Protein AF-A0A0F3MII6-F1 (afdb_monomer_lite)

Radius of gyration: 31.2 Å; chains: 1; bounding box: 93×90×58 Å

Sequence (380 aa):
MKAEYRNLSKLSLSIYSKTLLDTSRFITRAIFLGSNRSQTFLKNLERSIFLLAQEDLEQGLGSKAILEFLKLHGNQYSYILADPDINNLSAIKCYEKAGFKMISEQEDTGEVWMLKDLSLRHNPLPTIKKLIKERYIDAEAIFWAGSVAANQGTNASDLDLVIVYESLPHAYREAFVYDGWPIDSFIHDLDILRYFCGKLEASDGKPALINMIIQGKEILAQNSVSIEAKVIAGSALAKGPDSWTQAQIDKERFLITDILDDIKSPKNKEKQIISAVHLFEPLLQLYFRAQKKWTASGKSLIRLLKQENPELAEEWTAAFESLVQTGDTFSIESAVTKILAAHGGYLWMVLGLMCQRSGKNSMKTKFSMNLNQESQYSSS

Foldseek 3Di:
DDDDDDDPDDDDDDDDDDDDDDDDFFDKWKQFDAPDDDPPPRPPRGDDGDGDDPVRLPDLVLLVVVLVCCVVPVQRGQKIKMKTQLVPVSNVVSCVSNPWAFDDQDPPVRTTITMDGQLPADDVLVQVVVCCVVPVVQFPWKFWDDCVQVVNDDSPDATEMETEHQDDPAWDWDWTGGSNGTYTYTYYYLVNLLVVLVVCQAPLQALPVLCSLQVTDISDDDDPRSVSSPVSSVVSQVVFHDADDLLRLLVLLALLLVLLVCLVDPPDLVSNLVSLVVNVCSLLSSLARNVSHGAHDDPVRLVVCCVVPVPLSVLCVVQSVCCNPPSDNVSVVVSSQVSCVVSPGHDNDDVPDPDPPPDDDDDDDDPDDDDDDDDDDDDD

Organism: NCBI:txid1359168

InterPro domains:
  IPR016181 Acyl-CoA N-acyltransferase [SSF55729] (48-111)
  IPR043519 Nucleotidyltransferase superfamily [G3DSA:3.30.460.10] (121-230)
  IPR043519 Nucleotidyltransferase superfamily [SSF81301] (119-219)

pLDDT: mean 75.65, std 25.62, range [21.75, 98.56]

Structure (mmCIF, N/CA/C/O backbone):
data_AF-A0A0F3MII6-F1
#
_entry.id   AF-A0A0F3MII6-F1
#
loop_
_atom_site.group_PDB
_atom_site.id
_atom_site.type_symbol
_atom_site.label_atom_id
_atom_site.label_alt_id
_atom_site.label_comp_id
_atom_site.label_asym_id
_atom_site.label_entity_id
_atom_site.label_seq_id
_atom_site.pdbx_PDB_ins_code
_atom_site.Cartn_x
_atom_site.Cartn_y
_atom_site.Cartn_z
_atom_site.occupancy
_atom_site.B_iso_or_equiv
_atom_site.auth_seq_id
_atom_site.auth_comp_id
_atom_site.auth_asym_id
_atom_site.auth_atom_id
_atom_site.pdbx_PDB_model_num
ATOM 1 N N . MET A 1 1 ? -34.364 -14.375 -22.064 1.00 32.59 1 MET A N 1
ATOM 2 C CA . MET A 1 1 ? -32.924 -14.707 -22.031 1.00 32.59 1 MET A CA 1
ATOM 3 C C . MET A 1 1 ? -32.709 -16.089 -22.641 1.00 32.59 1 MET A C 1
ATOM 5 O O . MET A 1 1 ? -32.537 -17.065 -21.930 1.00 32.59 1 MET A O 1
ATOM 9 N N . LYS A 1 2 ? -32.822 -16.155 -23.972 1.00 22.22 2 LYS A N 1
ATOM 10 C CA . LYS A 1 2 ? -32.428 -17.261 -24.859 1.00 22.22 2 LYS A CA 1
ATOM 11 C C . LYS A 1 2 ? -31.277 -16.715 -25.723 1.00 22.22 2 LYS A C 1
ATOM 13 O O . LYS A 1 2 ? -31.343 -15.530 -26.043 1.00 22.22 2 LYS A O 1
ATOM 18 N N . ALA A 1 3 ? -30.333 -17.579 -26.115 1.00 23.23 3 ALA A N 1
ATOM 19 C CA . ALA A 1 3 ? -29.104 -17.319 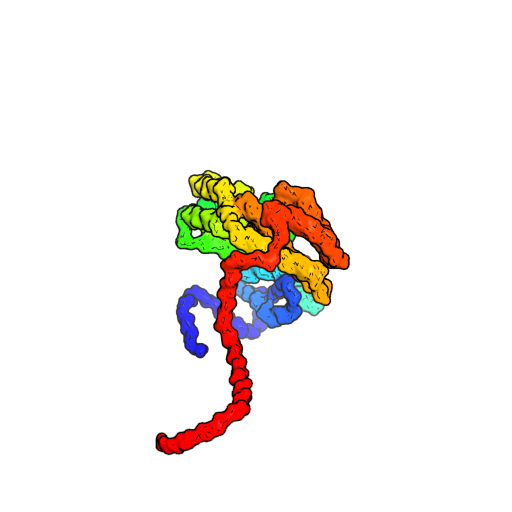-26.892 1.00 23.23 3 ALA A CA 1
ATOM 20 C C . ALA A 1 3 ? -27.985 -16.663 -26.053 1.00 23.23 3 ALA A C 1
ATOM 22 O O . ALA A 1 3 ? -28.019 -15.467 -25.799 1.00 23.23 3 ALA A O 1
ATOM 23 N N . GLU A 1 4 ? -27.052 -17.398 -25.436 1.00 24.30 4 GLU A N 1
ATOM 24 C CA . GLU A 1 4 ? -26.011 -18.260 -26.039 1.00 2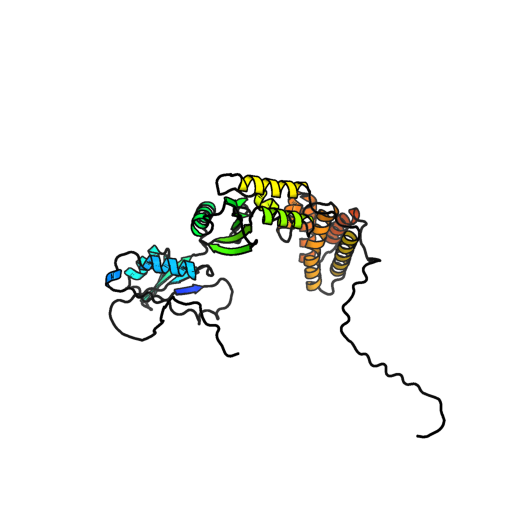4.30 4 GLU A CA 1
ATOM 25 C C . GLU A 1 4 ? -25.290 -17.594 -27.217 1.00 24.30 4 GLU A C 1
ATOM 27 O O . GLU A 1 4 ? -25.558 -17.850 -28.392 1.00 24.30 4 GLU A O 1
ATOM 32 N N . TYR A 1 5 ? -24.332 -16.732 -26.863 1.00 25.67 5 TYR A N 1
ATOM 33 C CA . TYR A 1 5 ? -23.210 -16.394 -27.724 1.00 25.67 5 TYR A CA 1
ATOM 34 C C . TYR A 1 5 ? -22.308 -17.620 -27.879 1.00 25.67 5 TYR A C 1
ATOM 36 O O . TYR A 1 5 ? -21.711 -18.126 -26.931 1.00 25.67 5 TYR A O 1
ATOM 44 N N . ARG A 1 6 ? -22.251 -18.074 -29.128 1.00 23.89 6 ARG A N 1
ATOM 45 C CA . ARG A 1 6 ? -21.285 -19.008 -29.691 1.00 23.89 6 ARG A CA 1
ATOM 46 C C . ARG A 1 6 ? -19.859 -18.442 -29.639 1.00 23.89 6 ARG A C 1
ATOM 48 O O . ARG A 1 6 ? -19.664 -17.238 -29.772 1.00 23.89 6 ARG A O 1
ATOM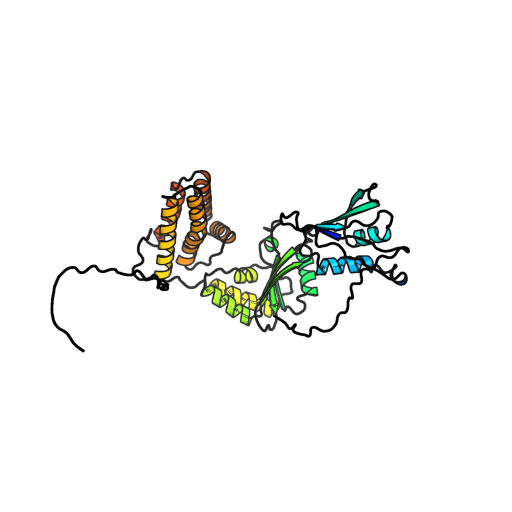 55 N N . ASN A 1 7 ? -18.910 -19.380 -29.649 1.00 24.89 7 ASN A N 1
ATOM 56 C CA . ASN A 1 7 ? -17.507 -19.265 -30.065 1.00 24.89 7 ASN A CA 1
ATOM 57 C C . ASN A 1 7 ? -16.488 -18.716 -29.056 1.00 24.89 7 ASN A C 1
ATOM 59 O O . ASN A 1 7 ? -15.890 -17.668 -29.264 1.00 24.89 7 ASN A O 1
ATOM 63 N N . LEU A 1 8 ? -16.117 -19.570 -28.098 1.00 24.19 8 LEU A N 1
ATOM 64 C CA . LEU A 1 8 ? -14.710 -19.962 -27.986 1.00 24.19 8 LEU A CA 1
ATOM 65 C C . LEU A 1 8 ? -14.611 -21.466 -28.239 1.00 24.19 8 LEU A C 1
ATOM 67 O O . LEU A 1 8 ? -15.024 -22.317 -27.457 1.00 24.19 8 LEU A O 1
ATOM 71 N N . SER A 1 9 ? -14.149 -21.753 -29.443 1.00 22.61 9 SER A N 1
ATOM 72 C CA . SER A 1 9 ? -13.880 -23.057 -30.010 1.00 22.61 9 SER A CA 1
ATOM 73 C C . SER A 1 9 ? -12.689 -23.747 -29.340 1.00 22.61 9 SER A C 1
ATOM 75 O O . SER A 1 9 ? -11.635 -23.138 -29.196 1.00 22.61 9 SER A O 1
ATOM 77 N N . LYS A 1 10 ? -12.850 -25.061 -29.129 1.00 26.12 10 LYS A N 1
ATOM 78 C CA . LYS A 1 10 ? -11.809 -26.104 -29.050 1.00 26.12 10 LYS A CA 1
ATOM 79 C C . LYS A 1 10 ? -10.918 -26.127 -27.800 1.00 26.12 10 LYS A C 1
ATOM 81 O O . LYS A 1 10 ? -9.748 -25.780 -27.850 1.00 26.12 10 LYS A O 1
ATOM 86 N N . LEU A 1 11 ? -11.429 -26.773 -26.758 1.00 23.53 11 LEU A N 1
ATOM 87 C CA . LEU A 1 11 ? -10.717 -27.878 -26.109 1.00 23.53 11 LEU A CA 1
ATOM 88 C C . LEU A 1 11 ? -11.769 -28.823 -25.528 1.00 23.53 11 LEU A C 1
ATOM 90 O O . LEU A 1 11 ? -12.455 -28.523 -24.556 1.00 23.53 11 LEU A O 1
ATOM 94 N N . SER A 1 12 ? -11.979 -29.933 -26.229 1.00 23.20 12 SER A N 1
ATOM 95 C CA . SER A 1 12 ? -12.885 -30.998 -25.829 1.00 23.20 12 SER A CA 1
ATOM 96 C C . SER A 1 12 ? -12.318 -31.726 -24.615 1.00 23.20 12 SER A C 1
ATOM 98 O O . SER A 1 12 ? -11.307 -32.412 -24.733 1.00 23.20 12 SER A O 1
ATOM 100 N N . LEU A 1 13 ? -13.008 -31.649 -23.485 1.00 22.72 13 LEU A N 1
ATOM 101 C CA . LEU A 1 13 ? -12.911 -32.645 -22.424 1.00 22.72 13 LEU A CA 1
ATOM 102 C C . LEU A 1 13 ? -14.340 -33.037 -22.058 1.00 22.72 13 LEU A C 1
ATOM 104 O O . LEU A 1 13 ? -15.021 -32.384 -21.273 1.00 22.72 13 LEU A O 1
ATOM 108 N N . SER A 1 14 ? -14.829 -34.080 -22.729 1.00 21.75 14 SER A N 1
ATOM 109 C CA . SER A 1 14 ? -16.086 -34.733 -22.388 1.00 21.75 14 SER A CA 1
ATOM 110 C C . SER A 1 14 ? -15.936 -35.417 -21.031 1.00 21.75 14 SER A C 1
ATOM 112 O O . SER A 1 14 ? -15.177 -36.376 -20.898 1.00 21.75 14 SER A O 1
ATOM 114 N N . ILE A 1 15 ? -16.681 -34.948 -20.036 1.00 23.64 15 ILE A N 1
ATOM 115 C CA . ILE A 1 15 ? -16.841 -35.627 -18.751 1.00 23.64 15 ILE A CA 1
ATOM 116 C C . ILE A 1 15 ? -17.941 -36.681 -18.931 1.00 23.64 15 ILE A C 1
ATOM 118 O O . ILE A 1 15 ? -19.109 -36.336 -19.095 1.00 23.64 15 ILE A O 1
ATOM 122 N N . TYR A 1 16 ? -17.574 -37.964 -18.910 1.00 22.62 16 TYR A N 1
ATOM 123 C CA . TYR A 1 16 ? -18.519 -39.079 -18.816 1.00 22.62 16 TYR A CA 1
ATOM 124 C C . TYR A 1 16 ? -18.420 -39.707 -17.424 1.00 22.62 16 TYR A C 1
ATOM 126 O O . TYR A 1 16 ? -17.390 -40.266 -17.057 1.00 22.62 16 TYR A O 1
ATOM 134 N N . SER A 1 17 ? -19.509 -39.652 -16.654 1.00 26.83 17 SER A N 1
ATOM 135 C CA . SER A 1 17 ? -19.693 -40.506 -15.482 1.00 26.83 17 SER A CA 1
ATOM 136 C C . SER A 1 17 ? -20.370 -41.804 -15.916 1.00 26.83 17 SER A C 1
ATOM 138 O O . SER A 1 17 ? -21.522 -41.779 -16.355 1.00 26.83 17 SER A O 1
ATOM 140 N N . LYS A 1 18 ? -19.699 -42.945 -15.765 1.00 22.84 18 LYS A N 1
ATOM 141 C CA . LYS A 1 18 ? -20.372 -44.245 -15.767 1.00 22.84 18 LYS A CA 1
ATOM 142 C C . LYS A 1 18 ? -19.625 -45.217 -14.861 1.00 22.84 18 LYS A C 1
ATOM 144 O O . LYS A 1 18 ? -18.428 -45.429 -15.011 1.00 22.84 18 LYS A O 1
ATOM 149 N N . THR A 1 19 ? -20.361 -45.764 -13.905 1.00 33.41 19 THR A N 1
ATOM 150 C CA . THR A 1 19 ? -19.997 -46.879 -13.032 1.00 33.41 19 THR A CA 1
ATOM 151 C C . THR A 1 19 ? -19.435 -48.032 -13.864 1.00 33.41 19 THR A C 1
ATOM 153 O O . THR A 1 19 ? -20.108 -48.456 -14.799 1.00 33.41 19 THR A O 1
ATOM 156 N N . LEU A 1 20 ? -18.244 -48.548 -13.538 1.00 23.53 20 LEU A N 1
ATOM 157 C CA . LEU A 1 20 ? -17.764 -49.849 -14.020 1.00 23.53 20 LEU A CA 1
ATOM 158 C C . LEU A 1 20 ? -16.633 -50.372 -13.133 1.00 23.53 20 LEU A C 1
ATOM 160 O O . LEU A 1 20 ? -15.646 -49.674 -12.902 1.00 23.53 20 LEU A O 1
ATOM 164 N N . LEU A 1 21 ? -16.828 -51.611 -12.688 1.00 25.91 21 LEU A N 1
ATOM 165 C CA . LEU A 1 21 ? -15.877 -52.493 -12.030 1.00 25.91 21 LEU A CA 1
ATOM 166 C C . LEU A 1 21 ? -14.536 -52.620 -12.774 1.00 25.91 21 LEU A C 1
ATOM 168 O O . LEU A 1 21 ? -14.455 -52.420 -13.987 1.00 25.91 21 LEU A O 1
ATOM 172 N N . ASP A 1 22 ? -13.560 -53.043 -11.973 1.00 28.25 22 ASP A N 1
ATOM 173 C CA . ASP A 1 22 ? -12.353 -53.808 -12.283 1.00 28.25 22 ASP A CA 1
ATOM 174 C C . ASP A 1 22 ? -11.263 -53.171 -13.157 1.00 28.25 22 ASP A C 1
ATOM 176 O O . ASP A 1 22 ? -11.526 -52.430 -14.106 1.00 28.25 22 ASP A O 1
ATOM 180 N N . THR A 1 23 ? -10.020 -53.529 -12.822 1.00 26.09 23 THR A N 1
ATOM 181 C CA . THR A 1 23 ? -8.710 -53.019 -13.285 1.00 26.09 23 THR A CA 1
ATOM 182 C C . THR A 1 23 ? -8.258 -51.683 -12.666 1.00 26.09 23 THR A C 1
ATOM 184 O O . THR A 1 23 ? -8.899 -50.650 -12.824 1.00 26.09 23 THR A O 1
ATOM 187 N N . SER A 1 24 ? -7.146 -51.751 -11.919 1.00 32.38 24 SER A N 1
ATOM 188 C CA . SER A 1 24 ? -6.276 -50.684 -11.379 1.00 32.38 24 SER A CA 1
ATOM 189 C C . SER A 1 24 ? -6.572 -49.254 -11.862 1.00 32.38 24 SER A C 1
ATOM 191 O O . SER A 1 24 ? -6.098 -48.832 -12.918 1.00 32.38 24 SER A O 1
ATOM 193 N N . ARG A 1 25 ? -7.326 -48.480 -11.074 1.00 34.56 25 ARG A N 1
ATOM 194 C CA . ARG A 1 25 ? -7.710 -47.099 -11.406 1.00 34.56 25 ARG A CA 1
ATOM 195 C C . ARG A 1 25 ? -7.253 -46.141 -10.312 1.00 34.56 25 ARG A C 1
ATOM 197 O O . ARG A 1 25 ? -7.531 -46.353 -9.138 1.00 34.56 25 ARG A O 1
ATOM 204 N N . PHE A 1 26 ? -6.561 -45.077 -10.719 1.00 36.12 26 PHE A N 1
ATOM 205 C CA . PHE A 1 26 ? -6.323 -43.879 -9.913 1.00 36.12 26 PHE A CA 1
ATOM 206 C C . PHE A 1 26 ? -7.682 -43.277 -9.523 1.00 36.12 26 PHE A C 1
ATOM 208 O O . PHE A 1 26 ? -8.309 -42.556 -10.299 1.00 36.12 26 PHE A O 1
ATOM 215 N N . ILE A 1 27 ? -8.166 -43.623 -8.335 1.00 34.41 27 ILE A N 1
ATOM 216 C CA . ILE A 1 27 ? -9.301 -42.966 -7.701 1.00 34.41 27 ILE A CA 1
ATOM 217 C C . ILE A 1 27 ? -8.703 -42.112 -6.592 1.00 34.41 27 ILE A C 1
ATOM 219 O O . ILE A 1 27 ? -8.149 -42.648 -5.638 1.00 34.41 27 ILE A O 1
ATOM 223 N N . THR A 1 28 ? -8.811 -40.796 -6.727 1.00 41.12 28 THR A N 1
ATOM 224 C CA . THR A 1 28 ? -8.592 -39.890 -5.602 1.00 41.12 28 THR A CA 1
ATOM 225 C C . THR A 1 28 ? -9.729 -38.891 -5.554 1.00 41.12 28 THR A C 1
ATOM 227 O O . THR A 1 28 ? -10.149 -38.371 -6.595 1.00 41.12 28 THR A O 1
ATOM 230 N N . ARG A 1 29 ? -10.222 -38.581 -4.356 1.00 45.44 29 ARG A N 1
ATOM 231 C CA . ARG A 1 29 ? -10.980 -37.358 -4.132 1.00 45.44 29 ARG A CA 1
ATOM 232 C C . ARG A 1 29 ? -9.977 -36.298 -3.656 1.00 45.44 29 ARG A C 1
ATOM 234 O O . ARG A 1 29 ? -9.010 -36.562 -2.951 1.00 45.44 29 ARG A O 1
ATOM 241 N N . ALA A 1 30 ? -10.146 -35.072 -4.135 1.00 42.34 30 ALA A N 1
ATOM 242 C CA . ALA A 1 30 ? -9.428 -33.922 -3.602 1.00 42.34 30 ALA A CA 1
ATOM 243 C C . ALA A 1 30 ? -10.467 -33.058 -2.896 1.00 42.34 30 ALA A C 1
ATOM 245 O O . ALA A 1 30 ? -11.375 -32.537 -3.545 1.00 42.34 30 ALA A O 1
ATOM 246 N N . ILE A 1 31 ? -10.367 -32.952 -1.573 1.00 42.44 31 ILE A N 1
ATOM 247 C CA . ILE A 1 31 ? -11.233 -32.090 -0.772 1.00 42.44 31 ILE A CA 1
ATOM 248 C C . ILE A 1 31 ? -10.495 -30.769 -0.573 1.00 42.44 31 ILE A C 1
ATOM 250 O O . ILE A 1 31 ? -9.405 -30.703 0.002 1.00 42.44 31 ILE A O 1
ATOM 254 N N . PHE A 1 32 ? -11.095 -29.696 -1.075 1.00 40.97 32 PHE A N 1
ATOM 255 C CA . PHE A 1 32 ? -10.526 -28.359 -1.013 1.00 40.97 32 PHE A CA 1
ATOM 256 C C . PHE A 1 32 ? -11.037 -27.602 0.212 1.00 40.97 32 PHE A C 1
ATOM 258 O O . PHE A 1 32 ? -12.245 -27.424 0.378 1.00 40.97 32 PHE A O 1
ATOM 265 N N . LEU A 1 33 ? -10.120 -27.132 1.062 1.00 33.56 33 LEU A N 1
ATOM 266 C CA . LEU A 1 33 ? -10.453 -26.401 2.285 1.00 33.56 33 LEU A CA 1
ATOM 267 C C . LEU A 1 33 ? -10.161 -24.904 2.095 1.00 33.56 33 LEU A C 1
ATOM 269 O O . LEU A 1 33 ? -9.015 -24.486 1.921 1.00 33.56 33 LEU A O 1
ATOM 273 N N . GLY A 1 34 ? -11.220 -24.088 2.098 1.00 30.14 34 GLY A N 1
ATOM 274 C CA . GLY A 1 34 ? -11.140 -22.625 2.012 1.00 30.14 34 GLY A CA 1
ATOM 275 C C . GLY A 1 34 ? -10.964 -21.953 3.379 1.00 30.14 34 GLY A C 1
ATOM 276 O O . GLY A 1 34 ? -11.376 -22.487 4.406 1.00 30.14 34 GLY A O 1
ATOM 277 N N . SER A 1 35 ? -10.391 -20.748 3.391 1.00 32.75 35 SER A N 1
ATOM 278 C CA . SER A 1 35 ? -10.100 -19.966 4.605 1.00 32.75 35 SER A CA 1
ATOM 279 C C . SER A 1 35 ? -11.302 -19.218 5.205 1.00 32.75 35 SER A C 1
ATOM 281 O O . SER A 1 35 ? -11.161 -18.581 6.247 1.00 32.75 35 SER A O 1
ATOM 283 N N . ASN A 1 36 ? -12.497 -19.311 4.612 1.00 33.22 36 ASN A N 1
ATOM 284 C CA . ASN A 1 36 ? -13.695 -18.649 5.130 1.00 33.22 36 ASN A CA 1
ATOM 285 C C . ASN A 1 36 ? -14.702 -19.647 5.702 1.00 33.22 36 ASN A C 1
ATOM 287 O O . ASN A 1 36 ? -15.159 -20.565 5.021 1.00 33.22 36 ASN A O 1
ATOM 291 N N . ARG A 1 37 ? -15.072 -19.410 6.968 1.00 36.97 37 ARG A N 1
ATOM 292 C CA . ARG A 1 37 ? -16.118 -20.111 7.723 1.00 36.97 37 ARG A CA 1
ATOM 293 C C . ARG A 1 37 ? -17.405 -20.237 6.902 1.00 36.97 37 ARG A C 1
ATOM 295 O O . ARG A 1 37 ? -18.249 -19.351 6.913 1.00 36.97 37 ARG A O 1
ATOM 302 N N . SER A 1 38 ? -17.586 -21.375 6.250 1.00 31.39 38 SER A N 1
ATOM 303 C CA . SER A 1 38 ? -18.901 -21.927 5.949 1.00 31.39 38 SER A CA 1
ATOM 304 C C . SER A 1 38 ? -18.742 -23.433 5.756 1.00 31.39 38 SER A C 1
ATOM 306 O O . SER A 1 38 ? -18.215 -23.908 4.755 1.00 31.39 38 SER A O 1
ATOM 308 N N . GLN A 1 39 ? -19.206 -24.203 6.741 1.00 33.50 39 GLN A N 1
ATOM 309 C CA . GLN A 1 39 ? -19.300 -25.670 6.680 1.00 33.50 39 GLN A CA 1
ATOM 310 C C . GLN A 1 39 ? -20.182 -26.164 5.511 1.00 33.50 39 GLN A C 1
ATOM 312 O O . GLN A 1 39 ? -20.275 -27.358 5.250 1.00 33.50 39 GLN A O 1
ATOM 317 N N . THR A 1 40 ? -20.818 -25.252 4.775 1.00 32.12 40 THR A N 1
ATOM 318 C CA . THR A 1 40 ? -21.774 -25.526 3.703 1.00 32.12 40 THR A CA 1
ATOM 319 C C . THR A 1 40 ? -21.152 -25.692 2.312 1.00 32.12 40 THR A C 1
ATOM 321 O O . THR A 1 40 ? -21.865 -26.097 1.397 1.00 32.12 40 THR A O 1
ATOM 324 N N . PHE A 1 41 ? -19.853 -25.430 2.119 1.00 31.28 41 PHE A N 1
ATOM 325 C CA . PHE A 1 41 ? -19.220 -25.508 0.788 1.00 31.28 41 PHE A CA 1
ATOM 326 C C . PHE A 1 41 ? -18.621 -26.881 0.431 1.00 31.28 41 PHE A C 1
ATOM 328 O O . PHE A 1 41 ? -18.249 -27.113 -0.717 1.00 31.28 41 PHE A O 1
ATOM 335 N N . LEU A 1 42 ? -18.592 -27.826 1.378 1.00 31.48 42 LEU A N 1
ATOM 336 C CA . LEU A 1 42 ? -18.062 -29.183 1.167 1.00 31.48 42 LEU A CA 1
ATOM 337 C C . LEU A 1 42 ? -18.923 -30.058 0.236 1.00 31.48 42 LEU A C 1
ATOM 339 O O . LEU A 1 42 ? -18.499 -31.141 -0.145 1.00 31.48 42 LEU A O 1
ATOM 343 N N . LYS A 1 43 ? -20.124 -29.612 -0.160 1.00 32.00 43 LYS A N 1
ATOM 344 C CA . LYS A 1 43 ? -21.054 -30.429 -0.960 1.00 32.00 43 LYS A CA 1
ATOM 345 C C . LYS A 1 43 ? -20.854 -30.374 -2.479 1.00 32.00 43 LYS A C 1
ATOM 347 O O . LYS A 1 43 ? -21.437 -31.208 -3.160 1.00 32.00 43 LYS A O 1
ATOM 352 N N . ASN A 1 44 ? -20.056 -29.444 -3.017 1.00 33.09 44 ASN A N 1
ATOM 353 C CA . ASN A 1 44 ? -20.036 -29.180 -4.468 1.00 33.09 44 ASN A CA 1
ATOM 354 C C . ASN A 1 44 ? -18.672 -29.326 -5.170 1.00 33.09 44 ASN A C 1
ATOM 356 O O . ASN A 1 44 ? -18.594 -29.056 -6.364 1.00 33.09 44 ASN A O 1
ATOM 360 N N . LEU A 1 45 ? -17.616 -29.784 -4.490 1.00 36.16 45 LEU A N 1
ATOM 361 C CA . LEU A 1 45 ? -16.340 -30.149 -5.131 1.00 36.16 45 LEU A CA 1
ATOM 362 C C . LEU A 1 45 ? -16.010 -31.627 -4.886 1.00 36.16 45 LEU A C 1
ATOM 364 O O . LEU A 1 45 ? -14.946 -31.987 -4.401 1.00 36.16 45 LEU A O 1
ATOM 368 N N . GLU A 1 46 ? -16.945 -32.512 -5.227 1.00 38.03 46 GLU A N 1
ATOM 369 C CA . GLU A 1 46 ? -16.602 -33.913 -5.448 1.00 38.03 46 GLU A CA 1
ATOM 370 C C . GLU A 1 46 ? -16.155 -34.099 -6.905 1.00 38.03 46 GLU A C 1
ATOM 372 O O . GLU A 1 46 ? -16.946 -33.877 -7.822 1.00 38.03 46 GLU A O 1
ATOM 377 N N . ARG A 1 47 ? -14.937 -34.638 -7.070 1.00 46.09 47 ARG A N 1
ATOM 378 C CA . ARG A 1 47 ? -14.393 -35.386 -8.228 1.00 46.09 47 ARG A CA 1
ATOM 379 C C . ARG A 1 47 ? -13.367 -34.637 -9.079 1.00 46.09 47 ARG A C 1
ATOM 381 O O . ARG A 1 47 ? -13.675 -33.745 -9.863 1.00 46.09 47 ARG A O 1
ATOM 388 N N . SER A 1 48 ? -12.139 -35.141 -9.033 1.00 46.00 48 SER A N 1
ATOM 389 C CA . SER A 1 48 ? -11.156 -34.994 -10.106 1.00 46.00 48 SER A CA 1
ATOM 390 C C . SER A 1 48 ? -10.518 -36.366 -10.310 1.00 46.00 48 SER A C 1
ATOM 392 O O . SER A 1 48 ? -9.650 -36.772 -9.548 1.00 46.00 48 SER A O 1
ATOM 394 N N . ILE A 1 49 ? -11.033 -37.123 -11.282 1.00 43.41 49 ILE A N 1
ATOM 395 C CA . ILE A 1 49 ? -10.521 -38.450 -11.640 1.00 43.41 49 ILE A CA 1
ATOM 396 C C . ILE A 1 49 ? -9.451 -38.244 -12.714 1.00 43.41 49 ILE A C 1
ATOM 398 O O . ILE A 1 49 ? -9.767 -37.771 -13.805 1.00 43.41 49 ILE A O 1
ATOM 402 N N . PHE A 1 50 ? -8.203 -38.610 -12.425 1.00 44.75 50 PHE A N 1
ATOM 403 C CA . PHE A 1 50 ? -7.146 -38.693 -13.433 1.00 44.75 50 PHE A CA 1
ATOM 404 C C . PHE A 1 50 ? -7.065 -40.142 -13.929 1.00 44.75 50 PHE A C 1
ATOM 406 O O . PHE A 1 50 ? -6.509 -41.001 -13.250 1.00 44.75 50 PHE A O 1
ATOM 413 N N . LEU A 1 51 ? -7.651 -40.433 -15.095 1.00 40.12 51 LEU A N 1
ATOM 414 C CA . LEU A 1 51 ? -7.476 -41.722 -15.773 1.00 40.12 51 LEU A CA 1
ATOM 415 C C . LEU A 1 51 ? -6.271 -41.613 -16.711 1.00 40.12 51 LEU A C 1
ATOM 417 O O . LEU A 1 51 ? -6.310 -40.845 -17.669 1.00 40.12 51 LEU A O 1
ATOM 421 N N . LEU A 1 52 ? -5.214 -42.370 -16.427 1.00 39.00 52 LEU A N 1
ATOM 422 C CA . LEU A 1 52 ? -4.092 -42.581 -17.344 1.00 39.00 52 LEU A CA 1
ATOM 423 C C . LEU A 1 52 ? -4.240 -43.971 -17.973 1.00 39.00 52 LEU A C 1
ATOM 425 O O . LEU A 1 52 ? -4.660 -44.907 -17.286 1.00 39.00 52 LEU A O 1
ATOM 429 N N . ALA A 1 53 ? -3.936 -44.104 -19.267 1.00 37.41 53 ALA A N 1
ATOM 430 C CA . ALA A 1 53 ? -3.911 -45.410 -19.918 1.00 37.41 53 ALA A CA 1
ATOM 431 C C . ALA A 1 53 ? -2.777 -46.262 -19.321 1.00 37.41 53 ALA A C 1
ATOM 433 O O . ALA A 1 53 ? -1.790 -45.730 -18.815 1.00 37.41 53 ALA A O 1
ATOM 434 N N . GLN A 1 54 ? -2.905 -47.591 -19.368 1.00 42.16 54 GLN A N 1
ATOM 435 C CA . GLN A 1 54 ? -1.920 -48.518 -18.783 1.00 42.16 54 GLN A CA 1
ATOM 436 C C . GLN A 1 54 ? -0.505 -48.327 -19.371 1.00 42.16 54 GLN A C 1
ATOM 438 O O . GLN A 1 54 ? 0.493 -48.602 -18.713 1.00 42.16 54 GLN A O 1
ATOM 443 N N . GLU A 1 55 ? -0.440 -47.791 -20.587 1.00 43.69 55 GLU A N 1
ATOM 444 C CA . GLU A 1 55 ? 0.760 -47.461 -21.359 1.00 43.69 55 GLU A CA 1
ATOM 445 C C . GLU A 1 55 ? 1.496 -46.211 -20.821 1.00 43.69 55 GLU A C 1
ATOM 447 O O . GLU A 1 55 ? 2.695 -46.057 -21.036 1.00 43.69 55 GLU A O 1
ATOM 452 N N . ASP A 1 56 ? 0.804 -45.354 -20.057 1.00 45.34 56 ASP A N 1
ATOM 453 C CA . ASP A 1 56 ? 1.297 -44.072 -19.521 1.00 45.34 56 ASP A CA 1
ATOM 454 C C . ASP A 1 56 ? 1.733 -44.150 -18.040 1.00 45.34 56 ASP A C 1
ATOM 456 O O . ASP A 1 56 ? 2.087 -43.137 -17.422 1.00 45.34 56 ASP A O 1
ATOM 460 N N . LEU A 1 57 ? 1.693 -45.345 -17.434 1.00 49.91 57 LEU A N 1
ATOM 461 C CA . LEU A 1 57 ? 1.961 -45.568 -16.002 1.00 49.91 57 LEU A CA 1
ATOM 462 C C . LEU A 1 57 ? 3.427 -45.329 -15.588 1.00 49.91 57 LEU A C 1
ATOM 464 O O . LEU A 1 57 ? 3.720 -45.204 -14.397 1.00 49.91 57 LEU A O 1
ATOM 468 N N . GLU A 1 58 ? 4.342 -45.163 -16.541 1.00 49.19 58 GLU A N 1
ATOM 469 C CA . GLU A 1 58 ? 5.759 -44.900 -16.291 1.00 49.19 58 GLU A CA 1
ATOM 470 C C . GLU A 1 58 ? 6.229 -43.633 -17.008 1.00 49.19 58 GLU A C 1
ATOM 472 O O . GLU A 1 58 ? 6.813 -43.719 -18.081 1.00 49.19 58 GLU A O 1
ATOM 477 N N . GLN A 1 59 ? 5.978 -42.442 -16.435 1.00 58.22 59 GLN A N 1
ATOM 478 C CA . GLN A 1 59 ? 6.592 -41.179 -16.916 1.00 58.22 59 GLN A CA 1
ATOM 479 C C . GLN A 1 59 ? 6.378 -39.933 -16.025 1.00 58.22 59 GLN A C 1
ATOM 481 O O . GLN A 1 59 ? 6.466 -38.792 -16.485 1.00 58.22 59 GLN A O 1
ATOM 486 N N . GLY A 1 60 ? 6.066 -40.090 -14.731 1.00 60.53 60 GLY A N 1
ATOM 487 C CA . GLY A 1 60 ? 5.835 -38.937 -13.834 1.00 60.53 60 GLY A CA 1
ATOM 488 C C . GLY A 1 60 ? 4.644 -38.044 -14.233 1.00 60.53 60 GLY A C 1
ATOM 489 O O . GLY A 1 60 ? 4.481 -36.949 -13.686 1.00 60.53 60 GLY A O 1
ATOM 490 N N . LEU A 1 61 ? 3.811 -38.509 -15.172 1.00 64.38 61 LEU A N 1
ATOM 491 C CA . LEU A 1 61 ? 2.645 -37.803 -15.701 1.00 64.38 61 LEU A CA 1
ATOM 492 C C . LEU A 1 61 ? 1.593 -37.563 -14.619 1.00 64.38 61 LEU A C 1
ATOM 494 O O . LEU A 1 61 ? 1.066 -36.461 -14.543 1.00 64.38 61 LEU A O 1
ATOM 498 N N . GLY A 1 62 ? 1.371 -38.528 -13.718 1.00 65.06 62 GLY A N 1
ATOM 499 C CA . GLY A 1 62 ? 0.439 -38.377 -12.593 1.00 65.06 62 GLY A CA 1
ATOM 500 C C . GLY A 1 62 ? 0.777 -37.181 -11.697 1.00 65.06 62 GLY A C 1
ATOM 501 O O . GLY A 1 62 ? -0.057 -36.306 -11.486 1.00 65.06 62 GLY A O 1
ATOM 502 N N . SER A 1 63 ? 2.030 -37.063 -11.245 1.00 68.00 63 SER A N 1
ATOM 503 C CA . SER A 1 63 ? 2.471 -35.897 -10.465 1.00 68.00 63 SER A CA 1
ATOM 504 C C . SER A 1 63 ? 2.406 -34.587 -11.258 1.00 68.00 63 SER A C 1
ATOM 506 O O . SER A 1 63 ? 2.039 -33.562 -10.694 1.00 68.00 63 SER A O 1
ATOM 508 N N . LYS A 1 64 ? 2.713 -34.600 -12.565 1.00 64.12 64 LYS A N 1
ATOM 509 C CA . LYS A 1 64 ? 2.601 -33.405 -13.423 1.00 64.12 64 LYS A CA 1
ATOM 510 C C . LYS A 1 64 ? 1.148 -32.959 -13.589 1.00 64.12 64 LYS A C 1
ATOM 512 O O . LYS A 1 64 ? 0.880 -31.768 -13.506 1.00 64.12 64 LYS A O 1
ATOM 517 N N . ALA A 1 65 ? 0.221 -33.898 -13.769 1.00 66.31 65 ALA A N 1
ATOM 518 C CA . ALA A 1 65 ? -1.207 -33.622 -13.871 1.00 66.31 65 ALA A CA 1
ATOM 519 C C . ALA A 1 65 ? -1.762 -33.041 -12.564 1.00 66.31 65 ALA A C 1
ATOM 521 O O . ALA A 1 65 ? -2.487 -32.050 -12.603 1.00 66.31 65 ALA A O 1
ATOM 522 N N . ILE A 1 66 ? -1.356 -33.589 -11.409 1.00 70.62 66 ILE A N 1
ATOM 523 C CA . ILE A 1 66 ? -1.689 -33.016 -10.096 1.00 70.62 66 ILE A CA 1
ATOM 524 C C . ILE A 1 66 ? -1.143 -31.587 -9.999 1.00 70.62 66 ILE A C 1
ATOM 526 O O . ILE A 1 66 ? -1.888 -30.679 -9.650 1.00 70.62 66 ILE A O 1
ATOM 530 N N . LEU A 1 67 ? 0.128 -31.355 -10.338 1.00 70.75 67 LEU A N 1
ATOM 531 C CA . LEU A 1 67 ? 0.732 -30.019 -10.277 1.00 70.75 67 LEU A CA 1
ATOM 532 C C . LEU A 1 67 ? 0.041 -29.008 -11.206 1.00 70.75 67 LEU A C 1
ATOM 534 O O . LEU A 1 67 ? -0.198 -27.879 -10.783 1.00 70.75 67 LEU A O 1
ATOM 538 N N . GLU A 1 68 ? -0.320 -29.397 -12.430 1.00 63.69 68 GLU A N 1
ATOM 539 C CA . GLU A 1 68 ? -1.021 -28.510 -13.368 1.00 63.69 68 GLU A CA 1
ATOM 540 C C . GLU A 1 68 ? -2.450 -28.212 -12.899 1.00 63.69 68 GLU A C 1
ATOM 542 O O . GLU A 1 68 ? -2.903 -27.071 -12.931 1.00 63.69 68 GLU A O 1
ATOM 547 N N . PHE A 1 69 ? -3.144 -29.210 -12.356 1.00 68.81 69 PHE A N 1
ATOM 548 C CA . PHE A 1 69 ? -4.447 -29.008 -11.734 1.00 68.81 69 PHE A CA 1
ATOM 549 C C . PHE A 1 69 ? -4.372 -28.057 -10.533 1.00 68.81 69 PHE A C 1
ATOM 551 O O . PHE A 1 69 ? -5.186 -27.142 -10.412 1.00 68.81 69 PHE A O 1
ATOM 558 N N . LEU A 1 70 ? -3.364 -28.215 -9.672 1.00 70.88 70 LEU A N 1
ATOM 559 C CA . LEU A 1 70 ? -3.108 -27.301 -8.560 1.00 70.88 70 LEU A CA 1
ATOM 560 C C . LEU A 1 70 ? -2.792 -25.882 -9.039 1.00 70.88 70 LEU A C 1
ATOM 562 O O . LEU A 1 70 ? -3.254 -24.919 -8.435 1.00 70.88 70 LEU A O 1
ATOM 566 N N . LYS A 1 71 ? -2.052 -25.739 -10.139 1.00 64.44 71 LYS A N 1
ATOM 567 C CA . LYS A 1 71 ? -1.767 -24.439 -10.752 1.00 64.44 71 LYS A CA 1
ATOM 568 C C . LYS A 1 71 ? -3.040 -23.753 -11.257 1.00 64.44 71 LYS A C 1
ATOM 570 O O . LYS A 1 71 ? -3.183 -22.546 -11.084 1.00 64.44 71 LYS A O 1
ATOM 575 N N . LEU A 1 72 ? -3.960 -24.509 -11.857 1.00 60.06 72 LEU A N 1
ATOM 576 C CA . LEU A 1 72 ? -5.205 -23.980 -12.421 1.00 60.06 72 LEU A CA 1
ATOM 577 C C . LEU A 1 72 ? -6.292 -23.727 -11.363 1.00 60.06 72 LEU A C 1
ATOM 579 O O . LEU A 1 72 ? -7.068 -22.783 -11.501 1.00 60.06 72 LEU A O 1
ATOM 583 N N . HIS A 1 73 ? -6.354 -24.546 -10.309 1.00 64.31 73 HIS A N 1
ATOM 584 C CA . HIS A 1 73 ? -7.491 -24.568 -9.376 1.00 64.31 73 HIS A CA 1
ATOM 585 C C . HIS A 1 73 ? -7.117 -24.459 -7.891 1.00 64.31 73 HIS A C 1
ATOM 587 O O . HIS A 1 73 ? -7.976 -24.156 -7.063 1.00 64.31 73 HIS A O 1
ATOM 593 N N . GLY A 1 74 ? -5.855 -24.700 -7.534 1.00 61.31 74 GLY A N 1
ATOM 594 C CA . GLY A 1 74 ? -5.378 -24.730 -6.148 1.00 61.31 74 GLY A CA 1
ATOM 595 C C . GLY A 1 74 ? -5.132 -23.351 -5.536 1.00 61.31 74 GLY A C 1
ATOM 596 O O . GLY A 1 74 ? -5.227 -23.209 -4.323 1.00 61.31 74 GLY A O 1
ATOM 597 N N . ASN A 1 75 ? -4.892 -22.325 -6.358 1.00 56.19 75 ASN A N 1
ATOM 598 C CA . ASN A 1 75 ? -4.498 -20.973 -5.927 1.00 56.19 75 ASN A CA 1
ATOM 599 C C . ASN A 1 75 ? -5.464 -20.285 -4.942 1.00 56.19 75 ASN A C 1
ATOM 601 O O . ASN A 1 75 ? -5.067 -19.362 -4.239 1.00 56.19 75 ASN A O 1
ATOM 605 N N . GLN A 1 76 ? -6.723 -20.715 -4.881 1.00 55.00 76 GLN A N 1
ATOM 606 C CA . GLN A 1 76 ? -7.734 -20.159 -3.972 1.00 55.00 76 GLN A CA 1
ATOM 607 C C . GLN A 1 76 ? -7.785 -20.849 -2.595 1.00 55.00 76 GLN A C 1
ATOM 609 O O . GLN A 1 76 ? -8.558 -20.433 -1.731 1.00 55.00 76 GLN A O 1
ATOM 614 N N . TYR A 1 77 ? -6.991 -21.901 -2.379 1.00 62.53 77 TYR A N 1
ATOM 615 C CA . TYR A 1 77 ? -7.031 -22.726 -1.174 1.00 62.53 77 TYR A CA 1
ATOM 616 C C . TYR A 1 77 ? -5.690 -22.701 -0.441 1.00 62.53 77 TYR A C 1
ATOM 618 O O . TYR A 1 77 ? -4.629 -22.780 -1.051 1.00 62.53 77 TYR A O 1
ATOM 626 N N . SER A 1 78 ? -5.737 -22.614 0.889 1.00 59.03 78 SER A N 1
ATOM 627 C CA . SER A 1 78 ? -4.535 -22.658 1.738 1.00 59.03 78 SER A CA 1
ATOM 628 C C . SER A 1 78 ? -4.072 -24.087 2.005 1.00 59.03 78 SER A C 1
ATOM 630 O O . SER A 1 78 ? -2.885 -24.327 2.204 1.00 59.03 78 SER A O 1
ATOM 632 N N . TYR A 1 79 ? -5.007 -25.033 1.980 1.00 67.38 79 TYR A N 1
ATOM 633 C CA . TYR A 1 79 ? -4.751 -26.446 2.196 1.00 67.38 79 TYR A CA 1
ATOM 634 C C . TYR A 1 79 ? -5.564 -27.275 1.216 1.00 67.38 79 TYR A C 1
ATOM 636 O O . TYR A 1 79 ? -6.718 -26.956 0.914 1.00 67.38 79 TYR A O 1
ATOM 644 N N . ILE A 1 80 ? -4.967 -28.365 0.752 1.00 71.75 80 ILE A N 1
ATOM 645 C CA . ILE A 1 80 ? -5.646 -29.347 -0.087 1.00 71.75 80 ILE A CA 1
ATOM 646 C C . ILE A 1 80 ? -5.457 -30.712 0.543 1.00 71.75 80 ILE A C 1
ATOM 648 O O . ILE A 1 80 ? -4.327 -31.124 0.807 1.00 71.75 80 ILE A O 1
ATOM 652 N N . LEU A 1 81 ? -6.576 -31.389 0.780 1.00 76.19 81 LEU A N 1
ATOM 653 C CA . LEU A 1 81 ? -6.615 -32.757 1.260 1.00 76.19 81 LEU A CA 1
ATOM 654 C C . LEU A 1 81 ? -6.782 -33.696 0.060 1.00 76.19 81 LEU A C 1
ATOM 656 O O . LEU A 1 81 ? -7.597 -33.440 -0.826 1.00 76.19 81 LEU A O 1
ATOM 660 N N . ALA A 1 82 ? -6.011 -34.772 0.047 1.00 78.06 82 ALA A N 1
ATOM 661 C CA . ALA A 1 82 ? -6.157 -35.905 -0.853 1.00 78.06 82 ALA A CA 1
ATOM 662 C C . ALA A 1 82 ? -6.309 -37.181 -0.016 1.00 78.06 82 ALA A C 1
ATOM 664 O O . ALA A 1 82 ? -5.698 -37.286 1.046 1.00 78.06 82 ALA A O 1
ATOM 665 N N . ASP A 1 83 ? -7.107 -38.127 -0.495 1.00 75.44 83 ASP A N 1
ATOM 666 C CA . ASP A 1 83 ? -7.463 -39.366 0.209 1.00 75.44 83 ASP A CA 1
ATOM 667 C C . ASP A 1 83 ? -7.251 -40.628 -0.660 1.00 75.44 83 ASP A C 1
ATOM 669 O O . ASP A 1 83 ? -8.189 -41.394 -0.879 1.00 75.44 83 ASP A O 1
ATOM 673 N N . PRO A 1 84 ? -6.050 -40.869 -1.232 1.00 76.94 84 PRO A N 1
ATOM 674 C CA . PRO A 1 84 ? -5.823 -42.079 -2.021 1.00 76.94 84 PRO A CA 1
ATOM 675 C C . PRO A 1 84 ? -6.088 -43.357 -1.210 1.00 76.94 84 PRO A C 1
ATOM 677 O O . PRO A 1 84 ? -5.805 -43.415 -0.014 1.00 76.94 84 PRO A O 1
ATOM 680 N N . ASP A 1 85 ? -6.563 -44.403 -1.893 1.00 75.69 85 ASP A N 1
ATOM 681 C CA . ASP A 1 85 ? -6.673 -45.759 -1.335 1.00 75.69 85 ASP A CA 1
ATOM 682 C C . ASP A 1 85 ? -5.309 -46.223 -0.796 1.00 75.69 85 ASP A C 1
ATOM 684 O O . ASP A 1 85 ? -4.286 -46.088 -1.479 1.00 75.69 85 ASP A O 1
ATOM 688 N N . ILE A 1 86 ? -5.297 -46.785 0.415 1.00 77.56 86 ILE A N 1
ATOM 689 C CA . ILE A 1 86 ? -4.093 -47.241 1.121 1.00 77.56 86 ILE A CA 1
ATOM 690 C C . ILE A 1 86 ? -3.299 -48.291 0.337 1.00 77.56 86 ILE A C 1
ATOM 692 O O . ILE A 1 86 ? -2.071 -48.336 0.411 1.00 77.56 86 ILE A O 1
ATOM 696 N N . ASN A 1 87 ? -3.973 -49.086 -0.494 1.00 77.75 87 ASN A N 1
ATOM 697 C CA . ASN A 1 87 ? -3.339 -50.094 -1.337 1.00 77.75 87 ASN A CA 1
ATOM 698 C C . ASN A 1 87 ? -2.810 -49.507 -2.658 1.00 77.75 87 ASN A C 1
ATOM 700 O O . ASN A 1 87 ? -2.052 -50.165 -3.377 1.00 77.75 87 ASN A O 1
ATOM 704 N N . ASN A 1 88 ? -3.162 -48.262 -2.999 1.00 74.75 88 ASN A N 1
ATOM 705 C CA . ASN A 1 88 ? -2.719 -47.591 -4.219 1.00 74.75 88 ASN A CA 1
ATOM 706 C C . ASN A 1 88 ? -1.406 -46.820 -4.004 1.00 74.75 88 ASN A C 1
ATOM 708 O O . ASN A 1 88 ? -1.334 -45.589 -4.083 1.00 74.75 88 ASN A O 1
ATOM 712 N N . LEU A 1 89 ? -0.322 -47.573 -3.800 1.00 78.62 89 LEU A N 1
ATOM 713 C CA . LEU A 1 89 ? 1.025 -47.035 -3.566 1.00 78.62 89 LEU A CA 1
ATOM 714 C C . LEU A 1 89 ? 1.508 -46.092 -4.683 1.00 78.62 89 LEU A C 1
ATOM 716 O O . LEU A 1 89 ? 2.279 -45.164 -4.434 1.00 78.62 89 LEU A O 1
ATOM 720 N N . SER A 1 90 ? 1.063 -46.311 -5.923 1.00 69.94 90 SER A N 1
ATOM 721 C CA . SER A 1 90 ? 1.395 -45.458 -7.069 1.00 69.94 90 SER A CA 1
ATOM 722 C C . SER A 1 90 ? 0.748 -44.077 -6.964 1.00 69.94 90 SER A C 1
ATOM 724 O O . SER A 1 90 ? 1.403 -43.073 -7.262 1.00 69.94 90 SER A O 1
ATOM 726 N N . ALA A 1 91 ? -0.506 -44.010 -6.510 1.00 70.25 91 ALA A N 1
ATOM 727 C CA . ALA A 1 91 ? -1.194 -42.750 -6.261 1.00 70.25 91 ALA A CA 1
ATOM 728 C C . ALA A 1 91 ? -0.562 -41.991 -5.094 1.00 70.25 91 ALA A C 1
ATOM 730 O O . ALA A 1 91 ? -0.227 -40.817 -5.260 1.00 70.25 91 ALA A O 1
ATOM 731 N N . ILE A 1 92 ? -0.294 -42.673 -3.975 1.00 76.44 92 ILE A N 1
ATOM 732 C CA . ILE A 1 92 ? 0.388 -42.091 -2.809 1.00 76.44 92 ILE A CA 1
ATOM 733 C C . ILE A 1 92 ? 1.721 -41.460 -3.238 1.00 76.44 92 ILE A C 1
ATOM 735 O O . ILE A 1 92 ? 1.928 -40.264 -3.039 1.00 76.44 92 ILE A O 1
ATOM 739 N N . LYS A 1 93 ? 2.571 -42.197 -3.968 1.00 80.12 93 LYS A N 1
ATOM 740 C CA . LYS A 1 93 ? 3.849 -41.671 -4.488 1.00 80.12 93 LYS A CA 1
ATOM 741 C C . LYS A 1 93 ? 3.682 -40.479 -5.435 1.00 80.12 93 LYS A C 1
ATOM 743 O O . LYS A 1 93 ? 4.555 -39.612 -5.489 1.00 80.12 93 LYS A O 1
ATOM 748 N N . CYS A 1 94 ? 2.602 -40.417 -6.218 1.00 77.56 94 CYS A N 1
ATOM 749 C CA . CYS A 1 94 ? 2.321 -39.256 -7.068 1.00 77.56 94 CYS A CA 1
ATOM 750 C C . CYS A 1 94 ? 1.957 -38.020 -6.239 1.00 77.56 94 CYS A C 1
ATOM 752 O O . CYS A 1 94 ? 2.450 -36.933 -6.547 1.00 77.56 94 CYS A O 1
ATOM 754 N N . TYR A 1 95 ? 1.157 -38.183 -5.182 1.00 78.19 95 TYR A N 1
ATOM 755 C CA . TYR A 1 95 ? 0.832 -37.113 -4.239 1.00 78.19 95 TYR A CA 1
ATOM 756 C C . TYR A 1 95 ? 2.060 -36.644 -3.459 1.00 78.19 95 TYR A C 1
ATOM 758 O O . TYR A 1 95 ? 2.299 -35.439 -3.383 1.00 78.19 95 TYR A O 1
ATOM 766 N N . GLU A 1 96 ? 2.897 -37.562 -2.973 1.00 84.31 96 GLU A N 1
ATOM 767 C CA . GLU A 1 96 ? 4.174 -37.227 -2.329 1.00 84.31 96 GLU A CA 1
ATOM 768 C C . GLU A 1 96 ? 5.081 -36.420 -3.266 1.00 84.31 96 GLU A C 1
ATOM 770 O O . GLU A 1 96 ? 5.574 -35.354 -2.894 1.00 84.31 96 GLU A O 1
ATOM 775 N N . LYS A 1 97 ? 5.240 -36.860 -4.525 1.00 81.00 97 LYS A N 1
ATOM 776 C CA . LYS A 1 97 ? 6.000 -36.120 -5.551 1.00 81.00 97 LYS A CA 1
ATOM 777 C C . LYS A 1 97 ? 5.389 -34.759 -5.876 1.00 81.00 97 LYS A C 1
ATOM 779 O O . LYS A 1 97 ? 6.119 -33.818 -6.173 1.00 81.00 97 LYS A O 1
ATOM 784 N N . ALA A 1 98 ? 4.066 -34.640 -5.810 1.00 76.19 98 ALA A N 1
ATOM 785 C CA . ALA A 1 98 ? 3.362 -33.369 -5.932 1.00 76.19 98 ALA A CA 1
ATOM 786 C C . ALA A 1 98 ? 3.419 -32.529 -4.640 1.00 76.19 98 ALA A C 1
ATOM 788 O O . ALA A 1 98 ? 2.873 -31.427 -4.608 1.00 76.19 98 ALA A O 1
ATOM 789 N N . GLY A 1 99 ? 4.097 -32.997 -3.588 1.00 80.56 99 GLY A N 1
ATOM 790 C CA . GLY A 1 99 ? 4.363 -32.281 -2.341 1.00 80.56 99 GLY A CA 1
ATOM 791 C C . GLY A 1 99 ? 3.244 -32.350 -1.301 1.00 80.56 99 GLY A C 1
ATOM 792 O O . GLY A 1 99 ? 3.148 -31.441 -0.479 1.00 80.56 99 GLY A O 1
ATOM 793 N N . PHE A 1 100 ? 2.385 -33.366 -1.355 1.00 84.88 100 PHE A N 1
ATOM 794 C CA . PHE A 1 100 ? 1.485 -33.717 -0.256 1.00 84.88 100 PHE A CA 1
ATOM 795 C C . PHE A 1 100 ? 2.247 -34.519 0.803 1.00 84.88 100 PHE A C 1
ATOM 797 O O . PHE A 1 100 ? 3.171 -35.264 0.482 1.00 84.88 100 PHE A O 1
ATOM 804 N N . LYS A 1 101 ? 1.844 -34.384 2.065 1.00 85.81 101 LYS A N 1
ATOM 805 C CA . LYS A 1 101 ? 2.381 -35.147 3.194 1.00 85.81 101 LYS A CA 1
ATOM 806 C C . LYS A 1 101 ? 1.288 -36.025 3.777 1.00 85.81 101 LYS A C 1
ATOM 808 O O . LYS A 1 101 ? 0.184 -35.538 3.994 1.00 85.81 101 LYS A O 1
ATOM 813 N N . MET A 1 102 ? 1.597 -37.285 4.050 1.00 87.00 102 MET A N 1
ATOM 814 C CA . MET A 1 102 ? 0.706 -38.165 4.802 1.00 87.00 102 MET A CA 1
ATOM 815 C C . MET A 1 102 ? 0.490 -37.602 6.214 1.00 87.00 102 MET A C 1
ATOM 817 O O . MET A 1 102 ? 1.449 -37.220 6.884 1.00 87.00 102 MET A O 1
ATOM 821 N N . ILE A 1 103 ? -0.770 -37.515 6.635 1.00 84.56 103 ILE A N 1
ATOM 822 C CA . ILE A 1 103 ? -1.187 -37.038 7.959 1.00 84.56 103 ILE A CA 1
ATOM 823 C C . ILE A 1 103 ? -1.757 -38.187 8.792 1.00 84.56 103 ILE A C 1
ATOM 825 O O . ILE A 1 103 ? -1.545 -38.215 10.002 1.00 84.56 103 ILE A O 1
ATOM 829 N N . SER A 1 104 ? -2.474 -39.124 8.166 1.00 79.88 104 SER A N 1
ATOM 830 C CA . SER A 1 104 ? -3.045 -40.284 8.851 1.00 79.88 104 SER A CA 1
ATOM 831 C C . SER A 1 104 ? -3.408 -41.399 7.869 1.00 79.88 104 SER A C 1
ATOM 833 O O . SER A 1 104 ? -3.729 -41.122 6.715 1.00 79.88 104 SER A O 1
ATOM 835 N N . GLU A 1 105 ? -3.392 -42.639 8.345 1.00 82.56 105 GLU A N 1
ATOM 836 C CA . GLU A 1 105 ? -3.976 -43.801 7.673 1.00 82.56 105 GLU A CA 1
ATOM 837 C C . GLU A 1 105 ? -5.306 -44.120 8.363 1.00 82.56 105 GLU A C 1
ATOM 839 O O . GLU A 1 105 ? -5.387 -44.112 9.592 1.00 82.56 105 GLU A O 1
ATOM 844 N N . GLN A 1 106 ? -6.361 -44.332 7.585 1.00 76.00 106 GLN A N 1
ATOM 845 C CA . GLN A 1 106 ? -7.690 -44.679 8.081 1.00 76.00 106 GLN A CA 1
ATOM 846 C C . GLN A 1 106 ? -7.939 -46.156 7.759 1.00 76.00 106 GLN A C 1
ATOM 848 O O . GLN A 1 106 ? -8.421 -46.500 6.680 1.00 76.00 106 GLN A O 1
ATOM 853 N N . GLU A 1 107 ? -7.539 -47.048 8.672 1.00 69.12 107 GLU A N 1
ATOM 854 C CA . GLU A 1 107 ? -7.666 -48.506 8.488 1.00 69.12 107 GLU A CA 1
ATOM 855 C C . GLU A 1 107 ? -9.125 -48.956 8.293 1.00 69.12 107 GLU A C 1
ATOM 857 O O . GLU A 1 107 ? -9.385 -49.970 7.649 1.00 69.12 107 GLU A O 1
ATOM 862 N N . ASP A 1 108 ? -10.081 -48.197 8.827 1.00 72.94 108 ASP A N 1
ATOM 863 C CA . ASP A 1 108 ? -11.516 -48.453 8.748 1.00 72.94 108 ASP A CA 1
ATOM 864 C C . ASP A 1 108 ? -12.132 -48.081 7.390 1.00 72.94 108 ASP A C 1
ATOM 866 O O . ASP A 1 108 ? -13.050 -48.768 6.935 1.00 72.94 108 ASP A O 1
ATOM 870 N N . THR A 1 109 ? -11.631 -47.033 6.726 1.00 70.31 109 THR A N 1
ATOM 871 C CA . THR A 1 109 ? -12.094 -46.620 5.386 1.00 70.31 109 THR A CA 1
ATOM 872 C C . THR A 1 109 ? -11.194 -47.102 4.249 1.00 70.31 109 THR A C 1
ATOM 874 O O . THR A 1 109 ? -11.622 -47.092 3.095 1.00 70.31 109 THR A O 1
ATOM 877 N N . GLY A 1 110 ? -9.980 -47.572 4.553 1.00 74.00 110 GLY A N 1
ATOM 878 C CA . GLY A 1 110 ? -8.988 -47.982 3.557 1.00 74.00 110 GLY A CA 1
ATOM 879 C C . GLY A 1 110 ? -8.324 -46.804 2.837 1.00 74.00 110 GLY A C 1
ATOM 880 O O . GLY A 1 110 ? -7.840 -46.965 1.719 1.00 74.00 110 GLY A O 1
ATOM 881 N N . GLU A 1 111 ? -8.307 -45.619 3.449 1.00 74.06 111 GLU A N 1
ATOM 882 C CA . GLU A 1 111 ? -7.805 -44.377 2.848 1.00 74.06 111 GLU A CA 1
ATOM 883 C C . GLU A 1 111 ? -6.547 -43.864 3.559 1.00 74.06 111 GLU A C 1
ATOM 885 O O . GLU A 1 111 ? -6.341 -44.066 4.756 1.00 74.06 111 GLU A O 1
ATOM 890 N N . VAL A 1 112 ? -5.721 -43.120 2.825 1.00 77.31 112 VAL A N 1
ATOM 891 C CA . VAL A 1 112 ? -4.589 -42.367 3.374 1.00 77.31 112 VAL A CA 1
ATOM 892 C C . VAL A 1 112 ? -4.889 -40.888 3.261 1.00 77.31 112 VAL A C 1
ATOM 894 O O . VAL A 1 112 ? -4.952 -40.341 2.166 1.00 77.31 112 VAL A O 1
ATOM 897 N N . TRP A 1 113 ? -5.012 -40.199 4.388 1.00 82.50 113 TRP A N 1
ATOM 898 C CA . TRP A 1 113 ? -5.197 -38.755 4.393 1.00 82.50 113 TRP A CA 1
ATOM 899 C C . TRP A 1 113 ? -3.863 -38.059 4.169 1.00 82.50 113 TRP A C 1
ATOM 901 O O . TRP A 1 113 ? -2.947 -38.127 4.993 1.00 82.50 113 TRP A O 1
ATOM 911 N N . MET A 1 114 ? -3.763 -37.346 3.054 1.00 83.88 114 MET A N 1
ATOM 912 C CA . MET A 1 114 ? -2.594 -36.577 2.664 1.00 83.88 114 MET A CA 1
ATOM 913 C C . MET A 1 114 ? -2.944 -35.098 2.545 1.00 83.88 114 MET A C 1
ATOM 915 O O . MET A 1 114 ? -3.926 -34.725 1.912 1.00 83.88 114 MET A O 1
ATOM 919 N N . LEU A 1 115 ? -2.113 -34.228 3.108 1.00 77.94 115 LEU A N 1
ATOM 920 C CA . LEU A 1 115 ? -2.319 -32.785 3.102 1.00 77.94 115 LEU A CA 1
ATOM 921 C C . LEU A 1 115 ? -1.189 -32.092 2.351 1.00 77.94 115 LEU A C 1
ATOM 923 O O . LEU A 1 115 ? -0.007 -32.310 2.627 1.00 77.94 115 LEU A O 1
ATOM 927 N N . LYS A 1 116 ? -1.549 -31.201 1.433 1.00 76.12 116 LYS A N 1
ATOM 928 C CA . LYS A 1 116 ? -0.630 -30.210 0.886 1.00 76.12 116 LYS A CA 1
ATOM 929 C C . LYS A 1 116 ? -0.952 -28.855 1.484 1.00 76.12 116 LYS A C 1
ATOM 931 O O . LYS A 1 116 ? -2.051 -28.331 1.311 1.00 76.12 116 LYS A O 1
ATOM 936 N N . ASP A 1 117 ? 0.034 -28.298 2.168 1.00 72.81 117 ASP A N 1
ATOM 937 C CA . ASP A 1 117 ? 0.005 -26.915 2.612 1.00 72.81 117 ASP A CA 1
ATOM 938 C C . ASP A 1 117 ? 0.426 -26.016 1.441 1.00 72.81 117 ASP A C 1
ATOM 940 O O . ASP A 1 117 ? 1.578 -26.044 1.001 1.00 72.81 117 ASP A O 1
ATOM 944 N N . LEU A 1 118 ? -0.534 -25.267 0.901 1.00 66.75 118 LEU A N 1
ATOM 945 C CA . LEU A 1 118 ? -0.311 -24.248 -0.126 1.00 66.75 118 LEU A CA 1
ATOM 946 C C . LEU A 1 118 ? -0.053 -22.861 0.477 1.00 66.75 118 LEU A C 1
ATOM 948 O O . LEU A 1 118 ? 0.292 -21.937 -0.254 1.00 66.75 118 LEU A O 1
ATOM 952 N N . SER A 1 119 ? -0.197 -22.704 1.796 1.00 61.62 119 SER A N 1
ATOM 953 C CA . SER A 1 119 ? 0.193 -21.491 2.521 1.00 61.62 119 SER A CA 1
ATOM 954 C C . SER A 1 119 ? 1.703 -21.404 2.759 1.00 61.62 119 SER A C 1
ATOM 956 O O . SER A 1 119 ? 2.207 -20.333 3.107 1.00 61.62 119 SER A O 1
ATOM 958 N N . LEU A 1 120 ? 2.436 -22.503 2.528 1.00 67.88 120 LEU A N 1
ATOM 959 C CA . LEU A 1 120 ? 3.895 -22.514 2.526 1.00 67.88 120 LEU A CA 1
ATOM 960 C C . LEU A 1 120 ? 4.425 -21.605 1.417 1.00 67.88 120 LEU A C 1
ATOM 962 O O . LEU A 1 120 ? 4.498 -21.958 0.242 1.00 67.88 120 LEU A O 1
ATOM 966 N N . ARG A 1 121 ? 4.821 -20.413 1.841 1.00 73.06 121 ARG A N 1
ATOM 967 C CA . ARG A 1 121 ? 5.478 -19.412 1.017 1.00 73.06 121 ARG A CA 1
ATOM 968 C C . ARG A 1 121 ? 6.932 -19.801 0.807 1.00 73.06 121 ARG A C 1
ATOM 970 O O . ARG A 1 121 ? 7.722 -19.808 1.753 1.00 73.06 121 ARG A O 1
ATOM 977 N N . HIS A 1 122 ? 7.297 -20.085 -0.437 1.00 76.62 122 HIS A N 1
ATOM 978 C CA . HIS A 1 122 ? 8.701 -20.228 -0.810 1.00 76.62 122 HIS A CA 1
ATOM 979 C C . HIS A 1 122 ? 9.440 -18.890 -0.661 1.00 76.62 122 HIS A C 1
ATOM 981 O O . HIS A 1 122 ? 8.831 -17.834 -0.467 1.00 76.62 122 HIS A O 1
ATOM 987 N N . ASN A 1 123 ? 10.775 -18.923 -0.715 1.00 84.44 123 ASN A N 1
ATOM 988 C CA . ASN A 1 123 ? 11.572 -17.705 -0.599 1.00 84.44 123 ASN A CA 1
ATOM 989 C C . ASN A 1 123 ? 11.116 -16.674 -1.663 1.00 84.44 123 ASN A C 1
ATOM 991 O O . ASN A 1 123 ? 11.104 -17.019 -2.848 1.00 84.44 123 ASN A O 1
ATOM 995 N N . PRO A 1 124 ? 10.777 -15.427 -1.271 1.00 91.31 124 PRO A N 1
ATOM 996 C CA . PRO A 1 124 ? 10.179 -14.450 -2.177 1.00 91.31 124 PRO A CA 1
ATOM 997 C C . PRO A 1 124 ? 10.984 -14.217 -3.453 1.00 91.31 124 PRO A C 1
ATOM 999 O O . PRO A 1 124 ? 10.424 -14.167 -4.542 1.00 91.31 124 PRO A O 1
ATOM 1002 N N . LEU A 1 125 ? 12.310 -14.087 -3.346 1.00 93.38 125 LEU A N 1
ATOM 1003 C CA . LEU A 1 125 ? 13.133 -13.680 -4.482 1.00 93.38 125 LEU A CA 1
ATOM 1004 C C . LEU A 1 125 ? 13.217 -14.774 -5.567 1.00 93.38 125 LEU A C 1
ATOM 1006 O O . LEU A 1 125 ? 12.981 -14.454 -6.733 1.00 93.38 125 LEU A O 1
ATOM 1010 N N . PRO A 1 126 ? 13.513 -16.051 -5.248 1.00 94.19 126 PRO A N 1
ATOM 1011 C CA . PRO A 1 126 ? 13.363 -17.151 -6.198 1.00 94.19 126 PRO A CA 1
ATOM 1012 C C . PRO A 1 126 ? 11.959 -17.250 -6.801 1.00 94.19 126 PRO A C 1
ATOM 1014 O O . PRO A 1 126 ? 11.845 -17.430 -8.013 1.00 94.19 126 PRO A O 1
ATOM 1017 N N . THR A 1 127 ? 10.907 -17.078 -5.994 1.00 93.62 127 THR A N 1
ATOM 1018 C CA . THR A 1 127 ? 9.519 -17.099 -6.473 1.00 93.62 127 THR A CA 1
ATOM 1019 C C . THR A 1 127 ? 9.259 -15.989 -7.492 1.00 93.62 127 THR A C 1
ATOM 1021 O O . THR A 1 127 ? 8.761 -16.273 -8.580 1.00 93.62 127 THR A O 1
ATOM 1024 N N . ILE A 1 128 ? 9.672 -14.750 -7.208 1.00 97.00 128 ILE A N 1
ATOM 1025 C CA . ILE A 1 128 ? 9.552 -13.618 -8.139 1.00 97.00 128 ILE A CA 1
ATOM 1026 C C . ILE A 1 128 ? 10.343 -13.898 -9.419 1.00 97.00 128 ILE A C 1
ATOM 1028 O O . ILE A 1 128 ? 9.807 -13.766 -10.514 1.00 97.00 128 ILE A O 1
ATOM 1032 N N . LYS A 1 129 ? 11.595 -14.362 -9.319 1.00 96.38 129 LYS A N 1
ATOM 1033 C CA . LYS A 1 129 ? 12.409 -14.697 -10.502 1.00 96.38 129 LYS A CA 1
ATOM 1034 C C . LYS A 1 129 ? 11.762 -15.772 -11.375 1.00 96.38 129 LYS A C 1
ATOM 1036 O O . LYS A 1 129 ? 11.884 -15.715 -12.596 1.00 96.38 129 LYS A O 1
ATOM 1041 N N . LYS A 1 130 ? 11.090 -16.750 -10.766 1.00 95.19 130 LYS A N 1
ATOM 1042 C CA . LYS A 1 130 ? 10.326 -17.772 -11.486 1.00 95.19 130 LYS A CA 1
ATOM 1043 C C . LYS A 1 130 ? 9.095 -17.158 -12.162 1.00 95.19 130 LYS A C 1
ATOM 1045 O O . LYS A 1 130 ? 8.902 -17.371 -13.352 1.00 95.19 130 LYS A O 1
ATOM 1050 N N . LEU A 1 131 ? 8.319 -16.356 -11.428 1.00 95.75 131 LEU A N 1
ATOM 1051 C CA . LEU A 1 131 ? 7.128 -15.663 -11.935 1.00 95.75 131 LEU A CA 1
ATOM 1052 C C . LEU A 1 131 ? 7.438 -14.818 -13.175 1.00 95.75 131 LEU A C 1
ATOM 1054 O O . LEU A 1 131 ? 6.713 -14.886 -14.162 1.00 95.75 131 LEU A O 1
ATOM 1058 N N . ILE A 1 132 ? 8.536 -14.061 -13.137 1.00 96.56 132 ILE A N 1
ATOM 1059 C CA . ILE A 1 132 ? 8.960 -13.202 -14.247 1.00 96.56 132 ILE A CA 1
ATOM 1060 C C . ILE A 1 132 ? 9.178 -14.022 -15.518 1.00 96.56 132 ILE A C 1
ATOM 1062 O O . ILE A 1 132 ? 8.644 -13.676 -16.565 1.00 96.56 132 ILE A O 1
ATOM 1066 N N . LYS A 1 133 ? 9.885 -15.152 -15.419 1.00 95.62 133 LYS A N 1
ATOM 1067 C CA . LYS A 1 133 ? 10.146 -16.033 -16.568 1.00 95.62 133 LYS A CA 1
ATOM 1068 C C . LYS A 1 133 ? 8.880 -16.662 -17.152 1.00 95.62 133 LYS A C 1
ATOM 1070 O O . LYS A 1 133 ? 8.862 -16.971 -18.335 1.00 95.62 133 LYS A O 1
ATOM 1075 N N . GLU A 1 134 ? 7.861 -16.895 -16.328 1.00 93.62 134 GLU A N 1
ATOM 1076 C CA . GLU A 1 134 ? 6.627 -17.566 -16.753 1.00 93.62 134 GLU A CA 1
ATOM 1077 C C . GLU A 1 134 ? 5.551 -16.602 -17.267 1.00 93.62 134 GLU A C 1
ATOM 1079 O O . GLU A 1 134 ? 4.749 -16.998 -18.110 1.00 93.62 134 GLU A O 1
ATOM 1084 N N . ARG A 1 135 ? 5.494 -15.363 -16.755 1.00 95.06 135 ARG A N 1
ATOM 1085 C CA . ARG A 1 135 ? 4.388 -14.426 -17.037 1.00 95.06 135 ARG A CA 1
ATOM 1086 C C . ARG A 1 135 ? 4.807 -13.055 -17.558 1.00 95.06 135 ARG A C 1
ATOM 1088 O O . ARG A 1 135 ? 3.996 -12.404 -18.205 1.00 95.06 135 ARG A O 1
ATOM 1095 N N . TYR A 1 136 ? 6.036 -12.619 -17.294 1.00 96.31 136 TYR A N 1
ATOM 1096 C CA . TYR A 1 136 ? 6.504 -11.258 -17.579 1.00 96.31 136 TYR A CA 1
ATOM 1097 C C . TYR A 1 136 ? 7.824 -11.276 -18.359 1.00 96.31 136 TYR A C 1
ATOM 1099 O O . TYR A 1 136 ? 8.751 -10.538 -18.039 1.00 96.31 136 TYR A O 1
ATOM 1107 N N . ILE A 1 137 ? 7.926 -12.172 -19.348 1.00 95.00 137 ILE A N 1
ATOM 1108 C CA . ILE A 1 137 ? 9.183 -12.456 -20.054 1.00 95.00 137 ILE A CA 1
ATOM 1109 C C . ILE A 1 137 ? 9.708 -11.264 -20.864 1.00 95.00 137 ILE A C 1
ATOM 1111 O O . ILE A 1 137 ? 10.917 -11.073 -20.920 1.00 95.00 137 ILE A O 1
ATOM 1115 N N . ASP A 1 138 ? 8.802 -10.442 -21.398 1.00 95.69 138 ASP A N 1
ATOM 1116 C CA . ASP A 1 138 ? 9.127 -9.252 -22.197 1.00 95.69 138 ASP A CA 1
ATOM 1117 C C . ASP A 1 138 ? 9.160 -7.959 -21.356 1.00 95.69 138 ASP A C 1
ATOM 1119 O O . ASP A 1 138 ? 9.139 -6.856 -21.896 1.00 95.69 138 ASP A O 1
ATOM 1123 N N . ALA A 1 139 ? 9.139 -8.068 -20.022 1.00 97.56 139 ALA A N 1
ATOM 1124 C CA . ALA A 1 139 ? 9.243 -6.899 -19.157 1.00 97.56 139 ALA A CA 1
ATOM 1125 C C . ALA A 1 139 ? 10.676 -6.352 -19.162 1.00 97.56 139 ALA A C 1
ATOM 1127 O O . ALA A 1 139 ? 11.638 -7.091 -18.957 1.00 97.56 139 ALA A O 1
ATOM 1128 N N . GLU A 1 140 ? 10.802 -5.038 -19.308 1.00 97.88 140 GLU A N 1
ATOM 1129 C CA . GLU A 1 140 ? 12.085 -4.336 -19.363 1.00 97.88 140 GLU A CA 1
ATOM 1130 C C . GLU A 1 140 ? 12.573 -3.917 -17.974 1.00 97.88 140 GLU A C 1
ATOM 1132 O O . GLU A 1 140 ? 1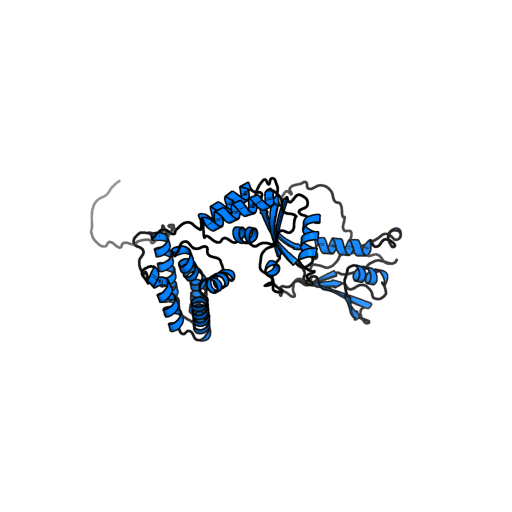3.773 -3.895 -17.709 1.00 97.88 140 GLU A O 1
ATOM 1137 N N . ALA A 1 141 ? 11.660 -3.607 -17.052 1.00 98.31 141 ALA A N 1
ATOM 1138 C CA . ALA A 1 141 ? 12.013 -3.310 -15.668 1.00 98.31 141 ALA A CA 1
ATOM 1139 C C . ALA A 1 141 ? 10.993 -3.890 -14.693 1.00 98.31 141 ALA A C 1
ATOM 1141 O O . ALA A 1 141 ? 9.786 -3.849 -14.931 1.00 98.31 141 ALA A O 1
ATOM 1142 N N . ILE A 1 142 ? 11.481 -4.416 -13.566 1.00 98.44 142 ILE A N 1
ATOM 1143 C CA . ILE A 1 142 ? 10.632 -4.933 -12.492 1.00 98.44 142 ILE A CA 1
ATOM 1144 C C . ILE A 1 142 ? 11.163 -4.466 -11.143 1.00 98.44 142 ILE A C 1
ATOM 1146 O O . ILE A 1 142 ? 12.299 -4.777 -10.774 1.00 98.44 142 ILE A O 1
ATOM 1150 N N . PHE A 1 143 ? 10.310 -3.764 -10.399 1.00 98.56 143 PHE A N 1
ATOM 1151 C CA . PHE A 1 143 ? 10.584 -3.277 -9.050 1.00 98.56 143 PHE A CA 1
ATOM 1152 C C . PHE A 1 143 ? 9.770 -4.083 -8.040 1.00 98.56 143 PHE A C 1
ATOM 1154 O O . PHE A 1 143 ? 8.540 -4.070 -8.070 1.00 98.56 143 PHE A O 1
ATOM 1161 N N . TRP A 1 144 ? 10.455 -4.776 -7.133 1.00 98.25 144 TRP A N 1
ATOM 1162 C CA . TRP A 1 144 ? 9.835 -5.465 -6.006 1.00 98.25 144 TRP A CA 1
ATOM 1163 C C . TRP A 1 144 ? 9.825 -4.566 -4.776 1.00 98.25 144 TRP A C 1
ATOM 1165 O O . TRP A 1 144 ? 10.878 -4.202 -4.245 1.00 98.25 144 TRP A O 1
ATOM 1175 N N . ALA A 1 145 ? 8.629 -4.219 -4.318 1.00 95.94 145 ALA A N 1
ATOM 1176 C CA . ALA A 1 145 ? 8.415 -3.261 -3.250 1.00 95.94 145 ALA A CA 1
ATOM 1177 C C . ALA A 1 145 ? 7.568 -3.859 -2.115 1.00 95.94 145 ALA A C 1
ATOM 1179 O O . ALA A 1 145 ? 7.443 -5.077 -1.960 1.00 95.94 145 ALA A O 1
ATOM 1180 N N . GLY A 1 146 ? 7.041 -2.975 -1.272 1.00 91.19 146 GLY A N 1
ATOM 1181 C CA . GLY A 1 146 ? 6.140 -3.356 -0.200 1.00 91.19 146 GLY A CA 1
ATOM 1182 C C . GLY A 1 146 ? 6.828 -3.931 1.030 1.00 91.19 146 GLY A C 1
ATOM 1183 O O . GLY A 1 146 ? 8.054 -3.936 1.181 1.00 91.19 146 GLY A O 1
ATOM 1184 N N . SER A 1 147 ? 5.993 -4.410 1.951 1.00 90.75 147 SER A N 1
ATOM 1185 C CA . SER A 1 147 ? 6.437 -4.834 3.283 1.00 90.75 147 SER A CA 1
ATOM 1186 C C . SER A 1 147 ? 7.453 -5.979 3.233 1.00 90.75 147 SER A C 1
ATOM 1188 O O . SER A 1 147 ? 8.416 -5.972 3.996 1.00 90.75 147 SER A O 1
ATOM 1190 N N . VAL A 1 148 ? 7.295 -6.931 2.309 1.00 93.00 148 VAL A N 1
ATOM 1191 C CA . VAL A 1 148 ? 8.208 -8.077 2.186 1.00 93.00 148 VAL A CA 1
ATOM 1192 C C . VAL A 1 148 ? 9.570 -7.640 1.644 1.00 93.00 148 VAL A C 1
ATOM 1194 O O . VAL A 1 148 ? 10.593 -8.045 2.194 1.00 93.00 148 VAL A O 1
ATOM 1197 N N . ALA A 1 149 ? 9.614 -6.760 0.636 1.00 92.94 149 ALA A N 1
ATOM 1198 C CA . ALA A 1 149 ? 10.877 -6.223 0.126 1.00 92.94 149 ALA A CA 1
ATOM 1199 C C . ALA A 1 149 ? 11.642 -5.429 1.201 1.00 92.94 149 ALA A C 1
ATOM 1201 O O . ALA A 1 149 ? 12.873 -5.498 1.258 1.00 92.94 149 ALA A O 1
ATOM 1202 N N . ALA A 1 150 ? 10.915 -4.733 2.081 1.00 88.44 150 ALA A N 1
ATOM 1203 C CA . ALA A 1 150 ? 11.456 -3.966 3.202 1.00 88.44 150 ALA A CA 1
ATOM 1204 C C . ALA A 1 150 ? 11.795 -4.807 4.454 1.00 88.44 150 ALA A C 1
ATOM 1206 O O . ALA A 1 150 ? 12.144 -4.236 5.483 1.00 88.44 150 ALA A O 1
ATOM 1207 N N . ASN A 1 151 ? 11.692 -6.144 4.400 1.00 86.62 151 ASN A N 1
ATOM 1208 C CA . ASN A 1 151 ? 11.869 -7.051 5.549 1.00 86.62 151 ASN A CA 1
ATOM 1209 C C . ASN A 1 151 ? 10.908 -6.781 6.731 1.00 86.62 151 ASN A C 1
ATOM 1211 O O . ASN A 1 151 ? 11.202 -7.117 7.873 1.00 86.62 151 ASN A O 1
ATOM 1215 N N . GLN A 1 152 ? 9.747 -6.187 6.456 1.00 84.94 152 GLN A N 1
ATOM 1216 C CA . GLN A 1 152 ? 8.666 -5.904 7.412 1.00 84.94 152 GLN A CA 1
ATOM 1217 C C . GLN A 1 152 ? 7.399 -6.721 7.098 1.00 84.94 152 GLN A C 1
ATOM 1219 O O . GLN A 1 152 ? 6.296 -6.384 7.534 1.00 84.94 152 GLN A O 1
ATOM 1224 N N . GLY A 1 153 ? 7.541 -7.760 6.272 1.00 81.12 153 GLY A N 1
ATOM 1225 C CA . GLY A 1 153 ? 6.450 -8.633 5.867 1.00 81.12 153 GLY A CA 1
ATOM 1226 C C . GLY A 1 153 ? 5.907 -9.460 7.032 1.00 81.12 153 GLY A C 1
ATOM 1227 O O . GLY A 1 153 ? 6.616 -9.788 7.978 1.00 81.12 153 GLY A O 1
ATOM 1228 N N . THR A 1 154 ? 4.635 -9.826 6.933 1.00 80.25 154 THR A N 1
ATOM 1229 C CA . THR A 1 154 ? 3.946 -10.748 7.842 1.00 80.25 154 THR A CA 1
ATOM 1230 C C . THR A 1 154 ? 3.412 -11.940 7.052 1.00 80.25 154 THR A C 1
ATOM 1232 O O . THR A 1 154 ? 3.401 -11.923 5.820 1.00 80.25 154 THR A O 1
ATOM 1235 N N . ASN A 1 155 ? 2.868 -12.943 7.742 1.00 75.88 155 ASN A N 1
ATOM 1236 C CA . ASN A 1 155 ? 2.196 -14.078 7.097 1.00 75.88 155 ASN A CA 1
ATOM 1237 C C . ASN A 1 155 ? 0.959 -13.671 6.275 1.00 75.88 155 ASN A C 1
ATOM 1239 O O . ASN A 1 155 ? 0.469 -14.471 5.488 1.00 75.88 155 ASN A O 1
ATOM 1243 N N . ALA A 1 156 ? 0.456 -12.443 6.444 1.00 80.62 156 ALA A N 1
ATOM 1244 C CA . ALA A 1 156 ? -0.641 -11.884 5.658 1.00 80.62 156 ALA A CA 1
ATOM 1245 C C . ALA A 1 156 ? -0.168 -10.937 4.539 1.00 80.62 156 ALA A C 1
ATOM 1247 O O . ALA A 1 156 ? -1.001 -10.436 3.792 1.00 80.62 156 ALA A O 1
ATOM 1248 N N . SER A 1 157 ? 1.139 -10.673 4.417 1.00 87.75 157 SER A N 1
ATOM 1249 C CA . SER A 1 157 ? 1.676 -9.780 3.381 1.00 87.75 157 SER A CA 1
ATOM 1250 C C . SER A 1 157 ? 1.630 -10.416 1.994 1.00 87.75 157 SER A C 1
ATOM 1252 O O . SER A 1 157 ? 1.769 -11.632 1.861 1.00 87.75 157 SER A O 1
ATOM 1254 N N . ASP A 1 158 ? 1.483 -9.576 0.986 1.00 93.06 158 ASP A N 1
ATOM 1255 C CA . ASP A 1 158 ? 1.591 -9.828 -0.446 1.00 93.06 158 ASP A CA 1
ATOM 1256 C C . ASP A 1 158 ? 2.992 -9.479 -0.984 1.00 93.06 158 ASP A C 1
ATOM 1258 O O . ASP A 1 158 ? 3.839 -8.922 -0.276 1.00 93.06 158 ASP A O 1
ATOM 1262 N N . LEU A 1 159 ? 3.263 -9.868 -2.233 1.00 95.69 159 LEU A N 1
ATOM 1263 C CA . LEU A 1 159 ? 4.406 -9.393 -3.010 1.00 95.69 159 LEU A CA 1
ATOM 1264 C C . LEU A 1 159 ? 3.942 -8.308 -3.982 1.00 95.69 159 LEU A C 1
ATOM 1266 O O . LEU A 1 159 ? 3.270 -8.604 -4.970 1.00 95.69 159 LEU A O 1
ATOM 1270 N N . ASP A 1 160 ? 4.351 -7.075 -3.701 1.00 97.62 160 ASP A N 1
ATOM 1271 C CA . ASP A 1 160 ? 4.063 -5.900 -4.518 1.00 97.62 160 ASP A CA 1
ATOM 1272 C C . ASP A 1 160 ? 5.097 -5.748 -5.645 1.00 97.62 160 ASP A C 1
ATOM 1274 O O . ASP A 1 160 ? 6.297 -5.599 -5.381 1.00 97.62 160 ASP A O 1
ATOM 1278 N N . LEU A 1 161 ? 4.647 -5.760 -6.901 1.00 98.44 161 LEU A N 1
ATOM 1279 C CA . LEU A 1 161 ? 5.505 -5.663 -8.086 1.00 98.44 161 LEU A CA 1
ATOM 1280 C C . LEU A 1 161 ? 5.063 -4.517 -9.001 1.00 98.44 161 LEU A C 1
ATOM 1282 O O . LEU A 1 161 ? 3.905 -4.455 -9.400 1.00 98.44 161 LEU A O 1
ATOM 1286 N N . VAL A 1 162 ? 5.993 -3.653 -9.407 1.00 98.56 162 VAL A N 1
ATOM 1287 C CA . VAL A 1 162 ? 5.795 -2.749 -10.554 1.00 98.56 162 VAL A CA 1
ATOM 1288 C C . VAL A 1 162 ? 6.515 -3.343 -11.751 1.00 98.56 162 VAL A C 1
ATOM 1290 O O . VAL A 1 162 ? 7.701 -3.652 -11.654 1.00 98.56 162 VAL A O 1
ATOM 1293 N N . ILE A 1 163 ? 5.803 -3.501 -12.860 1.00 98.50 163 ILE A N 1
ATOM 1294 C CA . ILE A 1 163 ? 6.289 -4.138 -14.083 1.00 98.50 163 ILE A CA 1
ATOM 1295 C C . ILE A 1 163 ? 6.194 -3.113 -15.203 1.00 98.50 163 ILE A C 1
ATOM 1297 O O . ILE A 1 163 ? 5.128 -2.538 -15.427 1.00 98.50 163 ILE A O 1
ATOM 1301 N N . VAL A 1 164 ? 7.311 -2.877 -15.883 1.00 98.50 164 VAL A N 1
ATOM 1302 C CA . VAL A 1 164 ? 7.422 -1.881 -16.947 1.00 98.50 164 VAL A CA 1
ATOM 1303 C C . VAL A 1 164 ? 7.811 -2.575 -18.243 1.00 98.50 164 VAL A C 1
ATOM 1305 O O . VAL A 1 164 ? 8.854 -3.225 -18.309 1.00 98.50 164 VAL A O 1
ATOM 1308 N N . TYR A 1 165 ? 6.965 -2.433 -19.255 1.00 98.06 165 TYR A N 1
ATOM 1309 C CA . TYR A 1 165 ? 7.214 -2.876 -20.624 1.00 98.06 165 TYR A CA 1
ATOM 1310 C C . TYR A 1 165 ? 7.739 -1.720 -21.480 1.00 98.06 165 TYR A C 1
ATOM 1312 O O . TYR A 1 165 ? 7.561 -0.553 -21.126 1.00 98.06 165 TYR A O 1
ATOM 1320 N N . GLU A 1 166 ? 8.351 -2.045 -22.621 1.00 94.69 166 GLU A N 1
ATOM 1321 C CA . GLU A 1 166 ? 8.750 -1.046 -23.622 1.00 94.69 166 GLU A CA 1
ATOM 1322 C C . GLU A 1 166 ? 7.538 -0.252 -24.137 1.00 94.69 166 GLU A C 1
ATOM 1324 O O . GLU A 1 166 ? 7.571 0.975 -24.198 1.00 94.69 166 GLU A O 1
ATOM 1329 N N . SER A 1 167 ? 6.445 -0.949 -24.463 1.00 95.44 167 SER A N 1
ATOM 1330 C CA . SER A 1 167 ? 5.189 -0.342 -24.898 1.00 95.44 167 SER A CA 1
ATOM 1331 C C . SER A 1 167 ? 4.003 -1.160 -24.412 1.00 95.44 167 SER A C 1
ATOM 1333 O O . SER A 1 167 ? 4.007 -2.391 -24.496 1.00 95.44 167 SER A O 1
ATOM 1335 N N . LEU A 1 168 ? 2.973 -0.475 -23.914 1.00 95.44 168 LEU A N 1
ATOM 1336 C CA . LEU A 1 168 ? 1.775 -1.113 -23.401 1.00 95.44 168 LEU A CA 1
ATOM 1337 C C . LEU A 1 168 ? 0.515 -0.334 -23.814 1.00 95.44 168 LEU A C 1
ATOM 1339 O O . LEU A 1 168 ? 0.436 0.869 -23.592 1.00 95.44 168 LEU A O 1
ATOM 1343 N N . PRO A 1 169 ? -0.535 -0.990 -24.348 1.00 93.75 169 PRO A N 1
ATOM 1344 C CA . PRO A 1 169 ? -1.732 -0.272 -24.795 1.00 93.75 169 PRO A CA 1
ATOM 1345 C C . PRO A 1 169 ? -2.477 0.484 -23.684 1.00 93.75 169 PRO A C 1
ATOM 1347 O O . PRO A 1 169 ? -3.102 1.510 -23.942 1.00 93.75 169 PRO A O 1
ATOM 1350 N N . HIS A 1 170 ? -2.487 -0.055 -22.462 1.00 94.94 170 HIS A N 1
ATOM 1351 C CA . HIS A 1 170 ? -3.110 0.560 -21.291 1.00 94.94 170 HIS A CA 1
ATOM 1352 C C . HIS A 1 170 ? -2.561 -0.046 -19.999 1.00 94.94 170 HIS A C 1
ATOM 1354 O O . HIS A 1 170 ? -2.178 -1.213 -19.967 1.00 94.94 170 HIS A O 1
ATOM 1360 N N . ALA A 1 171 ? -2.579 0.735 -18.917 1.00 96.31 171 ALA A N 1
ATOM 1361 C CA . ALA A 1 171 ? -2.207 0.242 -17.596 1.00 96.31 171 ALA A CA 1
ATOM 1362 C C . ALA A 1 171 ? -3.241 -0.760 -17.088 1.00 96.31 171 ALA A C 1
ATOM 1364 O O . ALA A 1 171 ? -4.447 -0.563 -17.267 1.00 96.31 171 ALA A O 1
ATOM 1365 N N . TYR A 1 172 ? -2.776 -1.771 -16.367 1.00 96.50 172 TYR A N 1
ATOM 1366 C CA . TYR A 1 172 ? -3.651 -2.685 -15.649 1.00 96.50 172 TYR A CA 1
ATOM 1367 C C . TYR A 1 172 ? -2.988 -3.174 -14.363 1.00 96.50 172 TYR A C 1
ATOM 1369 O O . TYR A 1 172 ? -1.786 -3.013 -14.146 1.00 96.50 172 TYR A O 1
ATOM 1377 N N . ARG A 1 173 ? -3.812 -3.730 -13.477 1.00 96.38 173 ARG A N 1
ATOM 1378 C CA . ARG A 1 173 ? -3.389 -4.303 -12.203 1.00 96.38 173 ARG A CA 1
ATOM 1379 C C . ARG A 1 173 ? -3.921 -5.719 -12.113 1.00 96.38 173 ARG A C 1
ATOM 1381 O O . ARG A 1 173 ? -5.102 -5.942 -12.376 1.00 96.38 173 ARG A O 1
ATOM 1388 N N . GLU A 1 174 ? -3.075 -6.650 -11.701 1.00 93.62 174 GLU A N 1
ATOM 1389 C CA . GLU A 1 174 ? -3.482 -8.027 -11.445 1.00 93.62 174 GLU A CA 1
ATOM 1390 C C . GLU A 1 174 ? -3.180 -8.411 -10.003 1.00 93.62 174 GLU A C 1
ATOM 1392 O O . GLU A 1 174 ? -2.089 -8.140 -9.497 1.00 93.62 174 GLU A O 1
ATOM 1397 N N . ALA A 1 175 ? -4.140 -9.099 -9.385 1.00 91.69 175 ALA A N 1
ATOM 1398 C CA . ALA A 1 175 ? -3.988 -9.728 -8.085 1.00 91.69 175 ALA A CA 1
ATOM 1399 C C . ALA A 1 175 ? -4.277 -11.228 -8.215 1.00 91.69 175 ALA A C 1
ATOM 1401 O O . ALA A 1 175 ? -5.350 -11.623 -8.674 1.00 91.69 175 ALA A O 1
ATOM 1402 N N . PHE A 1 176 ? -3.315 -12.070 -7.846 1.00 86.88 176 PHE A N 1
ATOM 1403 C CA . PHE A 1 176 ? -3.418 -13.529 -7.963 1.00 86.88 176 PHE A CA 1
ATOM 1404 C C . PHE A 1 176 ? -2.506 -14.220 -6.952 1.00 86.88 176 PHE A C 1
ATOM 1406 O O . PHE A 1 176 ? -1.612 -13.598 -6.394 1.00 86.88 176 PHE A O 1
ATOM 1413 N N . VAL A 1 177 ? -2.705 -15.517 -6.722 1.00 82.88 177 VAL A N 1
ATOM 1414 C CA . VAL A 1 177 ? -1.771 -16.316 -5.918 1.00 82.88 177 VAL A CA 1
ATOM 1415 C C . VAL A 1 177 ? -0.786 -17.026 -6.840 1.00 82.88 177 VAL A C 1
ATOM 1417 O O . VAL A 1 177 ? -1.182 -17.610 -7.847 1.00 82.88 177 VAL A O 1
ATOM 1420 N N . TYR A 1 178 ? 0.496 -16.978 -6.494 1.00 85.06 178 TYR A N 1
ATOM 1421 C CA . TYR A 1 178 ? 1.561 -17.686 -7.190 1.00 85.06 178 TYR A CA 1
ATOM 1422 C C . TYR A 1 178 ? 2.549 -18.259 -6.184 1.00 85.06 178 TYR A C 1
ATOM 1424 O O . TYR A 1 178 ? 3.131 -17.527 -5.388 1.00 85.06 178 TYR A O 1
ATOM 1432 N N . ASP A 1 179 ? 2.735 -19.580 -6.225 1.00 82.94 179 ASP A N 1
ATOM 1433 C CA . ASP A 1 179 ? 3.696 -20.285 -5.368 1.00 82.94 179 ASP A CA 1
ATOM 1434 C C . ASP A 1 179 ? 3.508 -19.981 -3.860 1.00 82.94 179 ASP A C 1
ATOM 1436 O O . ASP A 1 179 ? 4.462 -19.742 -3.118 1.00 82.94 179 ASP A O 1
ATOM 1440 N N . GLY A 1 180 ? 2.239 -19.919 -3.433 1.00 77.31 180 GLY A N 1
ATOM 1441 C CA . GLY A 1 180 ? 1.820 -19.614 -2.057 1.00 77.31 180 GLY A CA 1
ATOM 1442 C C . GLY A 1 180 ? 1.792 -18.122 -1.695 1.00 77.31 180 GLY A C 1
ATOM 1443 O O . GLY A 1 180 ? 1.326 -17.755 -0.613 1.00 77.31 180 GLY A O 1
ATOM 1444 N N . TRP A 1 181 ? 2.248 -17.240 -2.586 1.00 88.31 181 TRP A N 1
ATOM 1445 C CA . TRP A 1 181 ? 2.234 -15.794 -2.374 1.00 88.31 181 TRP A CA 1
ATOM 1446 C C . TRP A 1 181 ? 1.030 -15.133 -3.037 1.00 88.31 181 TRP A C 1
ATOM 1448 O O . TRP A 1 181 ? 0.853 -15.295 -4.243 1.00 88.31 181 TRP A O 1
ATOM 1458 N N . PRO A 1 182 ? 0.242 -14.325 -2.308 1.00 90.62 182 PRO A N 1
ATOM 1459 C CA . PRO A 1 182 ? -0.558 -13.287 -2.938 1.00 90.62 182 PRO A CA 1
ATOM 1460 C C . PRO A 1 182 ? 0.389 -12.310 -3.646 1.00 90.62 182 PRO A C 1
ATOM 1462 O O . PRO A 1 182 ? 1.328 -11.798 -3.035 1.00 90.62 182 PRO A O 1
ATOM 1465 N N . ILE A 1 183 ? 0.166 -12.096 -4.933 1.00 94.81 183 ILE A N 1
ATOM 1466 C CA . ILE A 1 183 ? 0.890 -11.158 -5.783 1.00 94.81 183 ILE A CA 1
ATOM 1467 C C . ILE A 1 183 ? -0.043 -9.995 -6.073 1.00 94.81 183 ILE A C 1
ATOM 1469 O O . ILE A 1 183 ? -1.191 -10.220 -6.457 1.00 94.81 183 ILE A O 1
ATOM 1473 N N . ASP A 1 184 ? 0.476 -8.781 -5.940 1.00 96.94 184 ASP A N 1
ATOM 1474 C CA . ASP A 1 184 ? -0.170 -7.563 -6.402 1.00 96.94 184 ASP A CA 1
ATOM 1475 C C . ASP A 1 184 ? 0.761 -6.874 -7.401 1.00 96.94 184 ASP A C 1
ATOM 1477 O O . ASP A 1 184 ? 1.872 -6.463 -7.065 1.00 96.94 184 ASP A O 1
ATOM 1481 N N . SER A 1 185 ? 0.349 -6.824 -8.664 1.00 97.69 185 SER A N 1
ATOM 1482 C CA . SER A 1 185 ? 1.201 -6.358 -9.761 1.00 97.69 185 SER A CA 1
ATOM 1483 C C . SER A 1 185 ? 0.591 -5.167 -10.483 1.00 97.69 185 SER A C 1
ATOM 1485 O O . SER A 1 185 ? -0.586 -5.190 -10.841 1.00 97.69 185 SER A O 1
ATOM 1487 N N . PHE A 1 186 ? 1.408 -4.139 -10.707 1.00 97.94 186 PHE A N 1
ATOM 1488 C CA . PHE A 1 186 ? 1.063 -2.882 -11.368 1.00 97.94 186 PHE A CA 1
ATOM 1489 C C . PHE A 1 186 ? 1.829 -2.799 -12.686 1.00 97.94 186 PHE A C 1
ATOM 1491 O O . PHE A 1 186 ? 3.057 -2.692 -12.677 1.00 97.94 186 PHE A O 1
ATOM 1498 N N . ILE A 1 187 ? 1.116 -2.894 -13.808 1.00 98.25 187 ILE A N 1
ATOM 1499 C CA . ILE A 1 187 ? 1.717 -3.043 -15.130 1.00 98.25 187 ILE A CA 1
ATOM 1500 C C . ILE A 1 187 ? 1.587 -1.734 -15.908 1.00 98.25 187 ILE A C 1
ATOM 1502 O O . ILE A 1 187 ? 0.490 -1.184 -16.056 1.00 98.25 187 ILE A O 1
ATOM 1506 N N . HIS A 1 188 ? 2.720 -1.250 -16.410 1.00 98.38 188 HIS A N 1
ATOM 1507 C CA . HIS A 1 188 ? 2.839 0.028 -17.097 1.00 98.38 188 HIS A CA 1
ATOM 1508 C C . HIS A 1 188 ? 3.834 -0.037 -18.266 1.00 98.38 188 HIS A C 1
ATOM 1510 O O . HIS A 1 188 ? 4.626 -0.968 -18.376 1.00 98.38 188 HIS A O 1
ATOM 1516 N N . ASP A 1 189 ? 3.825 0.997 -19.100 1.00 98.25 189 ASP A N 1
ATOM 1517 C CA . ASP A 1 189 ? 5.009 1.471 -19.818 1.00 98.25 189 ASP A CA 1
ATOM 1518 C C . ASP A 1 189 ? 5.422 2.852 -19.269 1.00 98.25 189 ASP A C 1
ATOM 1520 O O . ASP A 1 189 ? 4.820 3.367 -18.318 1.00 98.25 189 ASP A O 1
ATOM 1524 N N . LEU A 1 190 ? 6.456 3.466 -19.844 1.00 98.25 190 LEU A N 1
ATOM 1525 C CA . LEU A 1 190 ? 6.985 4.744 -19.358 1.00 98.25 190 LEU A CA 1
ATOM 1526 C C . LEU A 1 190 ? 6.010 5.921 -19.529 1.00 98.25 190 LEU A C 1
ATOM 1528 O O . LEU A 1 190 ? 5.940 6.784 -18.650 1.00 98.25 190 LEU A O 1
ATOM 1532 N N . ASP A 1 191 ? 5.231 5.964 -20.610 1.00 97.69 191 ASP A N 1
ATOM 1533 C CA . ASP A 1 191 ? 4.282 7.056 -20.860 1.00 97.69 191 ASP A CA 1
ATOM 1534 C C . ASP A 1 191 ? 3.082 6.981 -19.920 1.00 97.69 191 ASP A C 1
ATOM 1536 O O . ASP A 1 191 ? 2.655 7.985 -19.335 1.00 97.69 191 ASP A O 1
ATOM 1540 N N . ILE A 1 192 ? 2.597 5.768 -19.682 1.00 97.00 192 ILE A N 1
ATOM 1541 C CA . ILE A 1 192 ? 1.587 5.495 -18.674 1.00 97.00 192 ILE A CA 1
ATOM 1542 C C . ILE A 1 192 ? 2.133 5.849 -17.284 1.00 97.00 192 ILE A C 1
ATOM 1544 O O . ILE A 1 192 ? 1.432 6.509 -16.513 1.00 97.00 192 ILE A O 1
ATOM 1548 N N . LEU A 1 193 ? 3.370 5.469 -16.942 1.00 96.25 193 LEU A N 1
ATOM 1549 C CA . LEU A 1 193 ? 3.972 5.839 -15.655 1.00 96.25 193 LEU A CA 1
ATOM 1550 C C . LEU A 1 193 ? 4.008 7.356 -15.458 1.00 96.25 193 LEU A C 1
ATOM 1552 O O . LEU A 1 193 ? 3.585 7.832 -14.405 1.00 96.25 193 LEU A O 1
ATOM 1556 N N . ARG A 1 194 ? 4.441 8.130 -16.464 1.00 95.81 194 ARG A N 1
ATOM 1557 C CA . ARG A 1 194 ? 4.419 9.606 -16.409 1.00 95.81 194 ARG A CA 1
ATOM 1558 C C . ARG A 1 194 ? 3.032 10.135 -16.098 1.00 95.81 194 ARG A C 1
ATOM 1560 O O . ARG A 1 194 ? 2.875 10.981 -15.218 1.00 95.81 194 ARG A O 1
ATOM 1567 N N . TYR A 1 195 ? 2.029 9.622 -16.803 1.00 94.62 195 TYR A N 1
ATOM 1568 C CA . TYR A 1 195 ? 0.646 10.027 -16.612 1.00 94.62 195 TYR A CA 1
ATOM 1569 C C . TYR A 1 195 ? 0.151 9.748 -15.188 1.00 94.62 195 TYR A C 1
ATOM 1571 O O . TYR A 1 195 ? -0.431 10.631 -14.555 1.00 94.62 195 TYR A O 1
ATOM 1579 N N . PHE A 1 196 ? 0.392 8.544 -14.661 1.00 93.12 196 PHE A N 1
ATOM 1580 C CA . PHE A 1 196 ? -0.046 8.185 -13.312 1.00 93.12 196 PHE A CA 1
ATOM 1581 C C . PHE A 1 196 ? 0.722 8.952 -12.234 1.00 93.12 196 PHE A C 1
ATOM 1583 O O . PHE A 1 196 ? 0.089 9.470 -11.318 1.00 93.12 196 PHE A O 1
ATOM 1590 N N . CYS A 1 197 ? 2.042 9.109 -12.361 1.00 91.62 197 CYS A N 1
ATOM 1591 C CA . CYS A 1 197 ? 2.836 9.930 -11.446 1.00 91.62 197 CYS A CA 1
ATOM 1592 C C . CYS A 1 197 ? 2.340 11.386 -11.421 1.00 91.62 197 CYS A C 1
ATOM 1594 O O . CYS A 1 197 ? 2.067 11.908 -10.343 1.00 91.62 197 CYS A O 1
ATOM 1596 N N . GLY A 1 198 ? 2.102 12.001 -12.586 1.00 86.81 198 GLY A N 1
ATOM 1597 C CA . GLY A 1 198 ? 1.548 13.357 -12.670 1.00 86.81 198 GLY A CA 1
ATOM 1598 C C . GLY A 1 198 ? 0.127 13.471 -12.103 1.00 86.81 198 GLY A C 1
ATOM 1599 O O . GLY A 1 198 ? -0.217 14.449 -11.446 1.00 86.81 198 GLY A O 1
ATOM 1600 N N . LYS A 1 199 ? -0.713 12.444 -12.275 1.00 86.94 199 LYS A N 1
ATOM 1601 C CA . LYS A 1 199 ? -2.041 12.396 -11.641 1.00 86.94 199 LYS A CA 1
ATOM 1602 C C . LYS A 1 199 ? -1.985 12.298 -10.120 1.00 86.94 199 LYS A C 1
ATOM 1604 O O . LYS A 1 199 ? -2.886 12.806 -9.452 1.00 86.94 199 LYS A O 1
ATOM 1609 N N . LEU A 1 200 ? -0.985 11.622 -9.557 1.00 81.69 200 LEU A N 1
ATOM 1610 C CA . LEU A 1 200 ? -0.829 11.519 -8.104 1.00 81.69 200 LEU A CA 1
ATOM 1611 C C . LEU A 1 200 ? -0.516 12.881 -7.479 1.00 81.69 200 LEU A C 1
ATOM 1613 O O . LEU A 1 200 ? -1.014 13.162 -6.390 1.00 81.69 200 LEU A O 1
ATOM 1617 N N . GLU A 1 201 ? 0.220 13.739 -8.187 1.00 76.00 201 GLU A N 1
ATOM 1618 C CA . GLU A 1 201 ? 0.452 15.132 -7.787 1.00 76.00 201 GLU A CA 1
ATOM 1619 C C . GLU A 1 201 ? -0.879 15.898 -7.673 1.00 76.00 201 GLU A C 1
ATOM 1621 O O . GLU A 1 201 ? -1.145 16.530 -6.651 1.00 76.00 201 GLU A O 1
ATOM 1626 N N . ALA A 1 202 ? -1.754 15.748 -8.674 1.00 69.81 202 ALA A N 1
ATOM 1627 C CA . ALA A 1 202 ? -3.028 16.466 -8.792 1.00 69.81 202 ALA A CA 1
ATOM 1628 C C . ALA A 1 202 ? -4.216 15.856 -8.015 1.00 69.81 202 ALA A C 1
ATOM 1630 O O . ALA A 1 202 ? -5.335 16.366 -8.085 1.00 69.81 202 ALA A O 1
ATOM 1631 N N . SER A 1 203 ? -4.014 14.746 -7.301 1.00 78.75 203 SER A N 1
ATOM 1632 C CA . SER A 1 203 ? -5.076 14.018 -6.584 1.00 78.75 203 SER A CA 1
ATOM 1633 C C . SER A 1 203 ? -4.800 13.956 -5.075 1.00 78.75 203 SER A C 1
ATOM 1635 O O . SER A 1 203 ? -4.204 14.871 -4.498 1.00 78.75 203 SER A O 1
ATOM 1637 N N . ASP A 1 204 ? -5.221 12.877 -4.406 1.00 73.88 204 ASP A N 1
ATOM 1638 C CA . ASP A 1 204 ? -5.075 12.664 -2.962 1.00 73.88 204 ASP A CA 1
ATOM 1639 C C . ASP A 1 204 ? -3.611 12.678 -2.480 1.00 73.88 204 ASP A C 1
ATOM 1641 O O . ASP A 1 204 ? -3.362 12.768 -1.282 1.00 73.88 204 ASP A O 1
ATOM 1645 N N . GLY A 1 205 ? -2.618 12.653 -3.382 1.00 84.06 205 GLY A N 1
ATOM 1646 C CA . GLY A 1 205 ? -1.187 12.763 -3.058 1.00 84.06 205 GLY A CA 1
ATOM 1647 C C . GLY A 1 205 ? -0.676 11.597 -2.242 1.00 84.06 205 GLY A C 1
ATOM 1648 O O . GLY A 1 205 ? 0.044 11.780 -1.264 1.00 84.06 205 GLY A O 1
ATOM 1649 N N . LYS A 1 206 ? -1.065 10.396 -2.656 1.00 90.00 206 LYS A N 1
ATOM 1650 C CA . LYS A 1 206 ? -0.619 9.128 -2.087 1.00 90.00 206 LYS A CA 1
ATOM 1651 C C . LYS A 1 206 ? 0.448 8.542 -3.024 1.00 90.00 206 LYS A C 1
ATOM 1653 O O . LYS A 1 206 ? 0.081 7.972 -4.050 1.00 90.00 206 LYS A O 1
ATOM 1658 N N . PRO A 1 207 ? 1.757 8.653 -2.730 1.00 91.81 207 PRO A N 1
ATOM 1659 C CA . PRO A 1 207 ? 2.825 8.334 -3.678 1.00 91.81 207 PRO A CA 1
ATOM 1660 C C . PRO A 1 207 ? 3.175 6.836 -3.674 1.00 91.81 207 PRO A C 1
ATOM 1662 O O . PRO A 1 207 ? 4.345 6.479 -3.743 1.00 91.81 207 PRO A O 1
ATOM 1665 N N . ALA A 1 208 ? 2.191 5.936 -3.548 1.00 91.00 208 ALA A N 1
ATOM 1666 C CA . ALA A 1 208 ? 2.456 4.500 -3.404 1.00 91.00 208 ALA A CA 1
ATOM 1667 C C . ALA A 1 208 ? 3.252 3.949 -4.599 1.00 91.00 208 ALA A C 1
ATOM 1669 O O . ALA A 1 208 ? 4.339 3.414 -4.405 1.00 91.00 208 ALA A O 1
ATOM 1670 N N . LEU A 1 209 ? 2.773 4.185 -5.827 1.00 94.31 209 LEU A N 1
ATOM 1671 C CA . LEU A 1 209 ? 3.463 3.782 -7.059 1.00 94.31 209 LEU A CA 1
ATOM 1672 C C . LEU A 1 209 ? 4.867 4.403 -7.168 1.00 94.31 209 LEU A C 1
ATOM 1674 O O . LEU A 1 209 ? 5.833 3.708 -7.469 1.00 94.31 209 LEU A O 1
ATOM 1678 N N . ILE A 1 210 ? 4.988 5.699 -6.861 1.00 95.06 210 ILE A N 1
ATOM 1679 C CA . ILE A 1 210 ? 6.258 6.441 -6.883 1.00 95.06 210 ILE A CA 1
ATOM 1680 C C . ILE A 1 210 ? 7.271 5.801 -5.918 1.00 95.06 210 ILE A C 1
ATOM 1682 O O . ILE A 1 210 ? 8.396 5.488 -6.306 1.00 95.06 210 ILE A O 1
ATOM 1686 N N . ASN A 1 211 ? 6.862 5.544 -4.674 1.00 93.81 211 ASN A N 1
ATOM 1687 C CA . ASN A 1 211 ? 7.714 4.926 -3.662 1.00 93.81 211 ASN A CA 1
ATOM 1688 C C . ASN A 1 211 ? 8.078 3.482 -4.019 1.00 93.81 211 ASN A C 1
ATOM 1690 O O . ASN A 1 211 ? 9.208 3.074 -3.762 1.00 93.81 211 ASN A O 1
ATOM 1694 N N . MET A 1 212 ? 7.168 2.723 -4.638 1.00 95.94 212 MET A N 1
ATOM 1695 C CA . MET A 1 212 ? 7.459 1.364 -5.102 1.00 95.94 212 MET A CA 1
ATOM 1696 C C . MET A 1 212 ? 8.570 1.340 -6.157 1.00 95.94 212 MET A C 1
ATOM 1698 O O . MET A 1 212 ? 9.406 0.444 -6.122 1.00 95.94 212 MET A O 1
ATOM 1702 N N . ILE A 1 213 ? 8.631 2.331 -7.049 1.00 97.44 213 ILE A N 1
ATOM 1703 C CA . ILE A 1 213 ? 9.689 2.437 -8.068 1.00 97.44 213 ILE A CA 1
ATOM 1704 C C . ILE A 1 213 ? 11.011 2.921 -7.451 1.00 97.44 213 ILE A C 1
ATOM 1706 O O . ILE A 1 213 ? 12.074 2.373 -7.736 1.00 97.44 213 ILE A O 1
ATOM 1710 N N . ILE A 1 214 ? 10.961 3.941 -6.587 1.00 95.81 214 ILE A N 1
ATOM 1711 C CA . ILE A 1 214 ? 12.169 4.554 -6.007 1.00 95.81 214 ILE A CA 1
ATOM 1712 C C . ILE A 1 214 ? 12.840 3.630 -4.987 1.00 95.81 214 ILE A C 1
ATOM 1714 O O . ILE A 1 214 ? 14.060 3.470 -5.008 1.00 95.81 214 ILE A O 1
ATOM 1718 N N . GLN A 1 215 ? 12.053 3.047 -4.082 1.00 93.75 215 GLN A N 1
ATOM 1719 C CA . GLN A 1 215 ? 12.546 2.242 -2.960 1.00 93.75 215 GLN A CA 1
ATOM 1720 C C . GLN A 1 215 ? 12.546 0.740 -3.272 1.00 93.75 215 GLN A C 1
ATOM 1722 O O . GLN A 1 215 ? 13.157 -0.041 -2.541 1.00 93.75 215 GLN A O 1
ATOM 1727 N N . GLY A 1 216 ? 11.844 0.323 -4.329 1.00 96.00 216 GLY A N 1
ATOM 1728 C CA . GLY A 1 216 ? 11.759 -1.074 -4.731 1.00 96.00 216 GLY A CA 1
ATOM 1729 C C . GLY A 1 216 ? 13.103 -1.638 -5.178 1.00 96.00 216 GLY A C 1
ATOM 1730 O O . GLY A 1 216 ? 13.935 -0.961 -5.786 1.00 96.00 216 GLY A O 1
ATOM 1731 N N . LYS A 1 217 ? 13.304 -2.923 -4.893 1.00 96.75 217 LYS A N 1
ATOM 1732 C CA . LYS A 1 217 ? 14.461 -3.685 -5.361 1.00 96.75 217 LYS A CA 1
ATOM 1733 C C . LYS A 1 217 ? 14.271 -4.002 -6.842 1.00 96.75 217 LYS A C 1
ATOM 1735 O O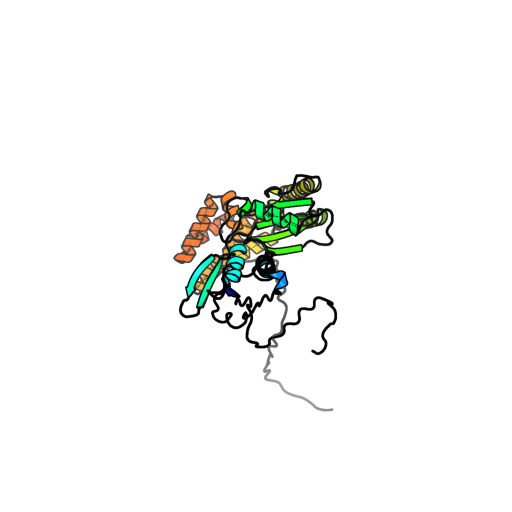 . LYS A 1 217 ? 13.304 -4.671 -7.201 1.00 96.75 217 LYS A O 1
ATOM 1740 N N . GLU A 1 218 ? 15.194 -3.553 -7.687 1.00 97.25 218 GLU A N 1
ATOM 1741 C CA . GLU A 1 218 ? 15.236 -3.968 -9.094 1.00 97.25 218 GLU A CA 1
ATOM 1742 C C . GLU A 1 218 ? 15.549 -5.468 -9.172 1.00 97.25 218 GLU A C 1
ATOM 1744 O O . GLU A 1 218 ? 16.522 -5.945 -8.583 1.00 97.25 218 GLU A O 1
ATOM 1749 N N . ILE A 1 219 ? 14.688 -6.224 -9.854 1.00 97.81 219 ILE A N 1
ATOM 1750 C CA . ILE A 1 219 ? 14.860 -7.674 -10.020 1.00 97.81 219 ILE A CA 1
ATOM 1751 C C . ILE A 1 219 ? 15.637 -8.006 -11.295 1.00 97.81 219 ILE A C 1
ATOM 1753 O O . ILE A 1 219 ? 16.415 -8.965 -11.311 1.00 97.81 219 ILE A O 1
ATOM 1757 N N . LEU A 1 220 ? 15.408 -7.225 -12.351 1.00 96.38 220 LEU A N 1
ATOM 1758 C CA . LEU A 1 220 ? 16.142 -7.298 -13.610 1.00 96.38 220 LEU A CA 1
ATOM 1759 C C . LEU A 1 220 ? 17.407 -6.437 -13.540 1.00 96.38 220 LEU A C 1
ATOM 1761 O O . LEU A 1 220 ? 17.551 -5.594 -12.653 1.00 96.38 220 LEU A O 1
ATOM 1765 N N . ALA A 1 221 ? 18.341 -6.677 -14.461 1.00 95.12 221 ALA A N 1
ATOM 1766 C CA . ALA A 1 221 ? 19.508 -5.817 -14.599 1.00 95.12 221 ALA A CA 1
ATOM 1767 C C . ALA A 1 221 ? 19.066 -4.412 -15.026 1.00 95.12 221 ALA A C 1
ATOM 1769 O O . ALA A 1 221 ? 18.165 -4.268 -15.849 1.00 95.12 221 ALA A O 1
ATOM 1770 N N . GLN A 1 222 ? 19.714 -3.393 -14.469 1.00 96.25 222 GLN A N 1
ATOM 1771 C CA . GLN A 1 222 ? 19.411 -2.007 -14.796 1.00 96.25 222 GLN A CA 1
ATOM 1772 C C . GLN A 1 222 ? 19.648 -1.730 -16.289 1.00 96.25 222 GLN A C 1
ATOM 1774 O O . GLN A 1 222 ? 20.687 -2.101 -16.839 1.00 96.25 222 GLN A O 1
ATOM 1779 N N . ASN A 1 223 ? 18.695 -1.051 -16.922 1.00 96.38 223 ASN A N 1
ATOM 1780 C CA . ASN A 1 223 ? 18.724 -0.646 -18.327 1.00 96.38 223 ASN A CA 1
ATOM 1781 C C . ASN A 1 223 ? 18.134 0.768 -18.483 1.00 96.38 223 ASN A C 1
ATOM 1783 O O . ASN A 1 223 ? 17.808 1.433 -17.497 1.00 96.38 223 ASN A O 1
ATOM 1787 N N . SER A 1 224 ? 18.010 1.252 -19.721 1.00 97.44 224 SER A N 1
ATOM 1788 C CA . SER A 1 224 ? 17.441 2.577 -20.000 1.00 97.44 224 SER A CA 1
ATOM 1789 C C . SER A 1 224 ? 16.026 2.736 -19.438 1.00 97.44 224 SER A C 1
ATOM 1791 O O . SER A 1 224 ? 15.741 3.759 -18.821 1.00 97.44 224 SER A O 1
ATOM 1793 N N . VAL A 1 225 ? 15.174 1.714 -19.573 1.00 97.81 225 VAL A N 1
ATOM 1794 C CA . VAL A 1 225 ? 13.785 1.742 -19.089 1.00 97.81 225 VAL A CA 1
ATOM 1795 C C . VAL A 1 225 ? 13.726 1.832 -17.565 1.00 97.81 225 VAL A C 1
ATOM 1797 O O . VAL A 1 225 ? 12.981 2.651 -17.026 1.00 97.81 225 VAL A O 1
ATOM 1800 N N . SER A 1 226 ? 14.524 1.041 -16.842 1.00 97.44 226 SER A N 1
ATOM 1801 C CA . SER A 1 226 ? 14.512 1.068 -15.376 1.00 97.44 226 SER A CA 1
ATOM 1802 C C . SER A 1 226 ? 15.058 2.389 -14.819 1.00 97.44 226 SER A C 1
ATOM 1804 O O . SER A 1 226 ? 14.503 2.932 -13.857 1.00 97.44 226 SER A O 1
ATOM 1806 N N . ILE A 1 227 ? 16.083 2.957 -15.465 1.00 98.06 227 ILE A N 1
ATOM 1807 C CA . ILE A 1 227 ? 16.619 4.287 -15.145 1.00 98.06 227 ILE A CA 1
ATOM 1808 C C . ILE A 1 227 ? 15.551 5.357 -15.379 1.00 98.06 227 ILE A C 1
ATOM 1810 O O . ILE A 1 227 ? 15.299 6.182 -14.501 1.00 98.06 227 ILE A O 1
ATOM 1814 N N . GLU A 1 228 ? 14.895 5.338 -16.536 1.00 98.19 228 GLU A N 1
ATOM 1815 C CA . GLU A 1 228 ? 13.897 6.337 -16.904 1.00 98.19 228 GLU A CA 1
ATOM 1816 C C . GLU A 1 228 ? 12.656 6.272 -16.006 1.00 98.19 228 GLU A C 1
ATOM 1818 O O . GLU A 1 228 ? 12.175 7.311 -15.553 1.00 98.19 228 GLU A O 1
ATOM 1823 N N . ALA A 1 229 ? 12.199 5.071 -15.636 1.00 98.25 229 ALA A N 1
ATOM 1824 C CA . ALA A 1 229 ? 11.131 4.888 -14.655 1.00 98.25 229 ALA A CA 1
ATOM 1825 C C . ALA A 1 229 ? 11.482 5.538 -13.303 1.00 98.25 229 ALA A C 1
ATOM 1827 O O . ALA A 1 229 ? 10.658 6.248 -12.717 1.00 98.25 229 ALA A O 1
ATOM 1828 N N . LYS A 1 230 ? 12.723 5.361 -12.826 1.00 98.12 230 LYS A N 1
ATOM 1829 C CA . LYS A 1 230 ? 13.216 6.016 -11.604 1.00 98.12 230 LYS A CA 1
ATOM 1830 C C . LYS A 1 230 ? 13.327 7.531 -11.745 1.00 98.12 230 LYS A C 1
ATOM 1832 O O . LYS A 1 230 ? 13.016 8.232 -10.785 1.00 98.12 230 LYS A O 1
ATOM 1837 N N . VAL A 1 231 ? 13.719 8.044 -12.912 1.00 98.12 231 VAL A N 1
ATOM 1838 C CA . VAL A 1 231 ? 13.731 9.491 -13.191 1.00 98.12 231 VAL A CA 1
ATOM 1839 C C . VAL A 1 231 ? 12.314 10.058 -13.126 1.00 98.12 231 VAL A C 1
ATOM 1841 O O . VAL A 1 231 ? 12.089 11.022 -12.402 1.00 98.12 231 VAL A O 1
ATOM 1844 N N . ILE A 1 232 ? 11.345 9.429 -13.799 1.00 97.56 232 ILE A N 1
ATOM 1845 C CA . ILE A 1 232 ? 9.934 9.844 -13.782 1.00 97.56 232 ILE A CA 1
ATOM 1846 C C . ILE A 1 232 ? 9.402 9.885 -12.345 1.00 97.56 232 ILE A C 1
ATOM 1848 O O . ILE A 1 232 ? 8.853 10.900 -11.911 1.00 97.56 232 ILE A O 1
ATOM 1852 N N . ALA A 1 233 ? 9.588 8.798 -11.591 1.00 96.75 233 ALA A N 1
ATOM 1853 C CA . ALA A 1 233 ? 9.135 8.711 -10.208 1.00 96.75 233 ALA A CA 1
ATOM 1854 C C . ALA A 1 233 ? 9.848 9.737 -9.310 1.00 96.75 233 ALA A C 1
ATOM 1856 O O . ALA A 1 233 ? 9.200 10.408 -8.509 1.00 96.75 233 ALA A O 1
ATOM 1857 N N . GLY A 1 234 ? 11.165 9.896 -9.458 1.00 96.56 234 GLY A N 1
ATOM 1858 C CA . GLY A 1 234 ? 11.971 10.834 -8.678 1.00 96.56 234 GLY A CA 1
ATOM 1859 C C . GLY A 1 234 ? 11.596 12.294 -8.927 1.00 96.56 234 GLY A C 1
ATOM 1860 O O . GLY A 1 234 ? 11.451 13.059 -7.973 1.00 96.56 234 GLY A O 1
ATOM 1861 N N . SER A 1 235 ? 11.372 12.676 -10.187 1.00 95.25 235 SER A N 1
ATOM 1862 C CA . SER A 1 235 ? 10.894 14.015 -10.541 1.00 95.25 235 SER A CA 1
ATOM 1863 C C . SER A 1 235 ? 9.521 14.302 -9.937 1.00 95.25 235 SER A C 1
ATOM 1865 O O . SER A 1 235 ? 9.331 15.374 -9.362 1.00 95.25 235 SER A O 1
ATOM 1867 N N . ALA A 1 236 ? 8.594 13.340 -10.001 1.00 93.44 236 ALA A N 1
ATOM 1868 C CA . ALA A 1 236 ? 7.281 13.487 -9.382 1.00 93.44 236 ALA A CA 1
ATOM 1869 C C . ALA A 1 236 ? 7.389 13.616 -7.856 1.00 93.44 236 ALA A C 1
ATOM 1871 O O . ALA A 1 236 ? 6.835 14.545 -7.270 1.00 93.44 236 ALA A O 1
ATOM 1872 N N . LEU A 1 237 ? 8.179 12.750 -7.204 1.00 93.38 237 LEU A N 1
ATOM 1873 C CA . LEU A 1 237 ? 8.392 12.800 -5.755 1.00 93.38 237 LEU A CA 1
ATOM 1874 C C . LEU A 1 237 ? 8.917 14.171 -5.305 1.00 93.38 237 LEU A C 1
ATOM 1876 O O . LEU A 1 237 ? 8.401 14.725 -4.333 1.00 93.38 237 LEU A O 1
ATOM 1880 N N . ALA A 1 238 ? 9.910 14.710 -6.021 1.00 93.19 238 ALA A N 1
ATOM 1881 C CA . ALA A 1 238 ? 10.530 15.999 -5.725 1.00 93.19 238 ALA A CA 1
ATOM 1882 C C . ALA A 1 238 ? 9.577 17.186 -5.934 1.00 93.19 238 ALA A C 1
ATOM 1884 O O . ALA A 1 238 ? 9.656 18.172 -5.202 1.00 93.19 238 ALA A O 1
ATOM 1885 N N . LYS A 1 239 ? 8.667 17.100 -6.911 1.00 91.81 239 LYS A N 1
ATOM 1886 C CA . LYS A 1 239 ? 7.665 18.142 -7.172 1.00 91.81 239 LYS A CA 1
ATOM 1887 C C . LYS A 1 239 ? 6.634 18.255 -6.042 1.00 91.81 239 LYS A C 1
ATOM 1889 O O . LYS A 1 239 ? 6.186 19.363 -5.729 1.00 91.81 239 LYS A O 1
ATOM 1894 N N . GLY A 1 240 ? 6.304 17.131 -5.406 1.00 91.50 240 GLY A N 1
ATOM 1895 C CA . GLY A 1 240 ? 5.312 17.075 -4.336 1.00 91.50 240 GLY A CA 1
ATOM 1896 C C . GLY A 1 240 ? 3.870 17.100 -4.855 1.00 91.50 240 GLY A C 1
ATOM 1897 O O . GLY A 1 240 ? 3.635 17.316 -6.045 1.00 91.50 240 GLY A O 1
ATOM 1898 N N . PRO A 1 241 ? 2.883 16.890 -3.970 1.00 92.69 241 PRO A N 1
ATOM 1899 C CA . PRO A 1 241 ? 1.485 17.016 -4.341 1.00 92.69 241 PRO A CA 1
ATOM 1900 C C . PRO A 1 241 ? 1.088 18.482 -4.554 1.00 92.69 241 PRO A C 1
ATOM 1902 O O . PRO A 1 241 ? 1.728 19.403 -4.038 1.00 92.69 241 PRO A O 1
ATOM 1905 N N . ASP A 1 242 ? -0.020 18.709 -5.251 1.00 91.06 242 ASP A N 1
ATOM 1906 C CA . ASP A 1 242 ? -0.599 20.040 -5.390 1.00 91.06 242 ASP A CA 1
ATOM 1907 C C . ASP A 1 242 ? -1.044 20.594 -4.030 1.00 91.06 242 ASP A C 1
ATOM 1909 O O . ASP A 1 242 ? -1.533 19.876 -3.149 1.00 91.06 242 ASP A O 1
ATOM 1913 N N . SER A 1 243 ? -0.883 21.903 -3.844 1.00 90.88 243 SER A N 1
ATOM 1914 C CA . SER A 1 243 ? -1.341 22.568 -2.626 1.00 90.88 243 SER A CA 1
ATOM 1915 C C . SER A 1 243 ? -2.864 22.510 -2.538 1.00 90.88 243 SER A C 1
ATOM 1917 O O . SER A 1 243 ? -3.560 22.791 -3.514 1.00 90.88 243 SER A O 1
ATOM 1919 N N . TRP A 1 244 ? -3.396 22.204 -1.355 1.00 92.56 244 TRP A N 1
ATOM 1920 C CA . TRP A 1 244 ? -4.819 22.409 -1.111 1.00 92.56 244 TRP A CA 1
ATOM 1921 C C . TRP A 1 244 ? -5.160 23.897 -1.148 1.00 92.56 244 TRP A C 1
ATOM 1923 O O . TRP A 1 244 ? -4.455 24.739 -0.595 1.00 92.56 244 TRP A O 1
ATOM 1933 N N . THR A 1 245 ? -6.279 24.209 -1.791 1.00 92.69 245 THR A N 1
ATOM 1934 C CA . THR A 1 245 ? -6.921 25.518 -1.675 1.00 92.69 245 THR A CA 1
ATOM 1935 C C . THR A 1 245 ? -7.443 25.719 -0.254 1.00 92.69 245 THR A C 1
ATOM 1937 O O . THR A 1 245 ? -7.752 24.754 0.450 1.00 9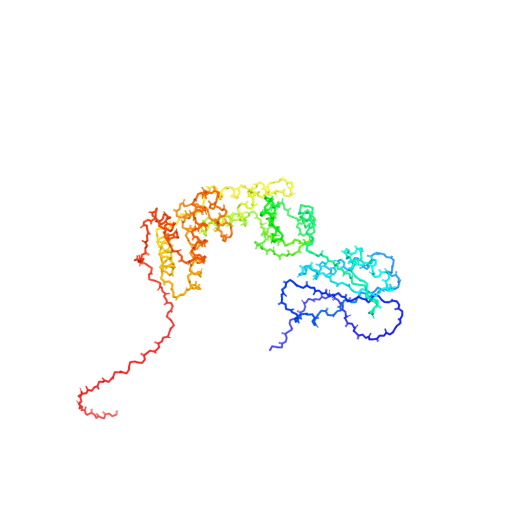2.69 245 THR A O 1
ATOM 1940 N N . GLN A 1 246 ? -7.631 26.976 0.153 1.00 93.25 246 GLN A N 1
ATOM 1941 C CA . GLN A 1 246 ? -8.223 27.283 1.458 1.00 93.25 246 GLN A CA 1
ATOM 1942 C C . GLN A 1 246 ? -9.595 26.611 1.638 1.00 93.25 246 GLN A C 1
ATOM 1944 O O . GLN A 1 246 ? -9.876 26.066 2.696 1.00 93.25 246 GLN A O 1
ATOM 1949 N N . ALA A 1 247 ? -10.408 26.548 0.578 1.00 93.25 247 ALA A N 1
ATOM 1950 C CA . ALA A 1 247 ? -11.703 25.873 0.610 1.00 93.25 247 ALA A CA 1
ATOM 1951 C C . ALA A 1 247 ? -11.593 24.359 0.885 1.00 93.25 247 ALA A C 1
ATOM 1953 O O . ALA A 1 247 ? -12.460 23.795 1.551 1.00 93.25 247 ALA A O 1
ATOM 1954 N N . GLN A 1 248 ? -10.542 23.692 0.393 1.00 93.94 248 GLN A N 1
ATOM 1955 C CA . GLN A 1 248 ? -10.283 22.280 0.705 1.00 93.94 248 GLN A CA 1
ATOM 1956 C C . GLN A 1 248 ? -9.838 22.103 2.160 1.00 93.94 248 GLN A C 1
ATOM 1958 O O . GLN A 1 248 ? -10.350 21.212 2.832 1.00 93.94 248 GLN A O 1
ATOM 1963 N N . ILE A 1 249 ? -8.954 22.974 2.658 1.00 94.75 249 ILE A N 1
ATOM 1964 C CA . ILE A 1 249 ? -8.531 22.974 4.067 1.00 94.75 249 ILE A CA 1
ATOM 1965 C C . ILE A 1 249 ? -9.741 23.189 4.983 1.00 94.75 249 ILE A C 1
ATOM 1967 O O . ILE A 1 249 ? -9.944 22.425 5.921 1.00 94.75 249 ILE A O 1
ATOM 1971 N N . ASP A 1 250 ? -10.582 24.180 4.692 1.00 95.50 250 ASP A N 1
ATOM 1972 C CA . ASP A 1 250 ? -11.771 24.488 5.489 1.00 95.50 250 ASP A CA 1
ATOM 1973 C C . ASP A 1 250 ? -12.798 23.353 5.454 1.00 95.50 250 ASP A C 1
ATOM 1975 O O . ASP A 1 250 ? -13.373 23.012 6.485 1.00 95.50 250 ASP A O 1
ATOM 1979 N N . LYS A 1 251 ? -12.989 22.705 4.299 1.00 94.56 251 LYS A N 1
ATOM 1980 C CA . LYS A 1 251 ? -13.836 21.510 4.199 1.00 94.56 251 LYS A CA 1
ATOM 1981 C C . LYS A 1 251 ? -13.337 20.390 5.116 1.00 94.56 251 LYS A C 1
ATOM 1983 O O . LYS A 1 251 ? -14.148 19.775 5.806 1.00 94.56 251 LYS A O 1
ATOM 1988 N N . GLU A 1 252 ? -12.032 20.134 5.131 1.00 95.38 252 GLU A N 1
ATOM 1989 C CA . GLU A 1 252 ? -11.447 19.081 5.962 1.00 95.38 252 GLU A CA 1
ATOM 1990 C C . GLU A 1 252 ? -11.526 19.437 7.453 1.00 95.38 252 GLU A C 1
ATOM 1992 O O . GLU A 1 252 ? -11.936 18.615 8.268 1.00 95.38 252 GLU A O 1
ATOM 1997 N N . ARG A 1 253 ? -11.237 20.694 7.817 1.00 96.69 253 ARG A N 1
ATOM 1998 C CA . ARG A 1 253 ? -11.399 21.209 9.188 1.00 96.69 253 ARG A CA 1
ATOM 1999 C C . ARG A 1 253 ? -12.833 21.085 9.688 1.00 96.69 253 ARG A C 1
ATOM 2001 O O . ARG A 1 253 ? -13.039 20.710 10.840 1.00 96.69 253 ARG A O 1
ATOM 2008 N N . PHE A 1 254 ? -13.811 21.400 8.838 1.00 96.38 254 PHE A N 1
ATOM 2009 C CA . PHE A 1 254 ? -15.226 21.241 9.160 1.00 96.38 254 PHE A CA 1
ATOM 2010 C C . PHE A 1 254 ? -15.566 19.770 9.415 1.00 96.38 254 PHE A C 1
ATOM 2012 O O . PHE A 1 254 ? -16.147 19.461 10.448 1.00 96.38 254 PHE A O 1
ATOM 2019 N N . LEU A 1 255 ? -15.138 18.862 8.529 1.00 96.50 255 LEU A N 1
ATOM 2020 C CA . LEU A 1 255 ? -15.335 17.420 8.703 1.00 96.50 255 LEU A CA 1
ATOM 2021 C C . LEU A 1 255 ? -14.736 16.915 10.024 1.00 96.50 255 LEU A C 1
ATOM 2023 O O . LEU A 1 255 ? -15.395 16.198 10.767 1.00 96.50 255 LEU A O 1
ATOM 2027 N N . ILE A 1 256 ? -13.499 17.305 10.332 1.00 97.69 256 ILE A N 1
ATOM 2028 C CA . ILE A 1 256 ? -12.815 16.922 11.575 1.00 97.69 256 ILE A CA 1
ATOM 2029 C C . ILE A 1 256 ? -13.556 17.466 12.803 1.00 97.69 256 ILE A C 1
ATOM 2031 O O . ILE A 1 256 ? -13.683 16.752 13.796 1.00 97.69 256 ILE A O 1
ATOM 2035 N N . THR A 1 257 ? -14.036 18.712 12.740 1.00 97.44 257 THR A N 1
ATOM 2036 C CA . THR A 1 257 ? -14.792 19.342 13.836 1.00 97.44 257 THR A CA 1
ATOM 2037 C C . THR A 1 257 ? -16.098 18.583 14.085 1.00 97.44 257 THR A C 1
ATOM 2039 O O . THR A 1 257 ? -16.325 18.138 15.203 1.00 97.44 257 THR A O 1
ATOM 2042 N N . ASP A 1 258 ? -16.875 18.327 13.028 1.00 96.69 258 ASP A N 1
ATOM 2043 C CA . ASP A 1 258 ? -18.149 17.592 13.080 1.00 96.69 258 ASP A CA 1
ATOM 2044 C C . ASP A 1 258 ? -17.977 16.175 13.660 1.00 96.69 258 ASP A C 1
ATOM 2046 O O . ASP A 1 258 ? -18.702 15.762 14.566 1.00 96.69 258 ASP A O 1
ATOM 2050 N N . ILE A 1 259 ? -16.945 15.445 13.216 1.00 97.38 259 ILE A N 1
ATOM 2051 C CA . ILE A 1 259 ? -16.635 14.116 13.760 1.00 97.38 259 ILE A CA 1
ATOM 2052 C C . ILE A 1 259 ? -16.247 14.197 15.243 1.00 97.38 259 ILE A C 1
ATOM 2054 O O . ILE A 1 259 ? -16.634 13.327 16.029 1.00 97.38 259 ILE A O 1
ATOM 2058 N N . LEU A 1 260 ? -15.470 15.209 15.643 1.00 97.06 260 LEU A N 1
ATOM 2059 C CA . LEU A 1 260 ? -15.069 15.369 17.039 1.00 97.06 260 LEU A CA 1
ATOM 2060 C C . LEU A 1 260 ? -16.280 15.636 17.944 1.00 97.06 260 LEU A C 1
ATOM 2062 O O . LEU A 1 260 ? -16.326 15.107 19.054 1.00 97.06 260 LEU A O 1
ATOM 2066 N N . ASP A 1 261 ? -17.283 16.379 17.489 1.00 95.75 261 ASP A N 1
ATOM 2067 C CA . ASP A 1 261 ? -18.496 16.599 18.282 1.00 95.75 261 ASP A CA 1
ATOM 2068 C C . ASP A 1 261 ? -19.298 15.323 18.498 1.00 95.75 261 ASP A C 1
ATOM 2070 O O . ASP A 1 261 ? -19.766 15.067 19.612 1.00 95.75 261 ASP A O 1
ATOM 2074 N N . ASP A 1 262 ? -19.382 14.477 17.472 1.00 96.12 262 ASP A N 1
ATOM 2075 C CA . ASP A 1 262 ? -19.984 13.151 17.591 1.00 96.12 262 ASP A CA 1
ATOM 2076 C C . ASP A 1 262 ? -19.214 12.253 18.579 1.00 96.12 262 ASP A C 1
ATOM 2078 O O . ASP A 1 262 ? -19.820 11.434 19.276 1.00 96.12 262 ASP A O 1
ATOM 2082 N N . ILE A 1 263 ? -17.887 12.410 18.679 1.00 97.12 263 ILE A N 1
ATOM 2083 C CA . ILE A 1 263 ? -17.049 11.713 19.671 1.00 97.12 263 ILE A CA 1
ATOM 2084 C C . ILE A 1 263 ? -17.307 12.236 21.090 1.00 97.12 263 ILE A C 1
ATOM 2086 O O . ILE A 1 263 ? -17.322 11.442 22.037 1.00 97.12 263 ILE A O 1
ATOM 2090 N N . LYS A 1 264 ? -17.506 13.551 21.236 1.00 96.06 264 LYS A N 1
ATOM 2091 C CA . LYS A 1 264 ? -17.736 14.241 22.516 1.00 96.06 264 LYS A CA 1
ATOM 2092 C C . LYS A 1 264 ? -19.135 14.024 23.072 1.00 96.06 264 LYS A C 1
ATOM 2094 O O . LYS A 1 264 ? -19.310 13.948 24.283 1.00 96.06 264 LYS A O 1
ATOM 2099 N N . SER A 1 265 ? -20.129 13.923 22.195 1.00 94.69 265 SER A N 1
ATOM 2100 C CA . SER A 1 265 ? -21.540 13.769 22.561 1.00 94.69 265 SER A CA 1
ATOM 2101 C C . SER A 1 265 ? -22.182 12.544 21.891 1.00 94.69 265 SER A C 1
ATOM 2103 O O . SER A 1 265 ? -23.198 12.672 21.198 1.00 94.69 265 SER A O 1
ATOM 2105 N N . PRO A 1 266 ? -21.630 11.329 22.081 1.00 95.19 266 PRO A N 1
ATOM 2106 C CA . PRO A 1 266 ? -22.111 10.148 21.386 1.00 95.19 266 PRO A CA 1
ATOM 2107 C C . PRO A 1 266 ? -23.447 9.676 21.971 1.00 95.19 266 PRO A C 1
ATOM 2109 O O . PRO A 1 266 ? -23.660 9.684 23.182 1.00 95.19 266 PRO A O 1
ATOM 2112 N N . LYS A 1 267 ? -24.351 9.157 21.127 1.00 93.56 267 LYS A N 1
ATOM 2113 C CA . LYS A 1 267 ? -25.608 8.550 21.626 1.00 93.56 267 LYS A CA 1
ATOM 2114 C C . LYS A 1 267 ? -25.372 7.253 22.408 1.00 93.56 267 LYS A C 1
ATOM 2116 O O . LYS A 1 267 ? -26.197 6.882 23.235 1.00 93.56 267 LYS A O 1
ATOM 2121 N N . ASN A 1 268 ? -24.309 6.522 22.072 1.00 94.94 268 ASN A N 1
ATOM 2122 C CA . ASN A 1 268 ? -23.874 5.285 22.718 1.00 94.94 268 ASN A CA 1
ATOM 2123 C C . ASN A 1 268 ? -22.405 4.985 22.348 1.00 94.94 268 ASN A C 1
ATOM 2125 O O . ASN A 1 268 ? -21.840 5.616 21.451 1.00 94.94 268 ASN A O 1
ATOM 2129 N N . LYS A 1 269 ? -21.793 3.998 23.018 1.00 93.44 269 LYS A N 1
ATOM 2130 C CA . LYS A 1 269 ? -20.381 3.630 22.815 1.00 93.44 269 LYS A CA 1
ATOM 2131 C C . LYS A 1 269 ? -20.066 3.185 21.384 1.00 93.44 269 LYS A C 1
ATOM 2133 O O . LYS A 1 269 ? -19.018 3.536 20.856 1.00 93.44 269 LYS A O 1
ATOM 2138 N N . GLU A 1 270 ? -20.978 2.452 20.748 1.00 95.56 270 GLU A N 1
ATOM 2139 C CA . GLU A 1 270 ? -20.829 2.002 19.359 1.00 95.56 270 GLU A CA 1
ATOM 2140 C C . GLU A 1 270 ? -20.638 3.188 18.407 1.00 95.56 270 GLU A C 1
ATOM 2142 O O . GLU A 1 270 ? -19.687 3.210 17.628 1.00 95.56 270 GLU A O 1
ATOM 2147 N N . LYS A 1 271 ? -21.480 4.223 18.523 1.00 95.56 271 LYS A N 1
ATOM 2148 C CA . LYS A 1 271 ? -21.339 5.439 17.715 1.00 95.56 271 LYS A CA 1
ATOM 2149 C C . LYS A 1 271 ? -20.051 6.191 18.009 1.00 95.56 271 LYS A C 1
ATOM 2151 O O . LYS A 1 271 ? -19.419 6.646 17.066 1.00 95.56 271 LYS A O 1
ATOM 2156 N N . GLN A 1 272 ? -19.635 6.266 19.274 1.00 96.81 272 GLN A N 1
ATOM 2157 C CA . GLN A 1 272 ? -18.359 6.890 19.631 1.00 96.81 272 GLN A CA 1
ATOM 2158 C C . GLN A 1 272 ? -17.178 6.190 18.939 1.00 96.81 272 GLN A C 1
ATOM 2160 O O . GLN A 1 272 ? -16.298 6.854 18.398 1.00 96.81 272 GLN A O 1
ATOM 2165 N N . ILE A 1 273 ? -17.176 4.851 18.914 1.00 95.50 273 ILE A N 1
ATOM 2166 C CA . ILE A 1 273 ? -16.138 4.054 18.243 1.00 95.50 273 ILE A CA 1
ATOM 2167 C C . ILE A 1 273 ? -16.167 4.284 16.728 1.00 95.50 273 ILE A C 1
ATOM 2169 O O . ILE A 1 273 ? -15.113 4.463 16.124 1.00 95.50 273 ILE A O 1
ATOM 2173 N N . ILE A 1 274 ? -17.350 4.310 16.106 1.00 95.69 274 ILE A N 1
ATOM 2174 C CA . ILE A 1 274 ? -17.482 4.576 14.664 1.00 95.69 274 ILE A CA 1
ATOM 2175 C C . ILE A 1 274 ? -16.942 5.970 14.321 1.00 95.69 274 ILE A C 1
ATOM 2177 O O . ILE A 1 274 ? -16.149 6.100 13.389 1.00 95.69 274 ILE A O 1
ATOM 2181 N N . SER A 1 275 ? -17.304 6.996 15.094 1.00 96.94 275 SER A N 1
ATOM 2182 C CA . SER A 1 275 ? -16.794 8.356 14.891 1.00 96.94 275 SER A CA 1
ATOM 2183 C C . SER A 1 275 ? -15.282 8.436 15.110 1.00 96.94 275 SER A C 1
ATOM 2185 O O . SER A 1 275 ? -14.593 9.072 14.318 1.00 96.94 275 SER A O 1
ATOM 2187 N N . ALA A 1 276 ? -14.733 7.715 16.095 1.00 95.38 276 ALA A N 1
ATOM 2188 C CA . ALA A 1 276 ? -13.285 7.587 16.258 1.00 95.38 276 ALA A CA 1
ATOM 2189 C C . ALA A 1 276 ? -12.630 7.003 14.994 1.00 95.38 276 ALA A C 1
ATOM 2191 O O . ALA A 1 276 ? -11.715 7.607 14.441 1.00 95.38 276 ALA A O 1
ATOM 2192 N N . VAL A 1 277 ? -13.134 5.881 14.467 1.00 93.81 277 VAL A N 1
ATOM 2193 C CA . VAL A 1 277 ? -12.622 5.278 13.220 1.00 93.81 277 VAL A CA 1
ATOM 2194 C C . VAL A 1 277 ? -12.681 6.269 12.051 1.00 93.81 277 VAL A C 1
ATOM 2196 O O . VAL A 1 277 ? -11.731 6.347 11.272 1.00 93.81 277 VAL A O 1
ATOM 2199 N N . HIS A 1 278 ? -13.755 7.054 11.945 1.00 94.94 278 HIS A N 1
ATOM 2200 C CA . HIS A 1 278 ? -13.913 8.064 10.897 1.00 94.94 278 HIS A CA 1
ATOM 2201 C C . HIS A 1 278 ? -12.970 9.264 11.050 1.00 94.94 278 HIS A C 1
ATOM 2203 O O . HIS A 1 278 ? -12.600 9.849 10.038 1.00 94.94 278 HIS A O 1
ATOM 2209 N N . LEU A 1 279 ? -12.557 9.623 12.270 1.00 95.50 279 LEU A N 1
ATOM 2210 C CA . LEU A 1 279 ? -11.641 10.740 12.528 1.00 95.50 279 LEU A CA 1
ATOM 2211 C C . LEU A 1 279 ? -10.219 10.461 12.027 1.00 95.50 279 LEU A C 1
ATOM 2213 O O . LEU A 1 279 ? -9.500 11.386 11.645 1.00 95.50 279 LEU A O 1
ATOM 2217 N N . PHE A 1 280 ? -9.809 9.189 12.057 1.00 90.25 280 PHE A N 1
ATOM 2218 C CA . PHE A 1 280 ? -8.408 8.803 11.926 1.00 90.25 280 PHE A CA 1
ATOM 2219 C C . PHE A 1 280 ? -7.754 9.310 10.634 1.00 90.25 280 PHE A C 1
ATOM 2221 O O . PHE A 1 280 ? -6.687 9.923 10.668 1.00 90.25 280 PHE A O 1
ATOM 2228 N N . GLU A 1 281 ? -8.382 9.037 9.491 1.00 92.19 281 GLU A N 1
ATOM 2229 C CA . GLU A 1 281 ? -7.815 9.393 8.193 1.00 92.19 281 GLU A CA 1
ATOM 2230 C C . GLU A 1 281 ? -7.913 10.902 7.915 1.00 92.19 281 GLU A C 1
ATOM 2232 O O . GLU A 1 281 ? -6.855 11.487 7.691 1.00 92.19 281 GLU A O 1
ATOM 2237 N N . PRO A 1 282 ? -9.081 11.572 8.018 1.00 94.31 282 PRO A N 1
ATOM 2238 C CA . PRO A 1 282 ? -9.209 13.014 7.783 1.00 94.31 282 PRO A CA 1
ATOM 2239 C C . PRO A 1 282 ? -8.186 13.872 8.529 1.00 94.31 282 PRO A C 1
ATOM 2241 O O . PRO A 1 282 ? -7.549 14.751 7.946 1.00 94.31 282 PRO A O 1
ATOM 2244 N N . LEU A 1 283 ? -7.960 13.591 9.816 1.00 93.94 283 LEU A N 1
ATOM 2245 C CA . LEU A 1 283 ? -7.068 14.422 10.615 1.00 93.94 283 LEU A CA 1
ATOM 2246 C C . LEU A 1 283 ? -5.598 14.283 10.196 1.00 93.94 283 LEU A C 1
ATOM 2248 O O . LEU A 1 283 ? -4.884 15.280 10.071 1.00 93.94 283 LEU A O 1
ATOM 2252 N N . LEU A 1 284 ? -5.143 13.061 9.910 1.00 93.38 284 LEU A N 1
ATOM 2253 C CA . LEU A 1 284 ? -3.782 12.847 9.419 1.00 93.38 284 LEU A CA 1
ATOM 2254 C C . LEU A 1 284 ? -3.623 13.275 7.952 1.00 93.38 284 LEU A C 1
ATOM 2256 O O . LEU A 1 284 ? -2.554 13.753 7.575 1.00 93.38 284 LEU A O 1
ATOM 2260 N N . GLN A 1 285 ? -4.677 13.181 7.136 1.00 92.75 285 GLN A N 1
ATOM 2261 C CA . GLN A 1 285 ? -4.686 13.768 5.795 1.00 92.75 285 GLN A CA 1
ATOM 2262 C C . GLN A 1 285 ? -4.478 15.279 5.870 1.00 92.75 285 GLN A C 1
ATOM 2264 O O . GLN A 1 285 ? -3.591 15.788 5.186 1.00 92.75 285 GLN A O 1
ATOM 2269 N N . LEU A 1 286 ? -5.219 15.983 6.735 1.00 94.50 286 LEU A N 1
ATOM 2270 C CA . LEU A 1 286 ? -5.033 17.416 6.961 1.00 94.50 286 LEU A CA 1
ATOM 2271 C C . LEU A 1 286 ? -3.593 17.730 7.381 1.00 94.50 286 LEU A C 1
ATOM 2273 O O . LEU A 1 286 ? -2.974 18.605 6.776 1.00 94.50 286 LEU A O 1
ATOM 2277 N N . TYR A 1 287 ? -3.049 16.983 8.350 1.00 94.44 287 TYR A N 1
ATOM 2278 C CA . TYR A 1 287 ? -1.680 17.165 8.839 1.00 94.44 287 TYR A CA 1
ATOM 2279 C C . TYR A 1 287 ? -0.652 17.184 7.697 1.00 94.44 287 TYR A C 1
ATOM 2281 O O . TYR A 1 287 ? 0.151 18.112 7.614 1.00 94.44 287 TYR A O 1
ATOM 2289 N N . PHE A 1 288 ? -0.690 16.211 6.780 1.00 94.88 288 PHE A N 1
ATOM 2290 C CA . PHE A 1 288 ? 0.254 16.163 5.658 1.00 94.88 288 PHE A CA 1
ATOM 2291 C C . PHE A 1 288 ? -0.114 17.136 4.532 1.00 94.88 288 PHE A C 1
ATOM 2293 O O . PHE A 1 288 ? 0.714 17.933 4.077 1.00 94.88 288 PHE A O 1
ATOM 2300 N N . ARG A 1 289 ? -1.361 17.093 4.062 1.00 94.00 289 ARG A N 1
ATOM 2301 C CA . ARG A 1 289 ? -1.770 17.769 2.827 1.00 94.00 289 ARG A CA 1
ATOM 2302 C C . ARG A 1 289 ? -1.839 19.279 2.953 1.00 94.00 289 ARG A C 1
ATOM 2304 O O . ARG A 1 289 ? -1.469 19.959 1.995 1.00 94.00 289 ARG A O 1
ATOM 2311 N N . ALA A 1 290 ? -2.225 19.813 4.111 1.00 93.06 290 ALA A N 1
ATOM 2312 C CA . ALA A 1 290 ? -2.214 21.258 4.334 1.00 93.06 290 ALA A CA 1
ATOM 2313 C C . ALA A 1 290 ? -0.790 21.847 4.320 1.00 93.06 290 ALA A C 1
ATOM 2315 O O . ALA A 1 290 ? -0.620 23.039 4.083 1.00 93.06 290 ALA A O 1
ATOM 2316 N N . GLN A 1 291 ? 0.237 21.009 4.501 1.00 91.69 291 GLN A N 1
ATOM 2317 C CA . GLN A 1 291 ? 1.653 21.378 4.412 1.00 91.69 291 GLN A CA 1
ATOM 2318 C C . GLN A 1 291 ? 2.280 21.035 3.048 1.00 91.69 291 GLN A C 1
ATOM 2320 O O . GLN A 1 291 ? 3.503 21.053 2.918 1.00 91.69 291 GLN A O 1
ATOM 2325 N N . LYS A 1 292 ? 1.472 20.686 2.033 1.00 91.81 292 LYS A N 1
ATOM 2326 C CA . LYS A 1 292 ? 1.941 20.214 0.716 1.00 91.81 292 LYS A CA 1
ATOM 2327 C C . LYS A 1 292 ? 2.858 18.978 0.810 1.00 91.81 292 LYS A C 1
ATOM 2329 O O . LYS A 1 292 ? 3.739 18.776 -0.022 1.00 91.81 292 LYS A O 1
ATOM 2334 N N . LYS A 1 293 ? 2.662 18.134 1.827 1.00 93.06 293 LYS A N 1
ATOM 2335 C CA . LYS A 1 293 ? 3.396 16.872 1.981 1.00 93.06 293 LYS A CA 1
ATOM 2336 C C . LYS A 1 293 ? 2.604 15.724 1.373 1.00 93.06 293 LYS A C 1
ATOM 2338 O O . LYS A 1 293 ? 1.372 15.714 1.398 1.00 93.06 293 LYS A O 1
ATOM 2343 N N . TRP A 1 294 ? 3.327 14.745 0.838 1.00 93.88 294 TRP A N 1
ATOM 2344 C CA . TRP A 1 294 ? 2.748 13.461 0.460 1.00 93.88 294 TRP A CA 1
ATOM 2345 C C . TRP A 1 294 ? 2.088 12.793 1.672 1.00 93.88 294 TRP A C 1
ATOM 2347 O O . TRP A 1 294 ? 2.553 12.937 2.800 1.00 93.88 294 TRP A O 1
ATOM 2357 N N . THR A 1 295 ? 1.018 12.044 1.427 1.00 93.38 295 THR A N 1
ATOM 2358 C CA . THR A 1 295 ? 0.254 11.321 2.450 1.00 93.38 295 THR A CA 1
ATOM 2359 C C . THR A 1 295 ? 0.186 9.829 2.120 1.00 93.38 295 THR A C 1
ATOM 2361 O O . THR A 1 295 ? 0.725 9.365 1.116 1.00 93.38 295 THR A O 1
ATOM 2364 N N . ALA A 1 296 ? -0.490 9.047 2.952 1.00 91.75 296 ALA A N 1
ATOM 2365 C CA . ALA A 1 296 ? -0.772 7.639 2.699 1.00 91.75 296 ALA A CA 1
ATOM 2366 C C . ALA A 1 296 ? -2.243 7.324 3.011 1.00 91.75 296 ALA A C 1
ATOM 2368 O O . ALA A 1 296 ? -3.069 8.227 3.115 1.00 91.75 296 ALA A O 1
ATOM 2369 N N . SER A 1 297 ? -2.591 6.045 3.124 1.00 87.56 297 SER A N 1
ATOM 2370 C CA . SER A 1 297 ? -3.926 5.596 3.523 1.00 87.56 297 SER A CA 1
ATOM 2371 C C . SER A 1 297 ? -3.840 4.405 4.472 1.00 87.56 297 SER A C 1
ATOM 2373 O O . SER A 1 297 ? -2.831 3.685 4.516 1.00 87.56 297 SER A O 1
ATOM 2375 N N . GLY A 1 298 ? -4.907 4.201 5.247 1.00 87.69 298 GLY A N 1
ATOM 2376 C CA . GLY A 1 298 ? -5.031 3.093 6.194 1.00 87.69 298 GLY A CA 1
ATOM 2377 C C . GLY A 1 298 ? -3.785 2.905 7.070 1.00 87.69 298 GLY A C 1
ATOM 2378 O O . GLY A 1 298 ? -3.249 3.851 7.645 1.00 87.69 298 GLY A O 1
ATOM 2379 N N . LYS A 1 299 ? -3.276 1.667 7.132 1.00 85.88 299 LYS A N 1
ATOM 2380 C CA . LYS A 1 299 ? -2.119 1.284 7.969 1.00 85.88 299 LYS A CA 1
ATOM 2381 C C . LYS A 1 299 ? -0.829 2.041 7.635 1.00 85.88 299 LYS A C 1
ATOM 2383 O O . LYS A 1 299 ? 0.046 2.154 8.488 1.00 85.88 299 LYS A O 1
ATOM 2388 N N . SER A 1 300 ? -0.663 2.510 6.402 1.00 89.00 300 SER A N 1
ATOM 2389 C CA . SER A 1 300 ? 0.561 3.211 5.997 1.00 89.00 300 SER A CA 1
ATOM 2390 C C . SER A 1 300 ? 0.584 4.660 6.478 1.00 89.00 300 SER A C 1
ATOM 2392 O O . SER A 1 300 ? 1.665 5.213 6.640 1.00 89.00 300 SER A O 1
ATOM 2394 N N . LEU A 1 301 ? -0.576 5.247 6.789 1.00 91.00 301 LEU A N 1
ATOM 2395 C CA . LEU A 1 301 ? -0.677 6.623 7.276 1.00 91.00 301 LEU A CA 1
ATOM 2396 C C . LEU A 1 301 ? -0.035 6.797 8.658 1.00 91.00 301 LEU A C 1
ATOM 2398 O O . LEU A 1 301 ? 0.765 7.709 8.844 1.00 91.00 301 LEU A O 1
ATOM 2402 N N . ILE A 1 302 ? -0.271 5.865 9.591 1.00 90.69 302 ILE A N 1
ATOM 2403 C CA . ILE A 1 302 ? 0.410 5.898 10.897 1.00 90.69 302 ILE A CA 1
ATOM 2404 C C . ILE A 1 302 ? 1.909 5.606 10.781 1.00 90.69 302 ILE A C 1
ATOM 2406 O O . ILE A 1 302 ? 2.697 6.149 11.546 1.00 90.69 302 ILE A O 1
ATOM 2410 N N . ARG A 1 303 ? 2.337 4.773 9.821 1.00 90.12 303 ARG A N 1
ATOM 2411 C CA . ARG A 1 303 ? 3.771 4.530 9.584 1.00 90.12 303 ARG A CA 1
ATOM 2412 C C . ARG A 1 303 ? 4.465 5.790 9.083 1.00 90.12 303 ARG A C 1
ATOM 2414 O O . ARG A 1 303 ? 5.547 6.098 9.564 1.00 90.12 303 ARG A O 1
ATOM 2421 N N . LEU A 1 304 ? 3.818 6.509 8.167 1.00 92.56 304 LEU A N 1
ATOM 2422 C CA . LEU A 1 304 ? 4.306 7.787 7.667 1.00 92.56 304 LEU A CA 1
ATOM 2423 C C . LEU A 1 304 ? 4.393 8.819 8.799 1.00 92.56 304 LEU A C 1
ATOM 2425 O O . LEU A 1 304 ? 5.425 9.459 8.958 1.00 92.56 304 LEU A O 1
ATOM 2429 N N . LEU A 1 305 ? 3.363 8.916 9.649 1.00 93.75 305 LEU A N 1
ATOM 2430 C CA . LEU A 1 305 ? 3.396 9.807 10.811 1.00 93.75 305 LEU A CA 1
ATOM 2431 C C . LEU A 1 305 ? 4.516 9.446 11.791 1.00 93.75 305 LEU A C 1
ATOM 2433 O O . LEU A 1 305 ? 5.220 10.336 12.240 1.00 93.75 305 LEU A O 1
ATOM 2437 N N . LYS A 1 306 ? 4.743 8.156 12.069 1.00 94.69 306 LYS A N 1
ATOM 2438 C CA . LYS A 1 306 ? 5.854 7.707 12.927 1.00 94.69 306 LYS A CA 1
ATOM 2439 C C . LYS A 1 306 ? 7.232 8.062 12.371 1.00 94.69 306 LYS A C 1
ATOM 2441 O O . LYS A 1 306 ? 8.159 8.216 13.153 1.00 94.69 306 LYS A O 1
ATOM 2446 N N . GLN A 1 307 ? 7.382 8.147 11.050 1.00 92.50 307 GLN A N 1
ATOM 2447 C CA . GLN A 1 307 ? 8.638 8.560 10.416 1.00 92.50 307 GLN A CA 1
ATOM 2448 C C . GLN A 1 307 ? 8.837 10.078 10.486 1.00 92.50 307 GLN A C 1
ATOM 2450 O O . GLN A 1 307 ? 9.952 10.527 10.723 1.00 92.50 307 GLN A O 1
ATOM 2455 N N . GLU A 1 308 ? 7.766 10.848 10.295 1.00 94.00 308 GLU A N 1
ATOM 2456 C CA . GLU A 1 308 ? 7.805 12.315 10.265 1.00 94.00 308 GLU A CA 1
ATOM 2457 C C . GLU A 1 308 ? 7.846 12.937 11.670 1.00 94.00 308 GLU A C 1
ATOM 2459 O O . GLU A 1 308 ? 8.607 13.864 11.933 1.00 94.00 308 GLU A O 1
ATOM 2464 N N . ASN A 1 309 ? 6.999 12.445 12.573 1.00 94.44 309 ASN A N 1
ATOM 2465 C CA . ASN A 1 309 ? 6.839 12.949 13.930 1.00 94.44 309 ASN A CA 1
ATOM 2466 C C . ASN A 1 309 ? 6.484 11.792 14.890 1.00 94.44 309 ASN A C 1
ATOM 2468 O O . ASN A 1 309 ? 5.301 11.527 15.140 1.00 94.44 309 ASN A O 1
ATOM 2472 N N . PRO A 1 310 ? 7.501 11.085 15.420 1.00 95.31 310 PRO A N 1
ATOM 2473 C CA . PRO A 1 310 ? 7.305 9.946 16.315 1.00 95.31 310 PRO A CA 1
ATOM 2474 C C . PRO A 1 310 ? 6.499 10.288 17.574 1.00 95.31 310 PRO A C 1
ATOM 2476 O O . PRO A 1 310 ? 5.632 9.508 17.963 1.00 95.31 310 PRO A O 1
ATOM 2479 N N . GLU A 1 311 ? 6.745 11.459 18.170 1.00 94.25 311 GLU A N 1
ATOM 2480 C CA . GLU A 1 311 ? 6.085 11.907 19.404 1.00 94.25 311 GLU A CA 1
ATOM 2481 C C . GLU A 1 311 ? 4.585 12.129 19.184 1.00 94.25 311 GLU A C 1
ATOM 2483 O O . GLU A 1 311 ? 3.757 11.597 19.923 1.00 94.25 311 GLU A O 1
ATOM 2488 N N . LEU A 1 312 ? 4.217 12.845 18.114 1.00 91.88 312 LEU A N 1
ATOM 2489 C CA . LEU A 1 312 ? 2.813 13.049 17.758 1.00 91.88 312 LEU A CA 1
ATOM 2490 C C . LEU A 1 312 ? 2.131 11.723 17.403 1.00 91.88 312 LEU A C 1
ATOM 2492 O O . LEU A 1 312 ? 0.960 11.532 17.722 1.00 91.88 312 LEU A O 1
ATOM 2496 N N . ALA A 1 313 ? 2.844 10.796 16.758 1.00 94.25 313 ALA A N 1
ATOM 2497 C CA . ALA A 1 313 ? 2.302 9.481 16.439 1.00 94.25 313 ALA A CA 1
ATOM 2498 C C . ALA A 1 313 ? 2.006 8.642 17.692 1.00 94.25 313 ALA A C 1
ATOM 2500 O O . ALA A 1 313 ? 1.003 7.923 17.720 1.00 94.25 313 ALA A O 1
ATOM 2501 N N . GLU A 1 314 ? 2.866 8.713 18.707 1.00 94.38 314 GLU A N 1
ATOM 2502 C CA . GLU A 1 314 ? 2.667 8.047 19.994 1.00 94.38 314 GLU A CA 1
ATOM 2503 C C . GLU A 1 314 ? 1.503 8.674 20.767 1.00 94.38 314 GLU A C 1
ATOM 2505 O O . GLU A 1 314 ? 0.582 7.953 21.154 1.00 94.38 314 GLU A O 1
ATOM 2510 N N . GLU A 1 315 ? 1.478 10.006 20.886 1.00 93.00 315 GLU A N 1
ATOM 2511 C CA . GLU A 1 315 ? 0.377 10.745 21.515 1.00 93.00 315 GLU A CA 1
ATOM 2512 C C . GLU A 1 315 ? -0.970 10.395 20.865 1.00 93.00 315 GLU A C 1
ATOM 2514 O O . GLU A 1 315 ? -1.943 10.067 21.546 1.00 93.00 315 GLU A O 1
ATOM 2519 N N . TRP A 1 316 ? -1.012 10.407 19.533 1.00 91.38 316 TRP A N 1
ATOM 2520 C CA . TRP A 1 316 ? -2.193 10.061 18.752 1.00 91.38 316 TRP A CA 1
ATOM 2521 C C . TRP A 1 316 ? -2.649 8.620 18.984 1.00 91.38 316 TRP A C 1
ATOM 2523 O O . TRP A 1 316 ? -3.837 8.365 19.183 1.00 91.38 316 TRP A O 1
ATOM 2533 N N . THR A 1 317 ? -1.713 7.669 18.985 1.00 93.75 317 THR A N 1
ATOM 2534 C CA . THR A 1 317 ? -2.030 6.252 19.208 1.00 93.75 317 THR A CA 1
ATOM 2535 C C . THR A 1 317 ? -2.621 6.050 20.605 1.00 93.75 317 THR A C 1
ATOM 2537 O O . THR A 1 317 ? -3.688 5.452 20.732 1.00 93.75 317 THR A O 1
ATOM 2540 N N . ALA A 1 318 ? -1.994 6.628 21.634 1.00 94.88 318 ALA A N 1
ATOM 2541 C CA . ALA A 1 318 ? -2.470 6.547 23.012 1.00 94.88 318 ALA A CA 1
ATOM 2542 C C . ALA A 1 318 ? -3.848 7.210 23.197 1.00 94.88 318 ALA A C 1
ATOM 2544 O O . ALA A 1 318 ? -4.710 6.671 23.894 1.00 94.88 318 ALA A O 1
ATOM 2545 N N . ALA A 1 319 ? -4.095 8.347 22.536 1.00 95.12 319 ALA A N 1
ATOM 2546 C CA . ALA A 1 319 ? -5.386 9.030 22.578 1.00 95.12 319 ALA A CA 1
ATOM 2547 C C . ALA A 1 319 ? -6.522 8.170 21.998 1.00 95.12 319 ALA A C 1
ATOM 2549 O O . ALA A 1 319 ? -7.592 8.072 22.601 1.00 95.12 319 ALA A O 1
ATOM 2550 N N . PHE A 1 320 ? -6.288 7.509 20.859 1.00 94.81 320 PHE A N 1
ATOM 2551 C CA . PHE A 1 320 ? -7.258 6.588 20.260 1.00 94.81 320 PHE A CA 1
ATOM 2552 C C . PHE A 1 320 ? -7.502 5.353 21.122 1.00 94.81 320 PHE A C 1
ATOM 2554 O O . PHE A 1 320 ? -8.650 4.944 21.290 1.00 94.81 320 PHE A O 1
ATOM 2561 N N . GLU A 1 321 ? -6.443 4.760 21.674 1.00 94.88 321 GLU A N 1
ATOM 2562 C CA . GLU A 1 321 ? -6.563 3.603 22.562 1.00 94.88 321 GLU A CA 1
ATOM 2563 C C . GLU A 1 321 ? -7.386 3.943 23.808 1.00 94.88 321 GLU A C 1
ATOM 2565 O O . GLU A 1 321 ? -8.341 3.225 24.116 1.00 94.88 321 GLU A O 1
ATOM 2570 N N . SER A 1 322 ? -7.092 5.072 24.462 1.00 95.69 322 SER A N 1
ATOM 2571 C CA . SER A 1 322 ? -7.856 5.553 25.619 1.00 95.69 322 SER A CA 1
ATOM 2572 C C . SER A 1 322 ? -9.325 5.789 25.265 1.00 95.69 322 SER A C 1
ATOM 2574 O O . SER A 1 322 ? -10.216 5.268 25.945 1.00 95.69 322 SER A O 1
ATOM 2576 N N . LEU A 1 323 ? -9.597 6.489 24.157 1.00 96.38 323 LEU A N 1
ATOM 2577 C CA . LEU A 1 323 ? -10.958 6.756 23.694 1.00 96.38 323 LEU A CA 1
ATOM 2578 C C . LEU A 1 323 ? -11.733 5.459 23.439 1.00 96.38 323 LEU A C 1
ATOM 2580 O O . LEU A 1 323 ? -12.875 5.306 23.879 1.00 96.38 323 LEU A O 1
ATOM 2584 N N . VAL A 1 324 ? -11.132 4.497 22.740 1.00 94.50 324 VAL A N 1
ATOM 2585 C CA . VAL A 1 324 ? -11.799 3.230 22.416 1.00 94.50 324 VAL A CA 1
ATOM 2586 C C . VAL A 1 324 ? -12.059 2.419 23.684 1.00 94.50 324 VAL A C 1
ATOM 2588 O O . VAL A 1 324 ? -13.184 1.954 23.871 1.00 94.50 324 VAL A O 1
ATOM 2591 N N . GLN A 1 325 ? -11.081 2.308 24.584 1.00 95.12 325 GLN A N 1
ATOM 2592 C CA . GLN A 1 325 ? -11.193 1.498 25.800 1.00 95.12 325 GLN A CA 1
ATOM 2593 C C . GLN A 1 325 ? -12.139 2.105 26.840 1.00 95.12 325 GLN A C 1
ATOM 2595 O O . GLN A 1 325 ? -12.996 1.408 27.377 1.00 95.12 325 GLN A O 1
ATOM 2600 N N . THR A 1 326 ? -12.003 3.401 27.117 1.00 95.31 326 THR A N 1
ATOM 2601 C CA . THR A 1 326 ? -12.653 4.053 28.267 1.00 95.31 326 THR A CA 1
ATOM 2602 C C . THR A 1 326 ? -13.799 4.970 27.853 1.00 95.31 326 THR A C 1
ATOM 2604 O O . THR A 1 326 ? -14.785 5.099 28.570 1.00 95.31 326 THR A O 1
ATOM 2607 N N . GLY A 1 327 ? -13.718 5.554 26.655 1.00 94.88 327 GLY A N 1
ATOM 2608 C CA . GLY A 1 327 ? -14.630 6.604 26.197 1.00 94.88 327 GLY A CA 1
ATOM 2609 C C . GLY A 1 327 ? -14.222 8.011 26.614 1.00 94.88 327 GLY A C 1
ATOM 2610 O O . GLY A 1 327 ? -14.940 8.942 26.256 1.00 94.88 327 GLY A O 1
ATOM 2611 N N . ASP A 1 328 ? -13.096 8.166 27.318 1.00 95.62 328 ASP A N 1
ATOM 2612 C CA . ASP A 1 328 ? -12.516 9.468 27.634 1.00 95.62 328 ASP A CA 1
ATOM 2613 C C . ASP A 1 328 ? -12.092 10.202 26.357 1.00 95.62 328 ASP A C 1
ATOM 2615 O O . ASP A 1 328 ? -11.388 9.659 25.500 1.00 95.62 328 ASP A O 1
ATOM 2619 N N . THR A 1 329 ? -12.543 11.446 26.227 1.00 96.75 329 THR A N 1
ATOM 2620 C CA . THR A 1 329 ? -12.320 12.278 25.043 1.00 96.75 329 THR A CA 1
ATOM 2621 C C . THR A 1 329 ? -11.173 13.265 25.226 1.00 96.75 329 THR A C 1
ATOM 2623 O O . THR A 1 329 ? -10.713 13.845 24.245 1.00 96.75 329 THR A O 1
ATOM 2626 N N . PHE A 1 330 ? -10.655 13.439 26.446 1.00 96.25 330 PHE A N 1
ATOM 2627 C CA . PHE A 1 330 ? -9.698 14.501 26.750 1.00 96.25 330 PHE A CA 1
ATOM 2628 C C . PHE A 1 330 ? -8.438 14.442 25.871 1.00 96.25 330 PHE A C 1
ATOM 2630 O O . PHE A 1 330 ? -8.055 15.431 25.238 1.00 96.25 330 PHE A O 1
ATOM 2637 N N . SER A 1 331 ? -7.807 13.269 25.777 1.00 95.31 331 SER A N 1
ATOM 2638 C CA . SER A 1 331 ? -6.582 13.096 24.989 1.00 95.31 331 SER A CA 1
ATOM 2639 C C . SER A 1 331 ? -6.815 13.279 23.489 1.00 95.31 331 SER A C 1
ATOM 2641 O O . SER A 1 331 ? -5.983 13.888 22.816 1.00 95.31 331 SER A O 1
ATOM 2643 N N . ILE A 1 332 ? -7.946 12.797 22.956 1.00 96.00 332 ILE A N 1
ATOM 2644 C CA . ILE A 1 332 ? -8.241 12.942 21.525 1.00 96.00 332 ILE A CA 1
ATOM 2645 C C . ILE A 1 332 ? -8.577 14.394 21.169 1.00 96.00 332 ILE A C 1
ATOM 2647 O O . ILE A 1 332 ? -8.104 14.895 20.152 1.00 96.00 332 ILE A O 1
ATOM 2651 N N . GLU A 1 333 ? -9.306 15.105 22.034 1.00 95.88 333 GLU A N 1
ATOM 2652 C CA . GLU A 1 333 ? -9.595 16.532 21.870 1.00 95.88 333 GLU A CA 1
ATOM 2653 C C . GLU A 1 333 ? -8.307 17.363 21.848 1.00 95.88 333 GLU A C 1
ATOM 2655 O O . GLU A 1 333 ? -8.147 18.242 20.998 1.00 95.88 333 GLU A O 1
ATOM 2660 N N . SER A 1 334 ? -7.358 17.059 22.738 1.00 94.75 334 SER A N 1
ATOM 2661 C CA . SER A 1 334 ? -6.048 17.717 22.769 1.00 94.75 334 SER A CA 1
ATOM 2662 C C . SER A 1 334 ? -5.274 17.506 21.462 1.00 94.75 334 SER A C 1
ATOM 2664 O O . SER A 1 334 ? -4.820 18.475 20.844 1.00 94.75 334 SER A O 1
ATOM 2666 N N . ALA A 1 335 ? -5.189 16.260 20.983 1.00 93.25 335 ALA A N 1
ATOM 2667 C CA . ALA A 1 335 ? -4.481 15.933 19.748 1.00 93.25 335 ALA A CA 1
ATOM 2668 C C . ALA A 1 335 ? -5.115 16.606 18.515 1.00 93.25 335 ALA A C 1
ATOM 2670 O O . ALA A 1 335 ? -4.407 17.190 17.688 1.00 93.25 335 ALA A O 1
ATOM 2671 N N . VAL A 1 336 ? -6.451 16.602 18.420 1.00 95.38 336 VAL A N 1
ATOM 2672 C CA . VAL A 1 336 ? -7.187 17.294 17.349 1.00 95.38 336 VAL A CA 1
ATOM 2673 C C . VAL A 1 336 ? -6.939 18.801 17.402 1.00 95.38 336 VAL A C 1
ATOM 2675 O O . VAL A 1 336 ? -6.643 19.411 16.373 1.00 95.38 336 VAL A O 1
ATOM 2678 N N . THR A 1 337 ? -6.992 19.400 18.597 1.00 94.56 337 THR A N 1
ATOM 2679 C CA . THR A 1 337 ? -6.739 20.836 18.793 1.00 94.56 337 THR A CA 1
ATOM 2680 C C . THR A 1 337 ? -5.355 21.226 18.282 1.00 94.56 337 THR A C 1
ATOM 2682 O O . THR A 1 337 ? -5.231 22.207 17.549 1.00 94.56 337 THR A O 1
ATOM 2685 N N . LYS A 1 338 ? -4.317 20.452 18.627 1.00 92.19 338 LYS A N 1
ATOM 2686 C CA . LYS A 1 338 ? -2.931 20.713 18.207 1.00 92.19 338 LYS A CA 1
ATOM 2687 C C . LYS A 1 338 ? -2.785 20.747 16.688 1.00 92.19 338 LYS A C 1
ATOM 2689 O O . LYS A 1 338 ? -2.173 21.672 16.160 1.00 92.19 338 LYS A O 1
ATOM 2694 N N . ILE A 1 339 ? -3.361 19.769 15.986 1.00 92.62 339 ILE A N 1
ATOM 2695 C CA . ILE A 1 339 ? -3.262 19.689 14.522 1.00 92.62 339 ILE A CA 1
ATOM 2696 C C . ILE A 1 339 ? -4.089 20.801 13.859 1.00 92.62 339 ILE A C 1
ATOM 2698 O O . ILE A 1 339 ? -3.610 21.455 12.933 1.00 92.62 339 ILE A O 1
ATOM 2702 N N . LEU A 1 340 ? -5.302 21.079 14.348 1.00 95.06 340 LEU A N 1
ATOM 2703 C CA . LEU A 1 340 ? -6.148 22.140 13.792 1.00 95.06 340 LEU A CA 1
ATOM 2704 C C . LEU A 1 340 ? -5.601 23.550 14.052 1.00 95.06 340 LEU A C 1
ATOM 2706 O O . LEU A 1 340 ? -5.858 24.447 13.247 1.00 95.06 340 LEU A O 1
ATOM 2710 N N . ALA A 1 341 ? -4.854 23.774 15.139 1.00 93.69 341 ALA A N 1
ATOM 2711 C CA . ALA A 1 341 ? -4.346 25.095 15.519 1.00 93.69 341 ALA A CA 1
ATOM 2712 C C . ALA A 1 341 ? -3.512 25.756 14.408 1.00 93.69 341 ALA A C 1
ATOM 2714 O O . ALA A 1 341 ? -3.673 26.948 14.151 1.00 93.69 341 ALA A O 1
ATOM 2715 N N . ALA A 1 342 ? -2.699 24.976 13.686 1.00 91.56 342 ALA A N 1
ATOM 2716 C CA . ALA A 1 342 ? -1.893 25.460 12.561 1.00 91.56 342 ALA A CA 1
ATOM 2717 C C . ALA A 1 342 ? -2.727 25.903 11.341 1.00 91.56 342 ALA A C 1
ATOM 2719 O O . ALA A 1 342 ? -2.209 26.549 10.431 1.00 91.56 342 ALA A O 1
ATOM 2720 N N . HIS A 1 343 ? -4.019 25.570 11.320 1.00 93.62 343 HIS A N 1
ATOM 2721 C CA . HIS A 1 343 ? -4.924 25.796 10.195 1.00 93.62 343 HIS A CA 1
ATOM 2722 C C . HIS A 1 343 ? -6.154 26.630 10.584 1.00 93.62 343 HIS A C 1
ATOM 2724 O O . HIS A 1 343 ? -7.143 26.639 9.860 1.00 93.62 343 HIS A O 1
ATOM 2730 N N . GLY A 1 344 ? -6.099 27.350 11.712 1.00 91.75 344 GLY A N 1
ATOM 2731 C CA . GLY A 1 344 ? -7.170 28.242 12.175 1.00 91.75 344 GLY A CA 1
ATOM 2732 C C . GLY A 1 344 ? -8.133 27.626 13.195 1.00 91.75 344 GLY A C 1
ATOM 2733 O O . GLY A 1 344 ? -9.154 28.235 13.505 1.00 91.75 344 GLY A O 1
ATOM 2734 N N . GLY A 1 345 ? -7.833 26.434 13.720 1.00 94.06 345 GLY A N 1
ATOM 2735 C CA . GLY A 1 345 ? -8.618 25.763 14.759 1.00 94.06 345 GLY A CA 1
ATOM 2736 C C . GLY A 1 345 ? -9.895 25.097 14.239 1.00 94.06 345 GLY A C 1
ATOM 2737 O O . GLY A 1 345 ? -10.011 24.784 13.050 1.00 94.06 345 GLY A O 1
ATOM 2738 N N . TYR A 1 346 ? -10.859 24.885 15.135 1.00 94.00 346 TYR A N 1
ATOM 2739 C CA . TYR A 1 346 ? -12.180 24.329 14.821 1.00 94.00 346 TYR A CA 1
ATOM 2740 C C . TYR A 1 346 ? -12.952 25.175 13.804 1.00 94.00 346 TYR A C 1
ATOM 2742 O O . TYR A 1 346 ? -12.780 26.395 13.744 1.00 94.00 346 TYR A O 1
ATOM 2750 N N . LEU A 1 347 ? -13.824 24.538 13.018 1.00 92.56 347 LEU A N 1
ATOM 2751 C CA . LEU A 1 347 ? -14.659 25.229 12.038 1.00 92.56 347 LEU A CA 1
ATOM 2752 C C . LEU A 1 347 ? -16.085 24.671 12.007 1.00 92.56 347 LEU A C 1
ATOM 2754 O O . LEU A 1 347 ? -16.292 23.497 11.734 1.00 92.56 347 LEU A O 1
ATOM 2758 N N . TRP A 1 348 ? -17.061 25.559 12.207 1.00 77.44 348 TRP A N 1
ATOM 2759 C CA . TRP A 1 348 ? -18.489 25.229 12.338 1.00 77.44 348 TRP A CA 1
ATOM 2760 C C . TRP A 1 348 ? -19.352 25.718 11.170 1.00 77.44 348 TRP A C 1
ATOM 2762 O O . TRP A 1 348 ? -20.549 25.445 11.108 1.00 77.44 348 TRP A O 1
ATOM 2772 N N . MET A 1 349 ? -18.765 26.477 10.241 1.00 65.12 349 MET A N 1
ATOM 2773 C CA . MET A 1 349 ? -19.474 27.052 9.103 1.00 65.12 349 MET A CA 1
ATOM 2774 C C . MET A 1 349 ? -18.519 27.243 7.929 1.00 65.12 349 MET A C 1
ATOM 2776 O O . MET A 1 349 ? -17.507 27.926 8.057 1.00 65.12 349 MET A O 1
ATOM 2780 N N . VAL A 1 350 ? -18.873 26.691 6.769 1.00 59.34 350 VAL A N 1
ATOM 2781 C CA . VAL A 1 350 ? -18.215 27.008 5.496 1.00 59.34 350 VAL A CA 1
ATOM 2782 C C . VAL A 1 350 ? -19.152 27.927 4.715 1.00 59.34 350 VAL A C 1
ATOM 2784 O O . VAL A 1 350 ? -20.074 27.467 4.041 1.00 59.34 350 VAL A O 1
ATOM 2787 N N . LEU A 1 351 ? -18.960 29.244 4.826 1.00 44.81 351 LEU A N 1
ATOM 2788 C CA . LEU A 1 351 ? -19.644 30.208 3.960 1.00 44.81 351 LEU A CA 1
ATOM 2789 C C . LEU A 1 351 ? -19.128 30.013 2.524 1.00 44.81 351 LEU A C 1
ATOM 2791 O O . LEU A 1 351 ? -18.071 30.525 2.175 1.00 44.81 351 LEU A O 1
ATOM 2795 N N . GLY A 1 352 ? -19.845 29.239 1.701 1.00 48.34 352 GLY A N 1
ATOM 2796 C CA . GLY A 1 352 ? -19.543 29.127 0.265 1.00 48.34 352 GLY A CA 1
ATOM 2797 C C . GLY A 1 352 ? -19.772 27.771 -0.405 1.00 48.34 352 GLY A C 1
ATOM 2798 O O . GLY A 1 352 ? -19.783 27.715 -1.630 1.00 48.34 352 GLY A O 1
ATOM 2799 N N . LEU A 1 353 ? -20.022 26.687 0.335 1.00 45.19 353 LEU A N 1
ATOM 2800 C CA . LEU A 1 353 ? -20.406 25.398 -0.257 1.00 45.19 353 LEU A CA 1
ATOM 2801 C C . LEU A 1 353 ? -21.880 25.109 0.033 1.00 45.19 353 LEU A C 1
ATOM 2803 O O . LEU A 1 353 ? -22.222 24.263 0.858 1.00 45.19 353 LEU A O 1
ATOM 2807 N N . MET A 1 354 ? -22.778 25.798 -0.680 1.00 36.69 354 MET A N 1
ATOM 2808 C CA . MET A 1 354 ? -24.126 25.268 -0.882 1.00 36.69 354 MET A CA 1
ATOM 2809 C C . MET A 1 354 ? -23.997 23.971 -1.679 1.00 36.69 354 MET A C 1
ATOM 2811 O O . MET A 1 354 ? -23.910 23.962 -2.904 1.00 36.69 354 MET A O 1
ATOM 2815 N N . CYS A 1 355 ? -23.945 22.864 -0.946 1.00 33.25 355 CYS A N 1
ATOM 2816 C CA . CYS A 1 355 ? -24.157 21.532 -1.472 1.00 33.25 355 CYS A CA 1
ATOM 2817 C C . CYS A 1 355 ? -25.468 21.547 -2.271 1.00 33.25 355 CYS A C 1
ATOM 2819 O O . CYS A 1 355 ? -26.547 21.714 -1.695 1.00 33.25 355 CYS A O 1
ATOM 2821 N N . GLN A 1 356 ? -25.389 21.379 -3.596 1.00 34.22 356 GLN A N 1
ATOM 2822 C CA . GLN A 1 356 ? -26.537 20.970 -4.396 1.00 34.22 356 GLN A CA 1
ATOM 2823 C C . GLN A 1 356 ? -26.944 19.572 -3.919 1.00 34.22 356 GLN A C 1
ATOM 2825 O O . GLN A 1 356 ? -26.533 18.552 -4.467 1.00 34.22 356 GLN A O 1
ATOM 2830 N N . ARG A 1 357 ? -27.762 19.512 -2.865 1.00 31.94 357 ARG A N 1
ATOM 2831 C CA . ARG A 1 357 ? -28.555 18.324 -2.574 1.00 31.94 357 ARG A CA 1
ATOM 2832 C C . ARG A 1 357 ? -29.472 18.123 -3.770 1.00 31.94 357 ARG A C 1
ATOM 2834 O O . ARG A 1 357 ? -30.391 18.906 -3.993 1.00 31.94 357 ARG A O 1
ATOM 2841 N N . SER A 1 358 ? -29.197 17.072 -4.538 1.00 33.78 358 SER A N 1
ATOM 2842 C CA . SER A 1 358 ? -30.074 16.562 -5.583 1.00 33.78 358 SER A CA 1
ATOM 2843 C C . SER A 1 358 ? -31.507 16.492 -5.052 1.00 33.78 358 SER A C 1
ATOM 2845 O O . SER A 1 358 ? -31.804 15.701 -4.151 1.00 33.78 358 SER A O 1
ATOM 2847 N N . GLY A 1 359 ? -32.384 17.335 -5.591 1.00 28.89 359 GLY A N 1
ATOM 2848 C CA . GLY A 1 359 ? -33.806 17.296 -5.304 1.00 28.89 359 GLY A CA 1
ATOM 2849 C C . GLY A 1 359 ? -34.387 15.967 -5.770 1.00 28.89 359 GLY A C 1
ATOM 2850 O O . GLY A 1 359 ? -34.590 15.753 -6.961 1.00 28.89 359 GLY A O 1
ATOM 2851 N N . LYS A 1 360 ? -34.673 15.071 -4.826 1.00 33.00 360 LYS A N 1
ATOM 2852 C CA . LYS A 1 360 ? -35.666 14.016 -5.009 1.00 33.00 360 LYS A CA 1
ATOM 2853 C C . LYS A 1 360 ? -36.870 14.355 -4.141 1.00 33.00 360 LYS A C 1
ATOM 2855 O O . LYS A 1 360 ? -36.789 14.328 -2.920 1.00 33.00 360 LYS A O 1
ATOM 2860 N N . ASN A 1 361 ? -37.947 14.715 -4.836 1.00 35.59 361 ASN A N 1
ATOM 2861 C CA . ASN A 1 361 ? -39.356 14.562 -4.487 1.00 35.59 361 ASN A CA 1
ATOM 2862 C C . ASN A 1 361 ? -39.693 14.327 -3.006 1.00 35.59 361 ASN A C 1
ATOM 2864 O O . ASN A 1 361 ? -39.615 13.206 -2.511 1.00 35.59 361 ASN A O 1
ATOM 2868 N N . SER A 1 362 ? -40.304 15.331 -2.381 1.00 29.11 362 SER A N 1
ATOM 2869 C CA . SER A 1 362 ? -41.483 15.056 -1.562 1.00 29.11 362 SER A CA 1
ATOM 2870 C C . SER A 1 362 ? -42.551 16.096 -1.874 1.00 29.11 362 SER A C 1
ATOM 2872 O O . SER A 1 362 ? -42.450 17.250 -1.453 1.00 29.11 362 SER A O 1
ATOM 2874 N N . MET A 1 363 ? -43.575 15.680 -2.620 1.00 29.86 363 MET A N 1
ATOM 2875 C CA . MET A 1 363 ? -44.872 16.341 -2.585 1.00 29.86 363 MET A CA 1
ATOM 2876 C C . MET A 1 363 ? -45.314 16.406 -1.121 1.00 29.86 363 MET A C 1
ATOM 2878 O O . MET A 1 363 ? -45.531 15.375 -0.488 1.00 29.86 363 MET A O 1
ATOM 2882 N N . LYS A 1 364 ? -45.447 17.616 -0.583 1.00 28.50 364 LYS A N 1
ATOM 2883 C CA . LYS A 1 364 ? -46.333 17.873 0.548 1.00 28.50 364 LYS A CA 1
ATOM 2884 C C . LYS A 1 364 ? -47.427 18.803 0.061 1.00 28.50 364 LYS A C 1
ATOM 2886 O O . LYS A 1 364 ? -47.241 20.006 -0.092 1.00 28.50 364 LYS A O 1
ATOM 2891 N N . THR A 1 365 ? -48.553 18.169 -0.222 1.00 28.00 365 THR A N 1
ATOM 2892 C CA . THR A 1 365 ? -49.899 18.715 -0.335 1.00 28.00 365 THR A CA 1
ATOM 2893 C C . THR A 1 365 ? -50.120 19.763 0.759 1.00 28.00 365 THR A C 1
ATOM 2895 O O . THR A 1 365 ? -50.191 19.433 1.941 1.00 28.00 365 THR A O 1
ATOM 2898 N N . LYS A 1 366 ? -50.215 21.039 0.375 1.00 28.28 366 LYS A N 1
ATOM 2899 C CA . LYS A 1 366 ? -50.798 22.084 1.221 1.00 28.28 366 LYS A CA 1
ATOM 2900 C C . LYS A 1 366 ? -52.309 22.037 1.013 1.00 28.28 366 LYS A C 1
ATOM 2902 O O . LYS A 1 366 ? -52.813 22.535 0.015 1.00 28.28 366 LYS A O 1
ATOM 2907 N N . PHE A 1 367 ? -53.015 21.424 1.958 1.00 25.48 367 PHE A N 1
ATOM 2908 C CA . PHE A 1 367 ? -54.418 21.739 2.206 1.00 25.48 367 PHE A CA 1
ATOM 2909 C C . PHE A 1 367 ? -54.456 23.131 2.846 1.00 25.48 367 PHE A C 1
ATOM 2911 O O . PHE A 1 367 ? -54.092 23.294 4.008 1.00 25.48 367 PHE A O 1
ATOM 2918 N N . SER A 1 368 ? -54.842 24.145 2.075 1.00 28.95 368 SER A N 1
ATOM 2919 C CA . SER A 1 368 ? -55.258 25.441 2.606 1.00 28.95 368 SER A CA 1
ATOM 2920 C C . SER A 1 368 ? -56.777 25.428 2.758 1.00 28.95 368 SER A C 1
ATOM 2922 O O . SER A 1 368 ? -57.503 25.521 1.770 1.00 28.95 368 SER A O 1
ATOM 2924 N N . MET A 1 369 ? -57.251 25.307 3.999 1.00 26.20 369 MET A N 1
ATOM 2925 C CA . MET A 1 369 ? -58.587 25.763 4.377 1.00 26.20 369 MET A CA 1
ATOM 2926 C C . MET A 1 369 ? -58.593 27.291 4.286 1.00 26.20 369 MET A C 1
ATOM 2928 O O . MET A 1 369 ? -57.979 27.952 5.118 1.00 26.20 369 MET A O 1
ATOM 2932 N N . ASN A 1 370 ? -59.271 27.838 3.279 1.00 27.84 370 ASN A N 1
ATOM 2933 C CA . ASN A 1 370 ? -59.747 29.217 3.302 1.00 27.84 370 ASN A CA 1
ATOM 2934 C C . ASN A 1 370 ? -61.249 29.171 3.583 1.00 27.84 370 ASN A C 1
ATOM 2936 O O . ASN A 1 370 ? -62.039 28.731 2.750 1.00 27.84 370 ASN A O 1
ATOM 2940 N N . LEU A 1 371 ? -61.609 29.587 4.793 1.00 27.09 371 LEU A N 1
ATOM 2941 C CA . LEU A 1 371 ? -62.959 29.986 5.158 1.00 27.09 371 LEU A CA 1
ATOM 2942 C C . LEU A 1 371 ? -63.151 31.455 4.757 1.00 27.09 371 LEU A C 1
ATOM 2944 O O . LEU A 1 371 ? -62.268 32.274 4.995 1.00 27.09 371 LEU A O 1
ATOM 2948 N N . ASN A 1 372 ? -64.352 31.737 4.248 1.00 27.25 372 ASN A N 1
ATOM 2949 C CA . ASN A 1 372 ? -65.026 33.038 4.148 1.00 27.25 372 ASN A CA 1
ATOM 2950 C C . ASN A 1 372 ? -64.641 33.976 2.992 1.00 27.25 372 ASN A C 1
ATOM 2952 O O . ASN A 1 372 ? -63.701 34.753 3.090 1.00 27.25 372 ASN A O 1
ATOM 2956 N N . GLN A 1 373 ? -65.457 33.952 1.931 1.00 29.19 373 GLN A N 1
ATOM 2957 C CA . GLN A 1 373 ? -66.494 34.960 1.593 1.00 29.19 373 GLN A CA 1
ATOM 2958 C C . GLN A 1 373 ? -66.874 34.761 0.115 1.00 29.19 373 GLN A C 1
ATOM 2960 O O . GLN A 1 373 ? -66.043 34.869 -0.775 1.00 29.19 373 GLN A O 1
ATOM 2965 N N . GLU A 1 374 ? -68.004 34.101 -0.133 1.00 28.12 374 GLU A N 1
ATOM 2966 C CA . GLU A 1 374 ? -69.273 34.716 -0.557 1.00 28.12 374 GLU A CA 1
ATOM 2967 C C . GLU A 1 374 ? -69.277 35.329 -1.965 1.00 28.12 374 GLU A C 1
ATOM 2969 O O . GLU A 1 374 ? -68.724 36.396 -2.195 1.00 28.12 374 GLU A O 1
ATOM 2974 N N . SER A 1 375 ? -70.109 34.701 -2.812 1.00 26.91 375 SER A N 1
ATOM 2975 C CA . SER A 1 375 ? -70.924 35.328 -3.864 1.00 26.91 375 SER A CA 1
ATOM 2976 C C . SER A 1 375 ? -70.133 35.819 -5.104 1.00 26.91 375 SER A C 1
ATOM 2978 O O . SER A 1 375 ? -69.110 36.468 -4.990 1.00 26.91 375 SER A O 1
ATOM 2980 N N . GLN A 1 376 ? -70.464 35.502 -6.356 1.00 29.33 376 GLN A N 1
ATOM 2981 C CA . GLN A 1 376 ? -71.737 35.669 -7.049 1.00 29.33 376 GLN A CA 1
ATOM 2982 C C . GLN A 1 376 ? -71.593 35.115 -8.493 1.00 29.33 376 GLN A C 1
ATOM 2984 O O . GLN A 1 376 ? -70.527 35.263 -9.079 1.00 29.33 376 GLN A O 1
ATOM 2989 N N . TYR A 1 377 ? -72.686 34.566 -9.051 1.00 30.25 377 TYR A N 1
ATOM 2990 C CA . TYR A 1 377 ? -73.040 34.455 -10.491 1.00 30.25 377 TYR A CA 1
ATOM 2991 C C . TYR A 1 377 ? -72.095 33.663 -11.434 1.00 30.25 377 TYR A C 1
ATOM 2993 O O . TYR A 1 377 ? -70.973 34.058 -11.707 1.00 30.25 377 TYR A O 1
ATOM 3001 N N . SER A 1 378 ? -72.446 32.439 -11.852 1.00 29.92 378 SER A N 1
ATOM 3002 C CA . SER A 1 378 ? -73.392 32.029 -12.920 1.00 29.92 378 SER A CA 1
ATOM 3003 C C . SER A 1 378 ? -72.783 31.964 -14.328 1.00 29.92 378 SER A C 1
ATOM 3005 O O . SER A 1 378 ? -72.290 32.973 -14.821 1.00 29.92 378 SER A O 1
ATOM 3007 N N . SER A 1 379 ? -73.020 30.816 -14.987 1.00 31.16 379 SER A N 1
ATOM 3008 C CA . SER A 1 379 ? -73.134 30.587 -16.448 1.00 31.16 379 SER A CA 1
ATOM 3009 C C . SER A 1 379 ? -71.890 30.907 -17.296 1.00 31.16 379 SER A C 1
ATOM 3011 O O . SER A 1 379 ? -71.433 32.038 -17.342 1.00 31.16 379 SER A O 1
ATOM 3013 N N . SER A 1 380 ? -71.329 29.987 -18.078 1.00 35.38 380 SER A N 1
ATOM 3014 C CA . SER A 1 380 ? -71.965 29.002 -18.969 1.00 35.38 380 SER A CA 1
ATOM 3015 C C . SER A 1 380 ? -70.970 27.906 -19.329 1.00 35.38 380 SER A C 1
ATOM 3017 O O . SER A 1 380 ? -69.759 28.227 -19.335 1.00 35.38 380 SER A O 1
#

Secondary structure (DSSP, 8-state):
----------------------S------EEEE-SS--TTGGGS---------GGGSSSSHHHHHHHHHHHHHGGG-SEEEE--BTT-HHHHHHHHHTT-EEEEEETTTTEEEEEEES-----HHHHHHHHHHHH-TT-SEEEEEHHHHTT---TT--EEEEEE-S--SS-EEEEEEETTEEEEEEEE-HHHHHHHHHHHHTTT---HHHHHHHHSEE-SPP-HHHHHHHHHHHHHHHH-PPPPPHHHHHHHHHHHHHHHHHHHS-SSHHHHHHHHHHHHHHHHHHHHHTTT-----THHHHHHHHHH-HHHHHHHHHHHHHHHHH---HHHHHHHHHHHHTTTS-----TT----------------------------